Protein AF-A0A7S3AEP3-F1 (afdb_monomer_lite)

Secondary structure (DSSP, 8-state):
--HHHHHTTSPPPEEEEEEEEE---BPPGGGTTTSSS--GGG-B--GGGS-B-GGGGT--SSS-SEEEEEEE-HHHHHHH-SPPSSS----STT---TT-EEEEE-TTSTTTT-EEEEEEEEE--TTSGGG-TT--EEEEE-TT---TTT-SS--TT-TTSTT--S-HHHHTTTTTGGGT-SSHHHH--GGGS--SSHHHHHHHHHHHHHHHH--S-SS-EEEEEEEPPPHHHHHHHHTTEETTEE-HHHHH-TTSPPPPPPPPP-PPPPPPPPTT---PPPPPPPPPPPPPPP------------------------------------------------------------------------------------

pLDDT: mean 75.0, std 25.9, range [28.17, 98.81]

Organism: NCBI:txid156174

Sequence (378 aa):
PSELQRRALMPSWSSGLRASHFWDCNGAGCDATTLQPWDETRYSYAPLYAPQDPNQHGGSVYGESLWLTGATSETLTAAMGDDSPCCGRDNHDGGGGCGKCFLVRNPSALRSNLTAVVMKKSYCPPTNPLCGIGSMHVDLAVPGFDYAPESLAPICGSADRAETYLTTAQATACGDWWASASDTATGCDCSALPSDTPARAVLHAGCERFAAWGWTRGDPSLEYQ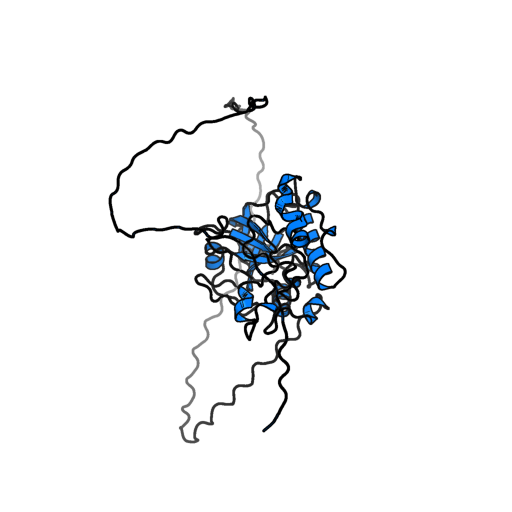MVPCPPAFEAYVAGSFGADGILAAAVLHPSSPPSSPPPPPSTPPPPALPEGVPRWPPSPSPPLPPAMPPNDTASASSSVSAAAIGGIVVGVAAAVSLALVARQYLRGGRVPSRALVPSSLEGKHTVTRVGRATEIALEPTLKGEDGEGERAGV

Foldseek 3Di:
DPPVVVVVPFDPWDWQAKEFAAQLQFAAQQCQVFAPPDDRQQGTHFLLQFWDAQVLQVHDPSQAGTEHEWAWALVQQVVLAAADPFQGWHPDDSTGQAQFWKKKAFCQFPQRVHIYIYGYRHHDYLVQVCRNPPRNYIHTYAAQQHQVVRDDRRCQPPPSHPPSQGHPCRRPQQNPLLVPDQWLLPSHDLVSQDCPFLSSVSNSVSNNSRSNSTDRDSIGIMIMGGDGDDVSSRQLSRQQAGNRHGRVVCSVCVSDRDDDDDPDPDDPDDPDDDPDDDDDDDDDDDDDDDDDDDDDDDDDDDDDDDDDDDDDDDDDDDDDDDDDDDDDDDDDDDDDDDDDDDDDDDDDDDDDDDDDDDDDDDDDDDDDDDDDDDDDDD

Radius of gyration: 31.77 Å; chains: 1; bounding box: 89×96×90 Å

InterPro domains:
  IPR036908 RlpA-like domain superfamily [G3DSA:2.40.40.10] (15-237)
  IPR036908 RlpA-like domain superfamily [SSF50685] (81-232)

Structure (mmCIF, N/CA/C/O backbone):
data_AF-A0A7S3AEP3-F1
#
_entry.id   AF-A0A7S3AEP3-F1
#
loop_
_atom_site.group_PDB
_atom_site.id
_atom_site.type_symbol
_atom_site.label_atom_id
_atom_site.label_alt_id
_atom_site.label_comp_id
_atom_site.label_asym_id
_atom_site.label_entity_id
_atom_site.label_seq_id
_atom_site.pdbx_PDB_ins_code
_atom_site.Cartn_x
_atom_site.Cartn_y
_atom_site.Cartn_z
_atom_site.occupancy
_atom_site.B_iso_or_equiv
_atom_site.auth_seq_id
_atom_site.auth_comp_id
_atom_site.auth_asym_id
_atom_site.auth_atom_id
_atom_site.pdbx_PDB_model_num
ATOM 1 N N . PRO A 1 1 ? -9.949 -26.977 16.469 1.00 52.31 1 PRO A N 1
ATOM 2 C CA . PRO A 1 1 ? -10.382 -26.078 17.567 1.00 52.31 1 PRO A CA 1
ATOM 3 C C . PRO A 1 1 ? -11.836 -25.620 17.393 1.00 52.31 1 PRO A C 1
ATOM 5 O O . PRO A 1 1 ? -12.218 -25.225 16.287 1.00 52.31 1 PRO A O 1
ATOM 8 N N . SER A 1 2 ? -12.627 -25.684 18.470 1.00 54.62 2 SER A N 1
ATOM 9 C CA . SER A 1 2 ? -13.978 -25.105 18.495 1.00 54.62 2 SER A CA 1
ATOM 10 C C . SER A 1 2 ? -13.914 -23.580 18.321 1.00 54.62 2 SER A C 1
ATOM 12 O O . SER A 1 2 ? -12.886 -22.958 18.591 1.00 54.62 2 SER A O 1
ATOM 14 N N . GLU A 1 3 ? -14.996 -22.959 17.856 1.00 53.44 3 GLU A N 1
ATOM 15 C CA . GLU A 1 3 ? -15.081 -21.504 17.632 1.00 53.44 3 GLU A CA 1
ATOM 16 C C . GLU A 1 3 ? -14.773 -20.692 18.909 1.00 53.44 3 GLU A C 1
ATOM 18 O O . GLU A 1 3 ? -14.087 -19.671 18.867 1.00 53.44 3 GLU A O 1
ATOM 23 N N . LEU A 1 4 ? -15.158 -21.228 20.073 1.00 50.91 4 LEU A N 1
ATOM 24 C CA . LEU A 1 4 ? -14.816 -20.704 21.400 1.00 50.91 4 LEU A CA 1
ATOM 25 C C . LEU A 1 4 ? -13.313 -20.783 21.716 1.00 50.91 4 LEU A C 1
ATOM 27 O O . LEU A 1 4 ? -12.757 -19.839 22.270 1.00 50.91 4 LEU A O 1
ATOM 31 N N . GLN A 1 5 ? -12.631 -21.862 21.321 1.00 49.78 5 GLN A N 1
ATOM 32 C CA . GLN A 1 5 ? -11.176 -21.980 21.483 1.00 49.78 5 GLN A CA 1
ATOM 33 C C . GLN A 1 5 ? -10.404 -21.080 20.510 1.00 49.78 5 GLN A C 1
ATOM 35 O O . GLN A 1 5 ? -9.332 -20.600 20.861 1.00 49.78 5 GLN A O 1
ATOM 40 N N . ARG A 1 6 ? -10.944 -20.805 19.313 1.00 55.41 6 ARG A N 1
ATOM 41 C CA . ARG A 1 6 ? -10.344 -19.832 18.380 1.00 55.41 6 ARG A CA 1
ATOM 42 C C . ARG A 1 6 ? -10.460 -18.400 18.906 1.00 55.41 6 ARG A C 1
ATOM 44 O O . ARG A 1 6 ? -9.501 -17.648 18.794 1.00 55.41 6 ARG A O 1
ATOM 51 N N . ARG A 1 7 ? -11.583 -18.045 19.543 1.00 53.56 7 ARG A N 1
ATOM 52 C CA . ARG A 1 7 ? -11.767 -16.740 20.205 1.00 53.56 7 ARG A CA 1
ATOM 53 C C . ARG A 1 7 ? -10.853 -16.526 21.415 1.00 53.56 7 ARG A C 1
ATOM 55 O O . ARG A 1 7 ? -10.418 -15.405 21.629 1.00 53.56 7 ARG A O 1
ATOM 62 N N . ALA A 1 8 ? -10.546 -17.574 22.179 1.00 51.62 8 ALA A N 1
ATOM 63 C CA . ALA A 1 8 ? -9.676 -17.481 23.357 1.00 51.62 8 ALA A CA 1
ATOM 64 C C . ALA A 1 8 ? -8.169 -17.377 23.029 1.00 51.62 8 ALA A C 1
ATOM 66 O O . ALA A 1 8 ? -7.377 -17.096 23.922 1.00 51.62 8 ALA A O 1
ATOM 67 N N . LEU A 1 9 ? -7.774 -17.607 21.770 1.00 55.53 9 LEU A N 1
ATOM 68 C CA . LEU A 1 9 ? -6.380 -17.553 21.303 1.00 55.53 9 LEU A CA 1
ATOM 69 C C . LEU A 1 9 ? -6.077 -16.328 20.427 1.00 55.53 9 LEU A C 1
ATOM 71 O O . LEU A 1 9 ? -4.939 -16.160 19.996 1.00 55.53 9 LEU A O 1
ATOM 75 N N . MET A 1 10 ? -7.074 -15.486 20.142 1.00 60.06 10 MET A N 1
ATOM 76 C CA . MET A 1 10 ? -6.856 -14.246 19.398 1.00 60.06 10 MET A CA 1
ATOM 77 C C . MET A 1 10 ? -6.366 -13.173 20.371 1.00 60.06 10 MET A C 1
ATOM 79 O O . MET A 1 10 ? -7.024 -12.964 21.397 1.00 60.06 10 MET A O 1
ATOM 83 N N . PRO A 1 11 ? -5.238 -12.499 20.087 1.00 70.12 11 PRO A N 1
ATOM 84 C CA . PRO A 1 11 ? -4.795 -11.362 20.880 1.00 70.12 11 PRO A CA 1
ATOM 85 C C . PRO A 1 11 ? -5.930 -10.345 21.037 1.00 70.12 11 PRO A C 1
ATOM 87 O O . PRO A 1 11 ? -6.760 -10.174 20.146 1.00 70.12 11 PRO A O 1
ATOM 90 N N . SER A 1 12 ? -5.994 -9.649 22.168 1.00 85.75 12 SER A N 1
ATOM 91 C CA . SER A 1 12 ? -6.878 -8.487 22.276 1.00 85.75 12 SER A CA 1
ATOM 92 C C . SER A 1 12 ? -6.468 -7.426 21.252 1.00 85.75 12 SER A C 1
ATOM 94 O O . SER A 1 12 ? -5.278 -7.241 21.004 1.00 85.75 12 SER A O 1
ATOM 96 N N . TRP A 1 13 ? -7.440 -6.705 20.692 1.00 94.62 13 TRP A N 1
ATOM 97 C CA . TRP A 1 13 ? -7.158 -5.545 19.846 1.00 94.62 13 TRP A CA 1
ATOM 98 C C . TRP A 1 13 ? -6.401 -4.476 20.636 1.00 94.62 13 TRP A C 1
ATOM 100 O O . TRP A 1 13 ? -6.869 -4.027 21.682 1.00 94.62 13 TRP A O 1
ATOM 110 N N . SER A 1 14 ? -5.256 -4.059 20.107 1.00 95.12 14 SER A N 1
ATOM 111 C CA . SER A 1 14 ? -4.502 -2.905 20.589 1.00 95.12 14 SER A CA 1
ATOM 112 C C . SER A 1 14 ? -4.898 -1.672 19.786 1.00 95.12 14 SER A C 1
ATOM 114 O O . SER A 1 14 ? -5.022 -1.741 18.567 1.00 95.12 14 SER A O 1
ATOM 116 N N . SER A 1 15 ? -5.085 -0.533 20.447 1.00 94.19 15 SER A N 1
ATOM 117 C CA . SER A 1 15 ? -5.396 0.746 19.796 1.00 94.19 15 SER A CA 1
ATOM 118 C C . SER A 1 15 ? -4.146 1.588 19.540 1.00 94.19 15 SER A C 1
ATOM 120 O O . SER A 1 15 ? -3.112 1.379 20.173 1.00 94.19 15 SER A O 1
ATOM 122 N N . GLY A 1 16 ? -4.277 2.611 18.694 1.00 90.69 16 GLY A N 1
ATOM 123 C CA . GLY A 1 16 ? -3.271 3.669 18.550 1.00 90.69 16 GLY A CA 1
ATOM 124 C C . GLY A 1 16 ? -2.245 3.423 17.448 1.00 90.69 16 GLY A C 1
ATOM 125 O O . GLY A 1 16 ? -1.222 4.099 17.424 1.00 90.69 16 GLY A O 1
ATOM 126 N N . LEU A 1 17 ? -2.517 2.487 16.533 1.00 96.50 17 LEU A N 1
ATOM 127 C CA . LEU A 1 17 ? -1.744 2.348 15.304 1.00 96.50 17 LEU A CA 1
ATOM 128 C C . LEU A 1 17 ? -2.167 3.459 14.341 1.00 96.50 17 LEU A C 1
ATOM 130 O O . LEU A 1 17 ? -3.258 3.410 13.782 1.00 96.50 17 LEU A O 1
ATOM 134 N N . ARG A 1 18 ? -1.331 4.478 14.160 1.00 96.50 18 ARG A N 1
ATOM 135 C CA . ARG A 1 18 ? -1.545 5.487 13.118 1.00 96.50 18 ARG A CA 1
ATOM 136 C C . ARG A 1 18 ? -1.354 4.837 11.754 1.00 96.50 18 ARG A C 1
ATOM 138 O O . ARG A 1 18 ? -0.525 3.938 11.615 1.00 96.50 18 ARG A O 1
ATOM 145 N N . ALA A 1 19 ? -2.117 5.278 10.767 1.00 96.38 19 ALA A N 1
ATOM 146 C CA . ALA A 1 19 ? -1.936 4.785 9.417 1.00 96.38 19 ALA A CA 1
ATOM 147 C C . ALA A 1 19 ? -2.018 5.883 8.369 1.00 96.38 19 ALA A C 1
ATOM 149 O O . ALA A 1 19 ? -2.709 6.879 8.574 1.00 96.38 19 ALA A O 1
ATOM 150 N N . SER A 1 20 ? -1.349 5.632 7.253 1.00 95.75 20 SER A N 1
ATOM 151 C CA . SER A 1 20 ? -1.449 6.356 5.990 1.00 95.75 20 SER A CA 1
ATOM 152 C C . SER A 1 20 ? -1.535 5.354 4.836 1.00 95.75 20 SER A C 1
ATOM 154 O O . SER A 1 20 ? -1.751 4.152 5.051 1.00 95.75 20 SER A O 1
ATOM 156 N N . HIS A 1 21 ? -1.399 5.846 3.611 1.00 96.38 21 HIS A N 1
ATOM 157 C CA . HIS A 1 21 ? -1.351 5.037 2.406 1.00 96.38 21 HIS A CA 1
ATOM 158 C C . HIS A 1 21 ? -0.327 5.598 1.410 1.00 96.38 21 HIS A C 1
ATOM 160 O O . HIS A 1 21 ? -0.139 6.813 1.320 1.00 96.38 21 HIS A O 1
ATOM 166 N N . PHE A 1 22 ? 0.270 4.715 0.613 1.00 96.12 22 PHE A N 1
ATOM 167 C CA . PHE A 1 22 ? 1.242 5.079 -0.412 1.00 96.12 22 PHE A CA 1
ATOM 168 C C . PHE A 1 22 ? 1.151 4.158 -1.626 1.00 96.12 22 PHE A C 1
ATOM 170 O O . PHE A 1 22 ? 0.675 3.021 -1.540 1.00 96.12 22 PHE A O 1
ATOM 177 N N . TRP A 1 23 ? 1.672 4.641 -2.749 1.00 97.31 23 TRP A N 1
ATOM 178 C CA . TRP A 1 23 ? 2.066 3.810 -3.883 1.00 97.31 23 TRP A CA 1
ATOM 179 C C . TRP A 1 23 ? 3.053 4.584 -4.756 1.00 97.31 23 TRP A C 1
ATOM 181 O O . TRP A 1 23 ? 2.702 5.122 -5.801 1.00 97.31 23 TRP A O 1
ATOM 191 N N . ASP A 1 24 ? 4.308 4.642 -4.331 1.00 94.44 24 ASP A N 1
ATOM 192 C CA . ASP A 1 24 ? 5.360 5.408 -5.011 1.00 94.44 24 ASP A CA 1
ATOM 193 C C . ASP A 1 24 ? 6.020 4.641 -6.182 1.00 94.44 24 ASP A C 1
ATOM 195 O O . ASP A 1 24 ? 6.871 5.175 -6.900 1.00 94.44 24 ASP A O 1
ATOM 199 N N . CYS A 1 25 ? 5.584 3.393 -6.402 1.00 96.69 25 CYS A N 1
ATOM 200 C CA . CYS A 1 25 ? 6.093 2.405 -7.357 1.00 96.69 25 CYS A CA 1
ATOM 201 C C . CYS A 1 25 ? 7.543 1.943 -7.121 1.00 96.69 25 CYS A C 1
ATOM 203 O O . CYS A 1 25 ? 8.005 1.043 -7.831 1.00 96.69 25 CYS A O 1
ATOM 205 N N . ASN A 1 26 ? 8.266 2.510 -6.155 1.00 95.06 26 ASN A N 1
ATOM 206 C CA . ASN A 1 26 ? 9.647 2.134 -5.871 1.00 95.06 26 ASN A CA 1
ATOM 207 C C . ASN A 1 26 ? 9.695 0.761 -5.191 1.00 95.06 26 ASN A C 1
ATOM 209 O O . ASN A 1 26 ? 8.729 0.341 -4.569 1.00 95.06 26 ASN A O 1
ATOM 213 N N . GLY A 1 27 ? 10.795 0.022 -5.322 1.00 93.81 27 GLY A N 1
ATOM 214 C CA . GLY A 1 27 ? 10.914 -1.307 -4.721 1.00 93.81 27 GLY A CA 1
ATOM 215 C C . GLY A 1 27 ? 10.757 -1.288 -3.195 1.00 93.81 27 GLY A C 1
ATOM 216 O O . GLY A 1 27 ? 11.162 -0.345 -2.510 1.00 93.81 27 GLY A O 1
ATOM 217 N N . ALA A 1 28 ? 10.166 -2.352 -2.653 1.00 94.19 28 ALA A N 1
ATOM 218 C CA . ALA A 1 28 ? 9.914 -2.476 -1.223 1.00 94.19 28 ALA A CA 1
ATOM 219 C C . ALA A 1 28 ? 11.215 -2.781 -0.466 1.00 94.19 28 ALA A C 1
ATOM 221 O O . ALA A 1 28 ? 11.958 -3.659 -0.890 1.00 94.19 28 ALA A O 1
ATOM 222 N N . GLY A 1 29 ? 11.477 -2.136 0.678 1.00 93.44 29 GLY A N 1
ATOM 223 C CA . GLY A 1 29 ? 12.744 -2.303 1.414 1.00 93.44 29 GLY A CA 1
ATOM 224 C C . GLY A 1 29 ? 13.149 -3.761 1.694 1.00 93.44 29 GLY A C 1
ATOM 225 O O . GLY A 1 29 ? 14.320 -4.112 1.570 1.00 93.44 29 GLY A O 1
ATOM 226 N N . CYS A 1 30 ? 12.183 -4.646 1.964 1.00 95.44 30 CYS A N 1
ATOM 227 C CA . CYS A 1 30 ? 12.437 -6.074 2.183 1.00 95.44 30 CYS A CA 1
ATOM 228 C C . CYS A 1 30 ? 12.929 -6.820 0.922 1.00 95.44 30 CYS A C 1
ATOM 230 O O . CYS A 1 30 ? 13.457 -7.925 1.027 1.00 95.44 30 CYS A O 1
ATOM 232 N N . ASP A 1 31 ? 12.765 -6.253 -0.273 1.00 95.00 31 ASP A N 1
ATOM 233 C CA . ASP A 1 31 ? 13.220 -6.836 -1.541 1.00 95.00 31 ASP A CA 1
ATOM 234 C C . ASP A 1 31 ? 14.661 -6.459 -1.897 1.00 95.00 31 ASP A C 1
ATOM 236 O O . ASP A 1 31 ? 15.271 -7.119 -2.740 1.00 95.00 31 ASP A O 1
ATOM 240 N N . ALA A 1 32 ? 15.245 -5.453 -1.234 1.00 92.44 32 ALA A N 1
ATOM 241 C CA . ALA A 1 32 ? 16.560 -4.918 -1.591 1.00 92.44 32 ALA A CA 1
ATOM 242 C C . ALA A 1 32 ? 17.675 -5.975 -1.538 1.00 92.44 32 ALA A C 1
ATOM 244 O O . ALA A 1 32 ? 18.569 -5.998 -2.381 1.00 92.44 32 ALA A O 1
ATOM 245 N N . THR A 1 33 ? 17.606 -6.884 -0.564 1.00 91.69 33 THR A N 1
ATOM 246 C CA . THR A 1 33 ? 18.562 -7.993 -0.421 1.00 91.69 33 THR A CA 1
ATOM 247 C C . THR A 1 33 ? 18.253 -9.175 -1.339 1.00 91.69 33 THR A C 1
ATOM 249 O O . THR A 1 33 ? 19.138 -9.986 -1.609 1.00 91.69 33 THR A O 1
ATOM 252 N N . THR A 1 34 ? 17.012 -9.266 -1.822 1.00 94.19 34 THR A N 1
ATOM 253 C CA . THR A 1 34 ? 16.557 -10.324 -2.728 1.00 94.19 34 THR A CA 1
ATOM 254 C C . THR A 1 34 ? 17.021 -10.043 -4.150 1.00 94.19 34 THR A C 1
ATOM 256 O O . THR A 1 34 ? 17.503 -10.959 -4.808 1.00 94.19 34 THR A O 1
ATOM 259 N N . LEU A 1 35 ? 16.931 -8.788 -4.604 1.00 95.25 35 LEU A N 1
ATOM 260 C CA . LEU A 1 35 ? 17.387 -8.361 -5.926 1.00 95.25 35 LEU A CA 1
ATOM 261 C C . LEU A 1 35 ? 18.905 -8.544 -6.066 1.00 95.25 35 LEU A C 1
ATOM 263 O O . LEU A 1 35 ? 19.678 -7.851 -5.403 1.00 95.25 35 LEU A O 1
ATOM 267 N N . GLN A 1 36 ? 19.340 -9.472 -6.920 1.00 94.81 36 GLN A N 1
ATOM 268 C CA . GLN A 1 36 ? 20.750 -9.831 -7.076 1.00 94.81 36 GLN A CA 1
ATOM 269 C C . GLN A 1 36 ? 21.076 -10.257 -8.523 1.00 94.81 36 GLN A C 1
ATOM 271 O O . GLN A 1 36 ? 20.461 -11.197 -9.025 1.00 94.81 36 GLN A O 1
ATOM 276 N N . PRO A 1 37 ? 22.087 -9.647 -9.179 1.00 95.31 37 PRO A N 1
ATOM 277 C CA . PRO A 1 37 ? 22.847 -8.482 -8.717 1.00 95.31 37 PRO A CA 1
ATOM 278 C C . PRO A 1 37 ? 21.950 -7.242 -8.596 1.00 95.31 37 PRO A C 1
ATOM 280 O O . PRO A 1 37 ? 20.893 -7.174 -9.228 1.00 95.31 37 PRO A O 1
ATOM 283 N N . TRP A 1 38 ? 22.379 -6.267 -7.788 1.00 95.44 38 TRP A N 1
ATOM 284 C CA . TRP A 1 38 ? 21.656 -5.002 -7.670 1.00 95.44 38 TRP A CA 1
ATOM 285 C C . TRP A 1 38 ? 21.543 -4.329 -9.038 1.00 95.44 38 TRP A C 1
ATOM 287 O O . TRP A 1 38 ? 22.549 -4.035 -9.686 1.00 95.44 38 TRP A O 1
ATOM 297 N N . ASP A 1 39 ? 20.307 -4.078 -9.444 1.00 95.62 39 ASP A N 1
ATOM 298 C CA . ASP A 1 39 ? 19.954 -3.360 -10.657 1.00 95.62 39 ASP A CA 1
ATOM 299 C C . ASP A 1 39 ? 18.720 -2.518 -10.357 1.00 95.62 39 ASP A C 1
ATOM 301 O O . ASP A 1 39 ? 17.587 -3.001 -10.357 1.00 95.62 39 ASP A O 1
ATOM 305 N N . GLU A 1 40 ? 18.957 -1.245 -10.072 1.00 95.38 40 GLU A N 1
ATOM 306 C CA . GLU A 1 40 ? 17.919 -0.305 -9.671 1.00 95.38 40 GLU A CA 1
ATOM 307 C C . GLU A 1 40 ? 16.773 -0.215 -10.696 1.00 95.38 40 GLU A C 1
ATOM 309 O O . GLU A 1 40 ? 15.618 -0.005 -10.315 1.00 95.38 40 GLU A O 1
ATOM 314 N N . THR A 1 41 ? 17.047 -0.470 -11.980 1.00 96.56 41 THR A N 1
ATOM 315 C CA . THR A 1 41 ? 16.023 -0.442 -13.033 1.00 96.56 41 THR A CA 1
ATOM 316 C C . THR A 1 41 ? 14.948 -1.513 -12.838 1.00 96.56 41 THR A C 1
ATOM 318 O O . THR A 1 41 ? 13.820 -1.322 -13.280 1.00 96.56 41 THR A O 1
ATOM 321 N N . ARG A 1 42 ? 15.253 -2.608 -12.129 1.00 95.81 42 ARG A N 1
ATOM 322 C CA . ARG A 1 42 ? 14.336 -3.727 -11.837 1.00 95.81 42 ARG A CA 1
ATOM 323 C C . ARG A 1 42 ? 13.735 -3.664 -10.429 1.00 95.81 42 ARG A C 1
ATOM 325 O O . ARG A 1 42 ? 12.985 -4.551 -10.024 1.00 95.81 42 ARG A O 1
ATOM 332 N N . TYR A 1 43 ? 14.073 -2.626 -9.666 1.00 95.75 43 TYR A N 1
ATOM 333 C CA . TYR A 1 43 ? 13.640 -2.445 -8.285 1.00 95.75 43 TYR A CA 1
ATOM 334 C C . TYR A 1 43 ? 12.342 -1.629 -8.205 1.00 95.75 43 TYR A C 1
ATOM 336 O O . TYR A 1 43 ? 12.348 -0.455 -7.830 1.00 95.75 43 TYR A O 1
ATOM 344 N N . SER A 1 44 ? 11.224 -2.255 -8.567 1.00 95.81 44 SER A N 1
ATOM 345 C CA . SER A 1 44 ? 9.884 -1.654 -8.520 1.00 95.81 44 SER A CA 1
ATOM 346 C C . SER A 1 44 ? 8.931 -2.454 -7.637 1.00 95.81 44 SER A C 1
ATOM 348 O O . SER A 1 44 ? 9.100 -3.660 -7.448 1.00 95.81 44 SER A O 1
ATOM 350 N N . TYR A 1 45 ? 7.938 -1.776 -7.058 1.00 95.94 45 TYR A N 1
ATOM 351 C CA . TYR A 1 45 ? 6.952 -2.405 -6.180 1.00 95.94 45 TYR A CA 1
ATOM 352 C C . TYR A 1 45 ? 6.107 -3.410 -6.973 1.00 95.94 45 TYR A C 1
ATOM 354 O O . TYR A 1 45 ? 5.511 -3.067 -7.996 1.00 95.94 45 TYR A O 1
ATOM 362 N N . ALA A 1 46 ? 6.042 -4.660 -6.513 1.00 96.75 46 ALA A N 1
ATOM 363 C CA . ALA A 1 46 ? 5.331 -5.705 -7.240 1.00 96.75 46 ALA A CA 1
ATOM 364 C C . ALA A 1 46 ? 3.806 -5.458 -7.228 1.00 96.75 46 ALA A C 1
ATOM 366 O O . ALA A 1 46 ? 3.244 -5.202 -6.163 1.00 96.75 46 ALA A O 1
ATOM 367 N N . PRO A 1 47 ? 3.085 -5.622 -8.357 1.00 96.19 47 PRO A N 1
ATOM 368 C CA . PRO A 1 47 ? 1.631 -5.448 -8.396 1.00 96.19 47 PRO A CA 1
ATOM 369 C C . PRO A 1 47 ? 0.860 -6.317 -7.404 1.00 96.19 47 PRO A C 1
ATOM 371 O O . PRO A 1 47 ? -0.155 -5.897 -6.858 1.00 96.19 47 PRO A O 1
ATOM 374 N N . LEU A 1 48 ? 1.372 -7.517 -7.132 1.00 94.44 48 LEU A N 1
ATOM 375 C CA . LEU A 1 48 ? 0.773 -8.470 -6.198 1.00 94.44 48 LEU A CA 1
ATOM 376 C C . LEU A 1 48 ? 0.873 -8.019 -4.728 1.00 94.44 48 LEU A C 1
ATOM 378 O O . LEU A 1 48 ? 0.258 -8.617 -3.855 1.00 94.44 48 LEU A O 1
ATOM 382 N N . TYR A 1 49 ? 1.610 -6.950 -4.431 1.00 97.62 49 TYR A N 1
ATOM 383 C CA . TYR A 1 49 ? 1.624 -6.338 -3.103 1.00 97.62 49 TYR A CA 1
ATOM 384 C C . TYR A 1 49 ? 0.405 -5.438 -2.834 1.00 97.62 49 TYR A C 1
ATOM 386 O O . TYR A 1 49 ? 0.116 -5.123 -1.678 1.00 97.62 49 TYR A O 1
ATOM 394 N N . ALA A 1 50 ? -0.333 -5.056 -3.883 1.00 97.88 50 ALA A N 1
ATOM 395 C CA . ALA A 1 50 ? -1.581 -4.307 -3.767 1.00 97.88 50 ALA A CA 1
ATOM 396 C C . ALA A 1 50 ? -2.649 -5.086 -2.973 1.00 97.88 50 ALA A C 1
ATOM 398 O O . ALA A 1 50 ? -2.526 -6.302 -2.812 1.00 97.88 50 ALA A O 1
ATOM 399 N N . PRO A 1 51 ? -3.739 -4.437 -2.523 1.00 98.56 51 PRO A N 1
ATOM 400 C CA . PRO A 1 51 ? -4.818 -5.122 -1.821 1.00 98.56 51 PRO A CA 1
ATOM 401 C C . PRO A 1 51 ? -5.430 -6.285 -2.620 1.00 98.56 51 PRO A C 1
ATOM 403 O O . PRO A 1 51 ? -5.904 -6.109 -3.737 1.00 98.56 51 PRO A O 1
ATOM 406 N N . GLN A 1 52 ? -5.470 -7.472 -2.020 1.00 97.56 52 GLN A N 1
ATOM 407 C CA . GLN A 1 52 ? -5.978 -8.714 -2.606 1.00 97.56 52 GLN A CA 1
ATOM 408 C C . GLN A 1 52 ? -7.245 -9.204 -1.912 1.00 97.56 52 GLN A C 1
ATOM 410 O O . GLN A 1 52 ? -7.500 -8.878 -0.751 1.00 97.56 52 GLN A O 1
ATOM 415 N N . ASP A 1 53 ? -8.018 -10.037 -2.611 1.00 97.12 53 ASP A N 1
ATOM 416 C CA . ASP A 1 53 ? -9.135 -10.780 -2.028 1.00 97.12 53 ASP A CA 1
ATOM 417 C C . ASP A 1 53 ? -8.660 -12.114 -1.440 1.00 97.12 53 ASP A C 1
ATOM 419 O O . ASP A 1 53 ? -8.306 -13.008 -2.210 1.00 97.12 53 ASP A O 1
ATOM 423 N N . PRO A 1 54 ? -8.742 -12.336 -0.119 1.00 97.19 54 PRO A N 1
ATOM 424 C CA . PRO A 1 54 ? -8.420 -13.633 0.469 1.00 97.19 54 PRO A CA 1
ATOM 425 C C . PRO A 1 54 ? -9.180 -14.794 -0.193 1.00 97.19 54 PRO A C 1
ATOM 427 O O . PRO A 1 54 ? -8.637 -15.887 -0.339 1.00 97.19 54 PRO A O 1
ATOM 430 N N . ASN A 1 55 ? -10.416 -14.577 -0.665 1.00 96.12 55 ASN A N 1
ATOM 431 C CA . ASN A 1 55 ? -11.227 -15.617 -1.311 1.00 96.12 55 ASN A CA 1
ATOM 432 C C . ASN A 1 55 ? -10.660 -16.091 -2.656 1.00 96.12 55 ASN A C 1
ATOM 434 O O . ASN A 1 55 ? -10.975 -17.199 -3.086 1.00 96.12 55 ASN A O 1
ATOM 438 N N . GLN A 1 56 ? -9.801 -15.299 -3.300 1.00 93.12 56 GLN A N 1
ATOM 439 C CA . GLN A 1 56 ? -9.085 -15.707 -4.513 1.00 93.12 56 GLN A CA 1
ATOM 440 C C . GLN A 1 56 ? -7.858 -16.582 -4.208 1.00 93.12 56 GLN A C 1
ATOM 442 O O . GLN A 1 56 ? -7.254 -17.137 -5.123 1.00 93.12 56 GLN A O 1
ATOM 447 N N . HIS A 1 57 ? -7.528 -16.759 -2.925 1.00 92.06 57 HIS A N 1
ATOM 448 C CA . HIS A 1 57 ? -6.334 -17.457 -2.453 1.00 92.06 57 HIS A CA 1
ATOM 449 C C . HIS A 1 57 ? -6.651 -18.503 -1.367 1.00 92.06 57 HIS A C 1
ATOM 451 O O . HIS A 1 57 ? -5.823 -18.803 -0.510 1.00 92.06 57 HIS A O 1
ATOM 457 N N . GLY A 1 58 ? -7.860 -19.071 -1.387 1.00 92.44 58 GLY A N 1
ATOM 458 C CA . GLY A 1 58 ? -8.280 -20.116 -0.443 1.00 92.44 58 GLY A CA 1
ATOM 459 C C . GLY A 1 58 ? -9.024 -19.616 0.801 1.00 92.44 58 GLY A C 1
ATOM 460 O O . GLY A 1 58 ? -9.430 -20.434 1.625 1.00 92.44 58 GLY A O 1
ATOM 461 N N . GLY A 1 59 ? -9.271 -18.310 0.906 1.00 95.75 59 GLY A N 1
ATOM 462 C CA . GLY A 1 59 ? -10.110 -17.694 1.931 1.00 95.75 59 GLY A CA 1
ATOM 463 C C . GLY A 1 59 ? -9.336 -17.048 3.079 1.00 95.75 59 GLY A C 1
ATOM 464 O O . GLY A 1 59 ? -8.127 -17.209 3.236 1.00 95.75 59 GLY A O 1
ATOM 465 N N . SER A 1 60 ? -10.071 -16.299 3.898 1.00 97.25 60 SER A N 1
ATOM 466 C CA . SER A 1 60 ? -9.546 -15.610 5.079 1.00 97.25 60 SER A CA 1
ATOM 467 C C . SER A 1 60 ? -9.158 -16.581 6.198 1.00 97.25 60 SER A C 1
ATOM 469 O O . SER A 1 60 ? -9.899 -17.533 6.466 1.00 97.25 60 SER A O 1
ATOM 471 N N . VAL A 1 61 ? -8.081 -16.292 6.931 1.00 97.75 61 VAL A N 1
ATOM 472 C CA . VAL A 1 61 ? -7.674 -17.080 8.116 1.00 97.75 61 VAL A CA 1
ATOM 473 C C . VAL A 1 61 ? -8.286 -16.525 9.406 1.00 97.75 61 VAL A C 1
ATOM 475 O O . VAL A 1 61 ? -8.668 -17.290 10.296 1.00 97.75 61 VAL A O 1
ATOM 478 N N . TYR A 1 62 ? -8.415 -15.204 9.494 1.00 96.62 62 TYR A N 1
ATOM 479 C CA . TYR A 1 62 ? -8.884 -14.442 10.654 1.00 96.62 62 TYR A CA 1
ATOM 480 C C . TYR A 1 62 ? -10.251 -13.773 10.424 1.00 96.62 62 TYR A C 1
ATOM 482 O O . TYR A 1 62 ? -10.738 -13.055 11.297 1.00 96.62 62 TYR A O 1
ATOM 490 N N . GLY A 1 63 ? -10.887 -14.019 9.274 1.00 96.62 63 GLY A N 1
ATOM 491 C CA . GLY A 1 63 ? -12.121 -13.345 8.851 1.00 96.62 63 GLY A CA 1
ATOM 492 C C . GLY A 1 63 ? -11.883 -12.001 8.151 1.00 96.62 63 GLY A C 1
ATOM 493 O O . GLY A 1 63 ? -12.824 -11.237 7.947 1.00 96.62 63 GLY A O 1
ATOM 494 N N . GLU A 1 64 ? -10.632 -11.704 7.801 1.00 97.94 64 GLU A N 1
ATOM 495 C CA . GLU A 1 64 ? -10.228 -10.534 7.032 1.00 97.94 64 GLU A CA 1
ATOM 496 C C . GLU A 1 64 ? -10.816 -10.506 5.626 1.00 97.94 64 GLU A C 1
ATOM 498 O O . GLU A 1 64 ? -11.074 -11.530 4.999 1.00 97.94 64 GLU A O 1
ATOM 503 N N . SER A 1 65 ? -11.028 -9.295 5.126 1.00 97.56 65 SER A N 1
ATOM 504 C CA . SER A 1 65 ? -11.630 -9.040 3.813 1.00 97.56 65 SER A CA 1
ATOM 505 C C . SER A 1 65 ? -10.611 -8.600 2.762 1.00 97.56 65 SER A C 1
ATOM 507 O O . SER A 1 65 ? -10.942 -8.501 1.578 1.00 97.56 65 SER A O 1
ATOM 509 N N . LEU A 1 66 ? -9.381 -8.314 3.191 1.00 97.44 66 LEU A N 1
ATOM 510 C CA . LEU A 1 66 ? -8.283 -7.940 2.317 1.00 97.44 66 LEU A CA 1
ATOM 511 C C . LEU A 1 66 ? -6.928 -8.372 2.890 1.00 97.44 66 LEU A C 1
ATOM 513 O O . LEU A 1 66 ? -6.720 -8.367 4.107 1.00 97.44 66 LEU A O 1
ATOM 517 N N . TRP A 1 67 ? -6.010 -8.712 1.991 1.00 98.56 67 TRP A N 1
ATOM 518 C CA . TRP A 1 67 ? -4.580 -8.839 2.275 1.00 98.56 67 TRP A CA 1
ATOM 519 C C . TRP A 1 67 ? -3.830 -7.748 1.536 1.00 98.56 67 TRP A C 1
ATOM 521 O O . TRP A 1 67 ? -4.166 -7.464 0.396 1.00 98.56 67 TRP A O 1
ATOM 531 N N . LEU A 1 68 ? -2.838 -7.131 2.159 1.00 98.50 68 LEU A N 1
ATOM 532 C CA . LEU A 1 68 ? -2.004 -6.119 1.514 1.00 98.50 68 LEU A CA 1
ATOM 533 C C . LEU A 1 68 ? -0.655 -6.015 2.210 1.00 98.50 68 LEU A C 1
ATOM 535 O O . LEU A 1 68 ? -0.456 -6.558 3.298 1.00 98.50 68 LEU A O 1
ATOM 539 N N . THR A 1 69 ? 0.277 -5.309 1.593 1.00 98.69 69 THR A N 1
ATOM 540 C CA . THR A 1 69 ? 1.568 -5.014 2.207 1.00 98.69 69 THR A CA 1
ATOM 541 C C . THR A 1 69 ? 1.605 -3.588 2.758 1.00 98.69 69 THR A C 1
ATOM 543 O O . THR A 1 69 ? 0.704 -2.778 2.527 1.00 98.69 69 THR A O 1
ATOM 546 N N . GLY A 1 70 ? 2.651 -3.266 3.514 1.00 97.38 70 GLY A N 1
ATOM 547 C CA . GLY A 1 70 ? 2.873 -1.905 3.988 1.00 97.38 70 GLY A CA 1
ATOM 548 C C . GLY A 1 70 ? 4.312 -1.616 4.393 1.00 97.38 70 GLY A C 1
ATOM 549 O O . GLY A 1 70 ? 5.153 -2.524 4.489 1.00 97.38 70 GLY A O 1
ATOM 550 N N . ALA A 1 71 ? 4.572 -0.334 4.634 1.00 95.19 71 ALA A N 1
ATOM 551 C CA . ALA A 1 71 ? 5.777 0.161 5.276 1.00 95.19 71 ALA A CA 1
ATOM 552 C C . ALA A 1 71 ? 5.511 0.399 6.765 1.00 95.19 71 ALA A C 1
ATOM 554 O O . ALA A 1 71 ? 4.500 0.992 7.131 1.00 95.19 71 ALA A O 1
ATOM 555 N N . THR A 1 72 ? 6.395 -0.056 7.646 1.00 94.88 72 THR A N 1
ATOM 556 C CA . THR A 1 72 ? 6.194 0.078 9.098 1.00 94.88 72 THR A CA 1
ATOM 557 C C . THR A 1 72 ? 7.229 1.006 9.710 1.00 94.88 72 THR A C 1
ATOM 559 O O . THR A 1 72 ? 8.388 0.997 9.297 1.00 94.88 72 THR A O 1
ATOM 562 N N . SER A 1 73 ? 6.826 1.799 10.706 1.00 93.50 73 SER A N 1
ATOM 563 C CA . SER A 1 73 ? 7.762 2.609 11.492 1.00 93.50 73 SER A CA 1
ATOM 564 C C . SER A 1 73 ? 8.732 1.743 12.297 1.00 93.50 73 SER A C 1
ATOM 566 O O . SER A 1 73 ? 8.524 0.539 12.469 1.00 93.50 73 SER A O 1
ATOM 568 N N . GLU A 1 74 ? 9.773 2.358 12.857 1.00 89.94 74 GLU A N 1
ATOM 569 C CA . GLU A 1 74 ? 10.734 1.690 13.745 1.00 89.94 74 GLU A CA 1
ATOM 570 C C . GLU A 1 74 ? 10.041 1.006 14.937 1.00 89.94 74 GLU A C 1
ATOM 572 O O . GLU A 1 74 ? 10.281 -0.167 15.214 1.00 89.94 74 GLU A O 1
ATOM 577 N N . THR A 1 75 ? 9.112 1.698 15.608 1.00 91.56 75 THR A N 1
ATOM 578 C CA . THR A 1 75 ? 8.398 1.151 16.774 1.00 91.56 75 THR A CA 1
ATOM 579 C C . THR A 1 75 ? 7.520 -0.047 16.410 1.00 91.56 75 THR A C 1
ATOM 581 O O . THR A 1 75 ? 7.498 -1.033 17.148 1.00 91.56 75 THR A O 1
ATOM 584 N N . LEU A 1 76 ? 6.829 0.002 15.265 1.00 94.19 76 LEU A N 1
ATOM 585 C CA . LEU A 1 76 ? 6.037 -1.132 14.789 1.00 94.19 76 LEU A CA 1
ATOM 586 C C . LEU A 1 76 ? 6.942 -2.298 14.368 1.00 94.19 76 LEU A C 1
ATOM 588 O O . LEU A 1 76 ? 6.666 -3.439 14.725 1.00 94.19 76 LEU A O 1
ATOM 592 N N . THR A 1 77 ? 8.056 -2.013 13.693 1.00 92.81 77 THR A N 1
ATOM 593 C CA . THR A 1 77 ? 9.051 -3.016 13.284 1.00 92.81 77 THR A CA 1
ATOM 594 C C . THR A 1 77 ? 9.643 -3.743 14.493 1.00 92.81 77 THR A C 1
ATOM 596 O O . THR A 1 77 ? 9.640 -4.972 14.531 1.00 92.81 77 THR A O 1
ATOM 599 N N . ALA A 1 78 ? 10.039 -3.010 15.537 1.00 91.38 78 ALA A N 1
ATOM 600 C CA . ALA A 1 78 ? 10.535 -3.593 16.782 1.00 91.38 78 ALA A CA 1
ATOM 601 C C . ALA A 1 78 ? 9.496 -4.507 17.459 1.00 91.38 78 ALA A C 1
ATOM 603 O O . ALA A 1 78 ? 9.848 -5.554 18.001 1.00 91.38 78 ALA A O 1
ATOM 604 N N . ALA A 1 79 ? 8.207 -4.151 17.394 1.00 92.50 79 ALA A N 1
ATOM 605 C CA . ALA A 1 79 ? 7.124 -4.989 17.908 1.00 92.50 79 ALA A CA 1
ATOM 606 C C . ALA A 1 79 ? 6.880 -6.260 17.065 1.00 92.50 79 ALA A C 1
ATOM 608 O O . ALA A 1 79 ? 6.345 -7.238 17.588 1.00 92.50 79 ALA A O 1
ATOM 609 N N . MET A 1 80 ? 7.259 -6.259 15.782 1.00 93.56 80 MET A N 1
ATOM 610 C CA . MET A 1 80 ? 7.169 -7.422 14.885 1.00 93.56 80 MET A CA 1
ATOM 611 C C . MET A 1 80 ? 8.338 -8.404 15.069 1.00 93.56 80 MET A C 1
ATOM 613 O O . MET A 1 80 ? 8.184 -9.591 14.766 1.00 93.56 80 MET A O 1
ATOM 617 N N . GLY A 1 81 ? 9.468 -7.936 15.609 1.00 93.06 81 GLY A N 1
ATOM 618 C CA . GLY A 1 81 ? 10.656 -8.743 15.889 1.00 93.06 81 GLY A CA 1
ATOM 619 C C . GLY A 1 81 ? 11.469 -9.065 14.635 1.00 93.06 81 GLY A C 1
ATOM 620 O O . GLY A 1 81 ? 11.478 -8.298 13.678 1.00 93.06 81 GLY A O 1
ATOM 621 N N . ASP A 1 82 ? 12.161 -10.203 14.642 1.00 93.31 82 ASP A N 1
ATOM 622 C CA . ASP A 1 82 ? 13.033 -10.615 13.536 1.00 93.31 82 ASP A CA 1
ATOM 623 C C . ASP A 1 82 ? 12.263 -10.847 12.227 1.00 93.31 82 ASP A C 1
ATOM 625 O O . ASP A 1 82 ? 11.065 -11.153 12.225 1.00 93.31 82 ASP A O 1
ATOM 629 N N . ASP A 1 83 ? 12.972 -10.761 11.101 1.00 94.44 83 ASP A N 1
ATOM 630 C CA . ASP A 1 83 ? 12.436 -11.124 9.789 1.00 94.44 83 ASP A CA 1
ATOM 631 C C . ASP A 1 83 ? 11.879 -12.558 9.779 1.00 94.44 83 ASP A C 1
ATOM 633 O O . ASP A 1 83 ? 12.373 -13.483 10.434 1.00 94.44 83 ASP A O 1
ATOM 637 N N . SER A 1 84 ? 10.818 -12.760 9.004 1.00 93.25 84 SER A N 1
ATOM 638 C CA . SER A 1 84 ? 10.364 -14.095 8.638 1.00 93.25 84 SER A CA 1
ATOM 639 C C . SER A 1 84 ? 11.389 -14.757 7.703 1.00 93.25 84 SER A C 1
ATOM 641 O O . SER A 1 84 ? 12.055 -14.075 6.926 1.00 93.25 84 SER A O 1
ATOM 643 N N . PRO A 1 85 ? 11.511 -16.099 7.695 1.00 90.56 85 PRO A N 1
ATOM 644 C CA . PRO A 1 85 ? 12.256 -16.797 6.646 1.00 90.56 85 PRO A CA 1
ATOM 645 C C . PRO A 1 85 ? 11.704 -16.549 5.232 1.00 90.56 85 PRO A C 1
ATOM 647 O O . PRO A 1 85 ? 12.409 -16.793 4.255 1.00 90.56 85 PRO A O 1
ATOM 650 N N . CYS A 1 86 ? 10.447 -16.107 5.124 1.00 90.75 86 CYS A N 1
ATOM 651 C CA . CYS A 1 86 ? 9.801 -15.737 3.871 1.00 90.75 86 CYS A CA 1
ATOM 652 C C . CYS A 1 86 ? 9.999 -14.261 3.520 1.00 90.75 86 CYS A C 1
ATOM 654 O O . CYS A 1 86 ? 10.100 -13.412 4.400 1.00 90.75 86 CYS A O 1
ATOM 656 N N . CYS A 1 87 ? 9.847 -13.964 2.225 1.00 93.12 87 CYS A N 1
ATOM 657 C CA . CYS A 1 87 ? 9.306 -12.684 1.775 1.00 93.12 87 CYS A CA 1
ATOM 658 C C . CYS A 1 87 ? 10.271 -11.494 1.950 1.00 93.12 87 CYS A C 1
ATOM 660 O O . CYS A 1 87 ? 9.838 -10.340 2.027 1.00 93.12 87 CYS A O 1
ATOM 662 N N . GLY A 1 88 ? 11.576 -11.775 1.935 1.00 91.88 88 GLY A N 1
ATOM 663 C CA . GLY A 1 88 ? 12.640 -10.776 1.902 1.00 91.88 88 GLY A CA 1
ATOM 664 C C . GLY A 1 88 ? 13.226 -10.429 3.271 1.00 91.88 88 GLY A C 1
ATOM 665 O O . GLY A 1 88 ? 12.793 -10.942 4.299 1.00 91.88 88 GLY A O 1
ATOM 666 N N . ARG A 1 89 ? 14.247 -9.571 3.265 1.00 91.44 89 ARG A N 1
ATOM 667 C CA . ARG A 1 89 ? 14.955 -9.078 4.455 1.00 91.44 89 ARG A CA 1
ATOM 668 C C . ARG A 1 89 ? 15.346 -7.629 4.267 1.00 91.44 89 ARG A C 1
ATOM 670 O O . ARG A 1 89 ? 15.685 -7.225 3.152 1.00 91.44 89 ARG A O 1
ATOM 677 N N . ASP A 1 90 ? 15.370 -6.899 5.369 1.00 79.75 90 ASP A N 1
ATOM 678 C CA . ASP A 1 90 ? 15.806 -5.511 5.413 1.00 79.75 90 ASP A CA 1
ATOM 679 C C . ASP A 1 90 ? 17.085 -5.407 6.250 1.00 79.75 90 ASP A C 1
ATOM 681 O O . ASP A 1 90 ? 17.091 -5.717 7.440 1.00 79.75 90 ASP A O 1
ATOM 685 N N . ASN A 1 91 ? 18.178 -4.996 5.605 1.00 71.75 91 ASN A N 1
ATOM 686 C CA . ASN A 1 91 ? 19.485 -4.834 6.245 1.00 71.75 91 ASN A CA 1
ATOM 687 C C . ASN A 1 91 ? 19.715 -3.397 6.757 1.00 71.75 91 ASN A C 1
ATOM 689 O O . ASN A 1 91 ? 20.854 -3.048 7.070 1.00 71.75 91 ASN A O 1
ATOM 693 N N . HIS A 1 92 ? 18.689 -2.541 6.783 1.00 66.56 92 HIS A N 1
ATOM 694 C CA . HIS A 1 92 ? 18.802 -1.187 7.320 1.00 66.56 92 HIS A CA 1
ATOM 695 C C . HIS A 1 92 ? 18.911 -1.173 8.857 1.00 66.56 92 HIS A C 1
ATOM 697 O O . HIS A 1 92 ? 18.515 -2.122 9.539 1.00 66.56 92 HIS A O 1
ATOM 703 N N . ASP A 1 93 ? 19.431 -0.077 9.417 1.00 51.44 93 ASP A N 1
ATOM 704 C CA . ASP A 1 93 ? 19.445 0.144 10.865 1.00 51.44 93 ASP A CA 1
ATOM 705 C C . ASP A 1 93 ? 17.997 0.216 11.387 1.00 51.44 93 ASP A C 1
ATOM 707 O O . ASP A 1 93 ? 17.192 1.012 10.903 1.00 51.44 93 ASP A O 1
ATOM 711 N N . GLY A 1 94 ? 17.649 -0.645 12.350 1.00 56.41 94 GLY A N 1
ATOM 712 C CA . GLY A 1 94 ? 16.256 -0.845 12.785 1.00 56.41 94 GLY A CA 1
ATOM 713 C C . GLY A 1 94 ? 15.471 -1.886 11.969 1.00 56.41 94 GLY A C 1
ATOM 714 O O . GLY A 1 94 ? 14.246 -1.942 12.080 1.00 56.41 94 GLY A O 1
ATOM 715 N N . GLY A 1 95 ? 16.165 -2.699 11.160 1.00 73.12 95 GLY A N 1
ATOM 716 C CA . GLY A 1 95 ? 15.607 -3.816 10.391 1.00 73.12 95 GLY A CA 1
ATOM 717 C C . GLY A 1 95 ? 14.906 -4.891 11.238 1.00 73.12 95 GLY A C 1
ATOM 718 O O . GLY A 1 95 ? 14.921 -4.865 12.468 1.00 73.12 95 GLY A O 1
ATOM 719 N N . GLY A 1 96 ? 14.263 -5.846 10.563 1.00 88.88 96 GLY A N 1
ATOM 720 C CA . GLY A 1 96 ? 13.386 -6.848 11.177 1.00 88.88 96 GLY A CA 1
ATOM 721 C C . GLY A 1 96 ? 11.960 -6.797 10.625 1.00 88.88 96 GLY A C 1
ATOM 722 O O . GLY A 1 96 ? 11.584 -5.893 9.880 1.00 88.88 96 GLY A O 1
ATOM 723 N N . GLY A 1 97 ? 11.134 -7.774 10.981 1.00 94.88 97 GLY A N 1
ATOM 724 C CA . GLY A 1 97 ? 9.716 -7.815 10.648 1.00 94.88 97 GLY A CA 1
ATOM 725 C C . GLY A 1 97 ? 9.369 -8.074 9.178 1.00 94.88 97 GLY A C 1
ATOM 726 O O . GLY A 1 97 ? 8.181 -8.201 8.886 1.00 94.88 97 GLY A O 1
ATOM 727 N N . CYS A 1 98 ? 10.322 -8.161 8.242 1.00 96.31 98 CYS A N 1
ATOM 728 C CA . CYS A 1 98 ? 10.011 -8.480 6.846 1.00 96.31 98 CYS A CA 1
ATOM 729 C C . CYS A 1 98 ? 9.264 -9.810 6.763 1.00 96.31 98 CYS A C 1
ATOM 731 O O . CYS A 1 98 ? 9.625 -10.788 7.417 1.00 96.31 98 CYS A O 1
ATOM 733 N N . GLY A 1 99 ? 8.161 -9.830 6.015 1.00 96.88 99 GLY A N 1
ATOM 734 C CA . GLY A 1 99 ? 7.320 -11.020 5.921 1.00 96.88 99 GLY A CA 1
ATOM 735 C C . GLY A 1 99 ? 6.550 -11.368 7.201 1.00 96.88 99 GLY A C 1
ATOM 736 O O . GLY A 1 99 ? 5.974 -12.450 7.268 1.00 96.88 99 GLY A O 1
ATOM 737 N N . LYS A 1 100 ? 6.533 -10.508 8.231 1.00 98.00 100 LYS A N 1
ATOM 738 C CA . LYS A 1 100 ? 5.629 -10.639 9.385 1.00 98.00 100 LYS A CA 1
ATOM 739 C C . LYS A 1 100 ? 4.320 -9.909 9.113 1.00 98.00 100 LYS A C 1
ATOM 741 O O . LYS A 1 100 ? 4.289 -8.929 8.364 1.00 98.00 100 LYS A O 1
ATOM 746 N N . CYS A 1 101 ? 3.254 -10.370 9.765 1.00 98.44 101 CYS A N 1
ATOM 747 C CA . CYS A 1 101 ? 1.913 -9.846 9.567 1.00 98.44 101 CYS A CA 1
ATOM 748 C C . CYS A 1 101 ? 1.269 -9.327 10.847 1.00 98.44 101 CYS A C 1
ATOM 750 O O . CYS A 1 101 ? 1.574 -9.740 11.967 1.00 98.44 101 CYS A O 1
ATOM 752 N N . PHE A 1 102 ? 0.309 -8.438 10.651 1.00 98.25 102 PHE A N 1
ATOM 753 C CA . PHE A 1 102 ? -0.619 -8.006 11.677 1.00 98.25 102 PHE A CA 1
ATOM 754 C C . PHE A 1 102 ? -2.001 -7.812 11.060 1.00 98.25 102 PHE A C 1
ATOM 756 O O . PHE A 1 102 ? -2.147 -7.445 9.896 1.00 98.25 102 PHE A O 1
ATOM 763 N N . LEU A 1 103 ? -3.026 -8.108 11.845 1.00 98.50 103 LEU A N 1
ATOM 764 C CA . LEU A 1 103 ? -4.413 -7.870 11.495 1.00 98.50 103 LEU A CA 1
ATOM 765 C C . LEU A 1 103 ? -4.777 -6.460 11.948 1.00 98.50 103 LEU A C 1
ATOM 767 O O . LEU A 1 103 ? -4.492 -6.102 13.088 1.00 98.50 103 LEU A O 1
ATOM 771 N N . VAL A 1 104 ? -5.435 -5.680 11.099 1.00 98.62 104 VAL A N 1
ATOM 772 C CA . VAL A 1 104 ? -5.916 -4.336 11.431 1.00 98.62 104 VAL A CA 1
ATOM 773 C C . VAL A 1 104 ? -7.413 -4.198 11.216 1.00 98.62 104 VAL A C 1
ATOM 775 O O . VAL A 1 104 ? -8.008 -4.880 10.379 1.00 98.62 104 VAL A O 1
ATOM 778 N N . ARG A 1 105 ? -8.017 -3.259 11.940 1.00 97.88 105 ARG A N 1
ATOM 779 C CA . ARG A 1 105 ? -9.352 -2.730 11.655 1.00 97.88 105 ARG A CA 1
ATOM 780 C C . ARG A 1 105 ? -9.363 -1.217 11.802 1.00 97.88 105 ARG A C 1
ATOM 782 O O . ARG A 1 105 ? -8.586 -0.664 12.578 1.00 97.88 105 ARG A O 1
ATOM 789 N N . ASN A 1 106 ? -10.261 -0.562 11.071 1.00 98.12 106 ASN A N 1
ATOM 790 C CA . ASN A 1 106 ? -10.452 0.884 11.126 1.00 98.12 106 ASN A CA 1
ATOM 791 C C . ASN A 1 106 ? -11.819 1.198 11.763 1.00 98.12 106 ASN A C 1
ATOM 793 O O . ASN A 1 106 ? -12.831 1.166 11.057 1.00 98.12 106 ASN A O 1
ATOM 797 N N . PRO A 1 107 ? -11.882 1.500 13.075 1.00 97.69 107 PRO A N 1
ATOM 798 C CA . PRO A 1 107 ? -13.147 1.772 13.757 1.00 97.69 107 PRO A CA 1
ATOM 799 C C . PRO A 1 107 ? -13.922 2.968 13.188 1.00 97.69 107 PRO A C 1
ATOM 801 O O . PRO A 1 107 ? -15.137 3.028 13.360 1.00 97.69 107 PRO A O 1
ATOM 804 N N . SER A 1 108 ? -13.247 3.907 12.513 1.00 97.25 108 SER A N 1
ATOM 805 C CA . SER A 1 108 ? -13.875 5.094 11.922 1.00 97.25 108 SER A CA 1
ATOM 806 C C . SER A 1 108 ? -14.213 4.955 10.435 1.00 97.25 108 SER A C 1
ATOM 808 O O . SER A 1 108 ? -14.735 5.906 9.856 1.00 97.25 108 SER A O 1
ATOM 810 N N . ALA A 1 109 ? -13.911 3.822 9.792 1.00 98.12 109 ALA A N 1
ATOM 811 C CA . ALA A 1 109 ? -14.281 3.594 8.395 1.00 98.12 109 ALA A CA 1
ATOM 812 C C . ALA A 1 109 ? -15.795 3.382 8.232 1.00 98.12 109 ALA A C 1
ATOM 814 O O . ALA A 1 109 ? -16.464 2.873 9.134 1.00 98.12 109 ALA A O 1
ATOM 815 N N . LEU A 1 110 ? -16.318 3.692 7.042 1.00 98.12 110 LEU A N 1
ATOM 816 C CA . LEU A 1 110 ? -17.698 3.411 6.637 1.00 98.12 110 LEU A CA 1
ATOM 817 C C . LEU A 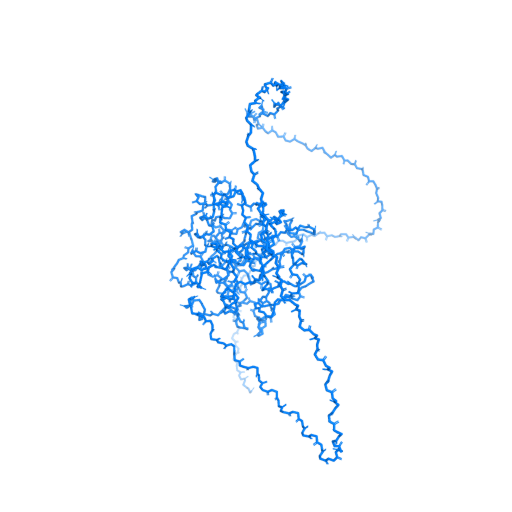1 110 ? -18.053 1.935 6.855 1.00 98.12 110 LEU A C 1
ATOM 819 O O . LEU A 1 110 ? -19.135 1.618 7.346 1.00 98.12 110 LEU A O 1
ATOM 823 N N . ARG A 1 111 ? -17.125 1.026 6.527 1.00 98.06 111 ARG A N 1
ATOM 824 C CA . ARG A 1 111 ? -17.244 -0.413 6.794 1.00 98.06 111 ARG A CA 1
ATOM 825 C C . ARG A 1 111 ? -16.265 -0.834 7.890 1.00 98.06 111 ARG A C 1
ATOM 827 O O . ARG A 1 111 ? -15.304 -1.565 7.654 1.00 98.06 111 ARG A O 1
ATOM 834 N N . SER A 1 112 ? -16.516 -0.351 9.106 1.00 97.38 112 SER A N 1
ATOM 835 C CA . SER A 1 112 ? -15.677 -0.575 10.296 1.00 97.38 112 SER A CA 1
ATOM 836 C C . SER A 1 112 ? -15.602 -2.032 10.770 1.00 97.38 112 SER A C 1
ATOM 838 O O . SER A 1 112 ? -14.733 -2.385 11.566 1.00 97.38 112 SER A O 1
ATOM 840 N N . ASN A 1 113 ? -16.489 -2.898 10.275 1.00 95.88 113 ASN A N 1
ATOM 841 C CA . ASN A 1 113 ? -16.455 -4.336 10.529 1.00 95.88 113 ASN A CA 1
ATOM 842 C C . ASN A 1 113 ? -15.409 -5.079 9.683 1.00 95.88 113 ASN A C 1
ATOM 844 O O . ASN A 1 113 ? -15.102 -6.227 10.001 1.00 95.88 113 ASN A O 1
ATOM 848 N N . LEU A 1 114 ? -14.896 -4.470 8.608 1.00 97.62 114 LEU A N 1
ATOM 849 C CA . LEU A 1 114 ? -13.875 -5.095 7.773 1.00 97.62 114 LEU A CA 1
ATOM 850 C C . LEU A 1 114 ? -12.513 -5.034 8.459 1.00 97.62 114 LEU A C 1
ATOM 852 O O . LEU A 1 114 ? -12.139 -4.026 9.066 1.00 97.62 114 LEU A O 1
ATOM 856 N N . THR A 1 115 ? -11.761 -6.117 8.307 1.00 98.38 115 THR A N 1
ATOM 857 C CA . THR A 1 115 ? -10.383 -6.229 8.776 1.00 98.38 115 THR A CA 1
ATOM 858 C C . THR A 1 115 ? -9.456 -6.579 7.618 1.00 98.38 115 THR A C 1
ATOM 860 O O . THR A 1 115 ? -9.895 -7.116 6.595 1.00 98.38 115 THR A O 1
ATOM 863 N N . ALA A 1 116 ? -8.176 -6.259 7.781 1.00 98.75 116 ALA A N 1
ATOM 864 C CA . ALA A 1 116 ? -7.135 -6.497 6.792 1.00 98.75 116 ALA A CA 1
ATOM 865 C C . ALA A 1 116 ? -5.939 -7.190 7.437 1.00 98.75 116 ALA A C 1
ATOM 867 O O . ALA A 1 116 ? -5.540 -6.797 8.532 1.00 98.75 116 ALA A O 1
ATOM 868 N N . VAL A 1 117 ? -5.337 -8.169 6.764 1.00 98.81 117 VAL A N 1
ATOM 869 C CA . VAL A 1 117 ? -3.992 -8.629 7.135 1.00 98.81 117 VAL A CA 1
ATOM 870 C C . VAL A 1 117 ? -2.977 -7.819 6.348 1.00 98.81 117 VAL A C 1
ATOM 872 O O . VAL A 1 117 ? -3.005 -7.820 5.119 1.00 98.81 117 VAL A O 1
ATOM 875 N N . VAL A 1 118 ? -2.075 -7.156 7.065 1.00 98.81 118 VAL A N 1
ATOM 876 C CA . VAL A 1 118 ? -0.984 -6.368 6.498 1.00 98.81 118 VAL A CA 1
ATOM 877 C C . VAL A 1 118 ? 0.325 -7.112 6.709 1.00 98.81 118 VAL A C 1
ATOM 879 O O . VAL A 1 118 ? 0.639 -7.477 7.841 1.00 98.81 118 VAL A O 1
ATOM 882 N N . MET A 1 119 ? 1.097 -7.319 5.643 1.00 98.62 119 MET A N 1
ATOM 883 C CA . MET A 1 119 ? 2.467 -7.830 5.721 1.00 98.62 119 MET A CA 1
ATOM 884 C C . MET A 1 119 ? 3.478 -6.688 5.589 1.00 98.62 119 MET A C 1
ATOM 886 O O . MET A 1 119 ? 3.394 -5.887 4.656 1.00 98.62 119 MET A O 1
ATOM 890 N N . LYS A 1 120 ? 4.480 -6.622 6.473 1.00 97.62 120 LYS A N 1
ATOM 891 C CA . LYS A 1 120 ? 5.582 -5.666 6.289 1.00 97.62 120 LYS A CA 1
ATOM 892 C C . LYS A 1 120 ? 6.408 -6.067 5.066 1.00 97.62 120 LYS A C 1
ATOM 894 O O . LYS A 1 120 ? 6.982 -7.159 5.023 1.00 97.62 120 LYS A O 1
ATOM 899 N N . LYS A 1 121 ? 6.509 -5.143 4.108 1.00 96.50 121 LYS A N 1
ATOM 900 C CA . LYS A 1 121 ? 7.410 -5.232 2.947 1.00 96.50 121 LYS A CA 1
ATOM 901 C C . LYS A 1 121 ? 8.365 -4.055 2.820 1.00 96.50 121 LYS A C 1
ATOM 903 O O . LYS A 1 121 ? 9.324 -4.151 2.062 1.00 96.50 121 LYS A O 1
ATOM 908 N N . SER A 1 122 ? 8.138 -2.970 3.549 1.00 93.88 122 SER A N 1
ATOM 909 C CA . SER A 1 122 ? 9.030 -1.816 3.532 1.00 93.88 122 SER A CA 1
ATOM 910 C C . SER A 1 122 ? 9.198 -1.218 4.926 1.00 93.88 122 SER A C 1
ATOM 912 O O . SER A 1 122 ? 8.493 -1.579 5.872 1.00 93.88 122 SER A O 1
ATOM 914 N N . TYR A 1 123 ? 10.147 -0.303 5.044 1.00 90.81 123 TYR A N 1
ATOM 915 C CA . TYR A 1 123 ? 10.402 0.476 6.244 1.00 90.81 123 TYR A CA 1
ATOM 916 C C . TYR A 1 123 ? 9.950 1.916 6.014 1.00 90.81 123 TYR A C 1
ATOM 918 O O . TYR A 1 123 ? 10.249 2.497 4.972 1.00 90.81 123 TYR A O 1
ATOM 926 N N . CYS A 1 124 ? 9.220 2.481 6.975 1.00 88.62 124 CYS A N 1
ATOM 927 C CA . CYS A 1 124 ? 8.876 3.895 6.966 1.00 88.62 124 CYS A CA 1
ATOM 928 C C . CYS A 1 124 ? 9.849 4.654 7.882 1.00 88.62 124 CYS A C 1
ATOM 930 O O . CYS A 1 124 ? 9.755 4.514 9.107 1.00 88.62 124 CYS A O 1
ATOM 932 N N . PRO A 1 125 ? 10.797 5.429 7.325 1.00 81.94 125 PRO A N 1
ATOM 933 C CA . PRO A 1 125 ? 11.861 6.040 8.108 1.00 81.94 125 PRO A CA 1
ATOM 934 C C . PRO A 1 125 ? 11.353 7.212 8.961 1.00 81.94 125 PRO A C 1
ATOM 936 O O . PRO A 1 125 ? 10.397 7.888 8.579 1.00 81.94 125 PRO A O 1
ATOM 939 N N . PRO A 1 126 ? 12.039 7.543 10.071 1.00 81.12 126 PRO A N 1
ATOM 940 C CA . PRO A 1 126 ? 11.649 8.634 10.966 1.00 81.12 126 PRO A CA 1
ATOM 941 C C . PRO A 1 126 ? 11.777 10.028 10.339 1.00 81.12 126 PRO A C 1
ATOM 943 O O . PRO A 1 126 ? 11.304 11.004 10.916 1.00 81.12 126 PRO A O 1
ATOM 946 N N . THR A 1 127 ? 12.415 10.144 9.169 1.00 77.69 127 THR A N 1
ATOM 947 C CA . THR A 1 127 ? 12.394 11.367 8.355 1.00 77.69 127 THR A CA 1
ATOM 948 C C . THR A 1 127 ? 11.000 11.671 7.810 1.00 77.69 127 THR A C 1
ATOM 950 O O . THR A 1 127 ? 10.717 12.834 7.530 1.00 77.69 127 THR A O 1
ATOM 953 N N . ASN A 1 128 ? 10.120 10.667 7.704 1.00 77.25 128 ASN A N 1
ATOM 954 C CA . ASN A 1 128 ? 8.693 10.885 7.516 1.00 77.25 128 ASN A CA 1
ATOM 955 C C . ASN A 1 128 ? 8.075 11.332 8.857 1.00 77.25 128 ASN A C 1
ATOM 957 O O . ASN A 1 128 ? 8.130 10.570 9.829 1.00 77.25 128 ASN A O 1
ATOM 961 N N . PRO A 1 129 ? 7.446 12.521 8.933 1.00 76.88 129 PRO A N 1
ATOM 962 C CA . PRO A 1 129 ? 6.822 13.012 10.162 1.00 76.88 129 PRO A CA 1
ATOM 963 C C . PRO A 1 129 ? 5.793 12.052 10.781 1.00 76.88 129 PRO A C 1
ATOM 965 O O . PRO A 1 129 ? 5.639 12.037 12.002 1.00 76.88 129 PRO A O 1
ATOM 968 N N . LEU A 1 130 ? 5.112 11.232 9.971 1.00 78.62 130 LEU A N 1
ATOM 969 C CA . LEU A 1 130 ? 4.132 10.242 10.437 1.00 78.62 130 LEU A CA 1
ATOM 970 C C . LEU A 1 130 ? 4.791 9.007 11.077 1.00 78.62 130 LEU A C 1
ATOM 972 O O . LEU A 1 130 ? 4.206 8.367 11.957 1.00 78.62 130 LEU A O 1
ATOM 976 N N . CYS A 1 131 ? 6.034 8.711 10.693 1.00 81.31 131 CYS A N 1
ATOM 977 C CA . CYS A 1 131 ? 6.806 7.542 11.122 1.00 81.31 131 CYS A CA 1
ATOM 978 C C . CYS A 1 131 ? 7.940 7.880 12.093 1.00 81.31 131 CYS A C 1
ATOM 980 O O . CYS A 1 131 ? 8.803 7.038 12.344 1.00 81.31 131 CYS A O 1
ATOM 982 N N . GLY A 1 132 ? 7.941 9.099 12.642 1.00 72.50 132 GLY A N 1
ATOM 983 C CA . GLY A 1 132 ? 8.932 9.556 13.612 1.00 72.50 132 GLY A CA 1
ATOM 984 C C . GLY A 1 132 ? 9.111 8.600 14.799 1.00 72.50 132 GLY A C 1
ATOM 985 O O . GLY A 1 132 ? 8.234 7.797 15.124 1.00 72.50 132 GLY A O 1
ATOM 986 N N . ILE A 1 133 ? 10.260 8.702 15.468 1.00 66.31 133 ILE A N 1
ATOM 987 C CA . ILE A 1 133 ? 10.633 7.842 16.603 1.00 66.31 133 ILE A CA 1
ATOM 988 C C . ILE A 1 133 ? 9.510 7.803 17.653 1.00 66.31 133 ILE A C 1
ATOM 990 O O . ILE A 1 133 ? 9.016 8.840 18.094 1.00 66.31 133 ILE A O 1
ATOM 994 N N . GLY A 1 134 ? 9.123 6.593 18.067 1.00 71.06 134 GLY A N 1
ATOM 995 C CA . GLY A 1 134 ? 8.043 6.358 19.032 1.00 71.06 134 GLY A CA 1
ATOM 996 C C . GLY A 1 134 ? 6.637 6.340 18.423 1.00 71.06 134 GLY A C 1
ATOM 997 O O . GLY A 1 134 ? 5.677 6.039 19.134 1.00 71.06 134 GLY A O 1
ATOM 998 N N . SER A 1 135 ? 6.494 6.632 17.126 1.00 84.06 135 SER A N 1
ATOM 999 C CA . SER A 1 135 ? 5.228 6.505 16.406 1.00 84.06 135 SER A CA 1
ATOM 1000 C C . SER A 1 135 ? 4.956 5.040 16.076 1.00 84.06 135 SER A C 1
ATOM 1002 O O . SER A 1 135 ? 5.741 4.390 15.386 1.00 84.06 135 SER A O 1
ATOM 1004 N N . MET A 1 136 ? 3.823 4.513 16.536 1.00 92.62 136 MET A N 1
ATOM 1005 C CA . MET A 1 136 ? 3.284 3.236 16.070 1.00 92.62 136 MET A CA 1
ATOM 1006 C C . MET A 1 136 ? 2.532 3.499 14.762 1.00 92.62 136 MET A C 1
ATOM 1008 O O . MET A 1 136 ? 1.375 3.920 14.807 1.00 92.62 136 MET A O 1
ATOM 1012 N N . HIS A 1 137 ? 3.193 3.315 13.614 1.00 96.12 137 HIS A N 1
ATOM 1013 C CA . HIS A 1 137 ? 2.667 3.726 12.310 1.00 96.12 137 HIS A CA 1
ATOM 1014 C C . HIS A 1 137 ? 2.826 2.654 11.228 1.00 96.12 137 HIS A C 1
ATOM 1016 O O . HIS A 1 137 ? 3.864 1.991 11.145 1.00 96.12 137 HIS A O 1
ATOM 1022 N N . VAL A 1 138 ? 1.814 2.542 10.366 1.00 96.94 138 VAL A N 1
ATOM 1023 C CA . VAL A 1 138 ? 1.859 1.778 9.115 1.00 96.94 138 VAL A CA 1
ATOM 1024 C C . VAL A 1 138 ? 1.450 2.646 7.926 1.00 96.94 138 VAL A C 1
ATOM 1026 O O . VAL A 1 138 ? 0.414 3.295 7.949 1.00 96.94 138 VAL A O 1
ATOM 1029 N N . ASP A 1 139 ? 2.228 2.597 6.857 1.00 96.06 139 ASP A N 1
ATOM 1030 C CA . ASP A 1 139 ? 1.863 3.149 5.559 1.00 96.06 139 ASP A CA 1
ATOM 1031 C C . ASP A 1 139 ? 1.380 2.011 4.649 1.00 96.06 139 ASP A C 1
ATOM 1033 O O . ASP A 1 139 ? 2.147 1.096 4.335 1.00 96.06 139 ASP A O 1
ATOM 1037 N N . LEU A 1 140 ? 0.092 1.981 4.305 1.00 98.12 140 LEU A N 1
ATOM 1038 C CA . LEU A 1 140 ? -0.501 0.873 3.550 1.00 98.12 140 LEU A CA 1
ATOM 1039 C C . LEU A 1 140 ? -0.225 1.017 2.052 1.00 98.12 140 LEU A C 1
ATOM 1041 O O . LEU A 1 140 ? -0.511 2.058 1.469 1.00 98.12 140 LEU A O 1
ATOM 1045 N N . ALA A 1 141 ? 0.266 -0.044 1.411 1.00 98.12 141 ALA A N 1
ATOM 1046 C CA . ALA A 1 141 ? 0.521 -0.027 -0.024 1.00 98.12 141 ALA A CA 1
ATOM 1047 C C . ALA A 1 141 ? -0.800 -0.143 -0.796 1.00 98.12 141 ALA A C 1
ATOM 1049 O O . ALA A 1 141 ? -1.382 -1.228 -0.898 1.00 98.12 141 ALA A O 1
ATOM 1050 N N . VAL A 1 142 ? -1.292 0.977 -1.328 1.00 98.50 142 VAL A N 1
ATOM 1051 C CA . VAL A 1 142 ? -2.578 1.053 -2.024 1.00 98.50 142 VAL A CA 1
ATOM 1052 C C . VAL A 1 142 ? -2.432 1.825 -3.342 1.00 98.50 142 VAL A C 1
ATOM 1054 O O . VAL A 1 142 ? -2.292 3.049 -3.328 1.00 98.50 142 VAL A O 1
ATOM 1057 N N . PRO A 1 143 ? -2.525 1.143 -4.499 1.00 98.31 143 PRO A N 1
ATOM 1058 C CA . PRO A 1 143 ? -2.448 1.790 -5.804 1.00 98.31 143 PRO A CA 1
ATOM 1059 C C . PRO A 1 143 ? -3.498 2.887 -5.950 1.00 98.31 143 PRO A C 1
ATOM 1061 O O . PRO A 1 143 ? -4.665 2.677 -5.621 1.00 98.31 143 PRO A O 1
ATOM 1064 N N . GLY A 1 144 ? -3.090 4.043 -6.467 1.00 98.06 144 GLY A N 1
ATOM 1065 C CA . GLY A 1 144 ? -3.977 5.192 -6.650 1.00 98.06 144 GLY A CA 1
ATOM 1066 C C . GLY A 1 144 ? -4.078 6.112 -5.440 1.00 98.06 144 GLY A C 1
ATOM 1067 O O . GLY A 1 144 ? -4.555 7.228 -5.587 1.00 98.06 144 GLY A O 1
ATOM 1068 N N . PHE A 1 145 ? -3.601 5.700 -4.268 1.00 97.69 145 PHE A N 1
ATOM 1069 C CA . PHE A 1 145 ? -3.708 6.491 -3.046 1.00 97.69 145 PHE A CA 1
ATOM 1070 C C . PHE A 1 145 ? -2.401 7.192 -2.662 1.00 97.69 145 PHE A C 1
ATOM 1072 O O . PHE A 1 145 ? -2.307 7.732 -1.573 1.00 97.69 145 PHE A O 1
ATOM 1079 N N . ASP A 1 146 ? -1.382 7.249 -3.515 1.00 96.12 146 ASP A N 1
ATOM 1080 C CA . ASP A 1 146 ? -0.160 7.970 -3.154 1.00 96.12 146 ASP A CA 1
ATOM 1081 C C . ASP A 1 146 ? -0.439 9.465 -2.920 1.00 96.12 146 ASP A C 1
ATOM 1083 O O . ASP A 1 146 ? -0.977 10.154 -3.793 1.00 96.12 146 ASP A O 1
ATOM 1087 N N . TYR A 1 147 ? -0.085 9.987 -1.743 1.00 92.75 147 TYR A N 1
ATOM 1088 C CA . TYR A 1 147 ? -0.229 11.411 -1.450 1.00 92.75 147 TYR A CA 1
ATOM 1089 C C . TYR A 1 147 ? 1.040 12.149 -1.879 1.00 92.75 147 TYR A C 1
ATOM 1091 O O . TYR A 1 147 ? 2.013 12.256 -1.131 1.00 92.75 147 TYR A O 1
ATOM 1099 N N . ALA A 1 148 ? 1.020 12.671 -3.109 1.00 87.25 148 ALA A N 1
ATOM 1100 C CA . ALA A 1 148 ? 2.188 13.253 -3.776 1.00 87.25 148 ALA A CA 1
ATOM 1101 C C . ALA A 1 148 ? 3.042 14.220 -2.921 1.00 87.25 148 ALA A C 1
ATOM 1103 O O . ALA A 1 148 ? 4.266 14.151 -3.030 1.00 87.25 148 ALA A O 1
ATOM 1104 N N . PRO A 1 149 ? 2.475 15.106 -2.070 1.00 86.38 149 PRO A N 1
ATOM 1105 C CA . PRO A 1 149 ? 3.272 16.023 -1.250 1.00 86.38 149 PRO A CA 1
ATOM 1106 C C . PRO A 1 149 ? 4.152 15.356 -0.182 1.00 86.38 149 PRO A C 1
ATOM 1108 O O . PRO A 1 149 ? 5.097 15.989 0.284 1.00 86.38 149 PRO A O 1
ATOM 1111 N N . GLU A 1 150 ? 3.844 14.121 0.220 1.00 83.06 150 GLU A N 1
ATOM 1112 C CA . GLU A 1 150 ? 4.550 13.388 1.286 1.00 83.06 150 GLU A CA 1
ATOM 1113 C C . GLU A 1 150 ? 5.225 12.098 0.781 1.00 83.06 150 GLU A C 1
ATOM 1115 O O . GLU A 1 150 ? 5.886 11.401 1.551 1.00 83.06 150 GLU A O 1
ATOM 1120 N N . SER A 1 151 ? 5.111 11.808 -0.519 1.00 83.06 151 SER A N 1
ATOM 1121 C CA . SER A 1 151 ? 5.756 10.667 -1.172 1.00 83.06 151 SER A CA 1
ATOM 1122 C C . SER A 1 151 ? 7.280 10.832 -1.178 1.00 83.06 151 SER A C 1
ATOM 1124 O O . SER A 1 151 ? 7.814 11.828 -1.671 1.00 83.06 151 SER A O 1
ATOM 1126 N N . LEU A 1 152 ? 8.002 9.864 -0.606 1.00 79.31 152 LEU A N 1
ATOM 1127 C CA . LEU A 1 152 ? 9.451 9.971 -0.388 1.00 79.31 152 LEU A CA 1
ATOM 1128 C C . LEU A 1 152 ? 10.289 9.559 -1.603 1.00 79.31 152 LEU A C 1
ATOM 1130 O O . LEU A 1 152 ? 11.394 10.073 -1.780 1.00 79.31 152 LEU A O 1
ATOM 1134 N N . ALA A 1 153 ? 9.794 8.625 -2.416 1.00 83.44 153 ALA A N 1
ATOM 1135 C CA . ALA A 1 153 ? 10.511 8.103 -3.576 1.00 83.44 153 ALA A CA 1
ATOM 1136 C C . ALA A 1 153 ? 9.587 7.836 -4.786 1.00 83.44 153 ALA A C 1
ATOM 1138 O O . ALA A 1 153 ? 9.596 6.727 -5.322 1.00 83.44 153 ALA A O 1
ATOM 1139 N N . PRO A 1 154 ? 8.800 8.828 -5.251 1.00 89.81 154 PRO A N 1
ATOM 1140 C CA . PRO A 1 154 ? 7.868 8.637 -6.358 1.00 89.81 154 PRO A CA 1
ATOM 1141 C C . PRO A 1 154 ? 8.614 8.389 -7.674 1.00 89.81 154 PRO A C 1
ATOM 1143 O O . PRO A 1 154 ? 9.193 9.306 -8.258 1.00 89.81 154 PRO A O 1
ATOM 1146 N N . ILE A 1 155 ? 8.570 7.148 -8.165 1.00 96.00 155 ILE A N 1
ATOM 1147 C CA . ILE A 1 155 ? 9.178 6.742 -9.445 1.00 96.00 155 ILE A CA 1
ATOM 1148 C C . ILE A 1 155 ? 8.152 6.245 -10.470 1.00 96.00 155 ILE A C 1
ATOM 1150 O O . ILE A 1 155 ? 8.528 5.849 -11.574 1.00 96.00 155 ILE A O 1
ATOM 1154 N N . CYS A 1 156 ? 6.856 6.267 -10.142 1.00 96.94 156 CYS A N 1
ATOM 1155 C CA . CYS A 1 156 ? 5.782 5.860 -11.051 1.00 96.94 156 CYS A CA 1
ATOM 1156 C C . CYS A 1 156 ? 5.871 6.581 -12.407 1.00 96.94 156 CYS A C 1
ATOM 1158 O O . CYS A 1 156 ? 5.834 7.810 -12.473 1.00 96.94 156 CYS A O 1
ATOM 1160 N N . GLY A 1 157 ? 5.951 5.818 -13.499 1.00 95.19 157 GLY A N 1
ATOM 1161 C CA . GLY A 1 157 ? 6.067 6.339 -14.862 1.00 95.19 157 GLY A CA 1
ATOM 1162 C C . GLY A 1 157 ? 7.473 6.797 -15.260 1.00 95.19 157 GLY A C 1
ATOM 1163 O O . GLY A 1 157 ? 7.633 7.316 -16.364 1.00 95.19 157 GLY A O 1
ATOM 1164 N N . SER A 1 158 ? 8.480 6.608 -14.401 1.00 95.19 158 SER A N 1
ATOM 1165 C CA . SER A 1 158 ? 9.878 6.868 -14.749 1.00 95.19 158 SER A CA 1
ATOM 1166 C C . SER A 1 158 ? 10.336 5.971 -15.900 1.00 95.19 158 SER A C 1
ATOM 1168 O O . SER A 1 158 ? 10.043 4.777 -15.919 1.00 95.19 158 SER A O 1
ATOM 1170 N N . ALA A 1 159 ? 11.090 6.545 -16.841 1.00 93.81 159 ALA A N 1
ATOM 1171 C CA . ALA A 1 159 ? 11.721 5.804 -17.933 1.00 93.81 159 ALA A CA 1
ATOM 1172 C C . ALA A 1 159 ? 12.951 4.998 -17.473 1.00 93.81 159 ALA A C 1
ATOM 1174 O O . ALA A 1 159 ? 13.357 4.065 -18.161 1.00 93.81 159 ALA A O 1
ATOM 1175 N N . ASP A 1 160 ? 13.513 5.334 -16.307 1.00 94.00 160 ASP A N 1
ATOM 1176 C CA . ASP A 1 160 ? 14.702 4.681 -15.744 1.00 94.00 160 ASP A CA 1
ATOM 1177 C C . ASP A 1 160 ? 14.355 3.414 -14.946 1.00 94.00 160 ASP A C 1
ATOM 1179 O O . ASP A 1 160 ? 15.240 2.708 -14.464 1.00 94.00 160 ASP A O 1
ATOM 1183 N N . ARG A 1 161 ? 13.059 3.129 -14.776 1.00 93.56 161 ARG A N 1
ATOM 1184 C CA . ARG A 1 161 ? 12.545 1.980 -14.029 1.00 93.56 161 ARG A CA 1
ATOM 1185 C C . ARG A 1 161 ? 11.667 1.131 -14.938 1.00 93.56 161 ARG A C 1
ATOM 1187 O O . ARG A 1 161 ? 10.711 1.616 -15.542 1.00 93.56 161 ARG A O 1
ATOM 1194 N N . ALA A 1 162 ? 11.983 -0.152 -15.025 1.00 90.81 162 ALA A N 1
ATOM 1195 C CA . ALA A 1 162 ? 11.111 -1.129 -15.645 1.00 90.81 162 ALA A CA 1
ATOM 1196 C C . ALA A 1 162 ? 9.879 -1.345 -14.758 1.00 90.81 162 ALA A C 1
ATOM 1198 O O . ALA A 1 162 ? 9.962 -1.270 -13.538 1.00 90.81 162 ALA A O 1
ATOM 1199 N N . GLU A 1 163 ? 8.739 -1.652 -15.378 1.00 91.31 163 GLU A N 1
ATOM 1200 C CA . GLU A 1 163 ? 7.609 -2.252 -14.658 1.00 91.31 163 GLU A CA 1
ATOM 1201 C C . GLU A 1 163 ? 7.073 -1.426 -13.470 1.00 91.31 163 GLU A C 1
ATOM 1203 O O . GLU A 1 163 ? 6.655 -1.957 -12.447 1.00 91.31 163 GLU A O 1
ATOM 1208 N N . THR A 1 164 ? 7.011 -0.101 -13.619 1.00 94.56 164 THR A N 1
ATOM 1209 C CA . THR A 1 164 ? 6.329 0.767 -12.638 1.00 94.56 164 THR A CA 1
ATOM 1210 C C . THR A 1 164 ? 4.802 0.664 -12.719 1.00 94.56 164 THR A C 1
ATOM 1212 O O . THR A 1 164 ? 4.105 0.993 -11.763 1.00 94.56 164 THR A O 1
ATOM 1215 N N . TYR A 1 165 ? 4.285 0.174 -13.855 1.00 96.06 165 TYR A N 1
ATOM 1216 C CA . TYR A 1 165 ? 2.880 -0.093 -14.211 1.00 96.06 165 TYR A CA 1
ATOM 1217 C C . TYR A 1 165 ? 1.911 1.096 -14.190 1.00 96.06 165 TYR A C 1
ATOM 1219 O O . TYR A 1 165 ? 0.980 1.101 -15.001 1.00 96.06 165 TYR A O 1
ATOM 1227 N N . LEU A 1 166 ? 2.138 2.099 -13.347 1.00 97.56 166 LEU A N 1
ATOM 1228 C CA . LEU A 1 166 ? 1.349 3.318 -13.218 1.00 97.56 166 LEU A CA 1
ATOM 1229 C C . LEU A 1 166 ? 2.204 4.543 -13.534 1.00 97.56 166 LEU A C 1
ATOM 1231 O O . LEU A 1 166 ? 3.406 4.559 -13.282 1.00 97.56 166 LEU A O 1
ATOM 1235 N N . THR A 1 167 ? 1.573 5.594 -14.047 1.00 97.19 167 THR A N 1
ATOM 1236 C CA . THR A 1 167 ? 2.150 6.945 -14.044 1.00 97.19 167 THR A CA 1
ATOM 1237 C C . THR A 1 167 ? 1.970 7.598 -12.675 1.00 97.19 167 THR A C 1
ATOM 1239 O O . THR A 1 167 ? 1.139 7.156 -11.883 1.00 97.19 167 THR A O 1
ATOM 1242 N N . THR A 1 168 ? 2.680 8.697 -12.405 1.00 96.25 168 THR A N 1
ATOM 1243 C CA . THR A 1 168 ? 2.453 9.503 -11.192 1.00 96.25 168 THR A CA 1
ATOM 1244 C C . THR A 1 168 ? 0.984 9.896 -11.035 1.00 96.25 168 THR A C 1
ATOM 1246 O O . THR A 1 168 ? 0.406 9.674 -9.982 1.00 96.25 168 THR A O 1
ATOM 1249 N N . ALA A 1 169 ? 0.344 10.391 -12.101 1.00 96.69 169 ALA A N 1
ATOM 1250 C CA . ALA A 1 169 ? -1.060 10.808 -12.051 1.00 96.69 169 ALA A CA 1
ATOM 1251 C C . ALA A 1 169 ? -2.017 9.657 -11.697 1.00 96.69 169 ALA A C 1
ATOM 1253 O O . ALA A 1 169 ? -3.026 9.875 -11.037 1.00 96.69 169 ALA A O 1
ATOM 1254 N N . GLN A 1 170 ? -1.702 8.433 -12.130 1.00 98.00 170 GLN A N 1
ATOM 1255 C CA . GLN A 1 170 ? -2.489 7.245 -11.800 1.00 98.00 170 GLN A CA 1
ATOM 1256 C C . GLN A 1 170 ? -2.243 6.793 -10.364 1.00 98.00 170 GLN A C 1
ATOM 1258 O O . GLN A 1 170 ? -3.186 6.422 -9.679 1.00 98.00 170 GLN A O 1
ATOM 1263 N N . ALA A 1 171 ? -0.994 6.845 -9.901 1.00 97.56 171 ALA A N 1
ATOM 1264 C CA . ALA A 1 171 ? -0.626 6.475 -8.541 1.00 97.56 171 ALA A CA 1
ATOM 1265 C C . ALA A 1 171 ? -1.208 7.420 -7.479 1.00 97.56 171 ALA A C 1
ATOM 1267 O O . ALA A 1 171 ? -1.456 6.972 -6.366 1.00 97.56 171 ALA A O 1
ATOM 1268 N N . THR A 1 172 ? -1.478 8.681 -7.833 1.00 96.94 172 THR A N 1
ATOM 1269 C CA . THR A 1 172 ? -1.985 9.716 -6.918 1.00 96.94 172 THR A CA 1
ATOM 1270 C C . THR A 1 172 ? -3.468 10.045 -7.119 1.00 96.94 172 THR A C 1
ATOM 1272 O O . THR A 1 172 ? -3.955 11.015 -6.542 1.00 96.94 172 THR A O 1
ATOM 1275 N N . ALA A 1 173 ? -4.191 9.302 -7.965 1.00 97.12 173 ALA A N 1
ATOM 1276 C CA . ALA A 1 173 ? -5.548 9.644 -8.414 1.00 97.12 173 ALA A CA 1
ATOM 1277 C C . ALA A 1 173 ? -6.568 9.858 -7.273 1.00 97.12 173 ALA A C 1
ATOM 1279 O O . ALA A 1 173 ? -7.511 10.629 -7.419 1.00 97.12 173 ALA A O 1
ATOM 1280 N N . CYS A 1 174 ? -6.361 9.186 -6.145 1.00 97.56 174 CYS A N 1
ATOM 1281 C CA . CYS A 1 174 ? -7.186 9.206 -4.941 1.00 97.56 174 CYS A CA 1
ATOM 1282 C C . CYS A 1 174 ? -6.401 9.644 -3.694 1.00 97.56 174 CYS A C 1
ATOM 1284 O O . CYS A 1 174 ? -6.898 9.508 -2.575 1.00 97.56 174 CYS A O 1
ATOM 1286 N N . GLY A 1 175 ? -5.170 10.137 -3.863 1.00 95.12 175 GLY A N 1
ATOM 1287 C CA . GLY A 1 175 ? -4.223 10.367 -2.773 1.00 95.12 175 GLY A CA 1
ATOM 1288 C C . GLY A 1 175 ? -4.630 11.443 -1.772 1.00 95.12 175 GLY A C 1
ATOM 1289 O O . GLY A 1 175 ? -4.119 11.440 -0.662 1.00 95.12 175 GLY A O 1
ATOM 1290 N N . ASP A 1 176 ? -5.552 12.338 -2.129 1.00 95.00 176 ASP A N 1
ATOM 1291 C CA . ASP A 1 176 ? -6.055 13.429 -1.288 1.00 95.00 176 ASP A CA 1
ATOM 1292 C C . ASP A 1 176 ? -7.590 13.453 -1.214 1.00 95.00 176 ASP A C 1
ATOM 1294 O O . ASP A 1 176 ? -8.198 14.497 -0.973 1.00 95.00 176 ASP A O 1
ATOM 1298 N N . TRP A 1 177 ? -8.232 12.294 -1.398 1.00 96.50 177 TRP A N 1
ATOM 1299 C CA . TRP A 1 177 ? -9.690 12.150 -1.500 1.00 96.50 177 TRP A CA 1
ATOM 1300 C C . TRP A 1 177 ? -10.463 12.891 -0.382 1.00 96.50 177 TRP A C 1
ATOM 1302 O O . TRP A 1 177 ? -11.546 13.435 -0.618 1.00 96.50 177 TRP A O 1
ATOM 1312 N N . TRP A 1 178 ? -9.893 12.984 0.829 1.00 94.69 178 TRP A N 1
ATOM 1313 C CA . TRP A 1 178 ? -10.486 13.668 1.989 1.00 94.69 178 TRP A CA 1
ATOM 1314 C C . TRP A 1 178 ? -10.671 15.178 1.789 1.00 94.69 178 TRP A C 1
ATOM 1316 O O . TRP A 1 178 ? -11.405 15.816 2.543 1.00 94.69 178 TRP A O 1
ATOM 1326 N N . ALA A 1 179 ? -10.007 15.776 0.799 1.00 94.38 179 ALA A N 1
ATOM 1327 C CA . ALA A 1 179 ? -10.180 17.177 0.443 1.00 94.38 179 ALA A CA 1
ATOM 1328 C C . ALA A 1 179 ? -11.533 17.446 -0.240 1.00 94.38 179 ALA A C 1
ATOM 1330 O O . ALA A 1 179 ? -12.004 18.586 -0.233 1.00 94.38 179 ALA A O 1
ATOM 1331 N N . SER A 1 180 ? -12.160 16.420 -0.828 1.00 93.25 180 SER A N 1
ATOM 1332 C CA . SER A 1 180 ? -13.366 16.573 -1.652 1.00 93.25 180 SER A CA 1
ATOM 1333 C C . SER A 1 180 ? -14.504 15.596 -1.335 1.00 93.25 180 SER A C 1
ATOM 1335 O O . SER A 1 180 ? -15.626 15.822 -1.791 1.00 93.25 180 SER A O 1
ATOM 1337 N N . ALA A 1 181 ? -14.271 14.569 -0.513 1.00 97.06 181 ALA A N 1
ATOM 1338 C CA . ALA A 1 181 ? -15.269 13.563 -0.156 1.00 97.06 181 ALA A CA 1
ATOM 1339 C C . ALA A 1 181 ? -15.222 13.164 1.329 1.00 97.06 181 ALA A C 1
ATOM 1341 O O . ALA A 1 181 ? -14.283 13.487 2.054 1.00 97.06 181 ALA A O 1
ATOM 1342 N N . SER A 1 182 ? -16.266 12.467 1.790 1.00 97.25 182 SER A N 1
ATOM 1343 C CA . SER A 1 182 ? -16.406 11.991 3.176 1.00 97.25 182 SER A CA 1
ATOM 1344 C C . SER A 1 182 ? -15.703 10.669 3.455 1.00 97.25 182 SER A C 1
ATOM 1346 O O . SER A 1 182 ? -15.351 10.389 4.601 1.00 97.25 182 SER A O 1
ATOM 1348 N N . ASP A 1 183 ? -15.522 9.853 2.421 1.00 98.25 183 ASP A N 1
ATOM 1349 C CA . ASP A 1 183 ? -14.895 8.544 2.509 1.00 98.25 183 ASP A CA 1
ATOM 1350 C C . ASP A 1 183 ? -14.296 8.112 1.165 1.00 98.25 183 ASP A C 1
ATOM 1352 O O . ASP A 1 183 ? -14.665 8.616 0.104 1.00 98.25 183 ASP A O 1
ATOM 1356 N N . THR A 1 184 ? -13.407 7.123 1.200 1.00 98.31 184 THR A N 1
ATOM 1357 C CA . THR A 1 184 ? -12.776 6.570 -0.006 1.00 98.31 184 THR A CA 1
ATOM 1358 C C . THR A 1 184 ? -13.747 5.874 -0.958 1.00 98.31 184 THR A C 1
ATOM 1360 O O . THR A 1 184 ? -13.422 5.732 -2.131 1.00 98.31 184 THR A O 1
ATOM 1363 N N . ALA A 1 185 ? -14.922 5.429 -0.496 1.00 97.56 185 ALA A N 1
ATOM 1364 C CA . ALA A 1 185 ? -15.870 4.703 -1.346 1.00 97.56 185 ALA A CA 1
ATOM 1365 C C . ALA A 1 185 ? -16.612 5.641 -2.308 1.00 97.56 185 ALA A C 1
ATOM 1367 O O . ALA A 1 185 ? -17.108 5.200 -3.342 1.00 97.56 185 ALA A O 1
ATOM 1368 N N . THR A 1 186 ? -16.680 6.927 -1.967 1.00 95.75 186 THR A N 1
ATOM 1369 C CA . THR A 1 186 ? -17.271 7.986 -2.796 1.00 95.75 186 THR A CA 1
ATOM 1370 C C . THR A 1 186 ? -16.241 8.981 -3.325 1.00 95.75 186 THR A C 1
ATOM 1372 O O . THR A 1 186 ? -16.505 9.655 -4.317 1.00 95.75 186 THR A O 1
ATOM 1375 N N . GLY A 1 187 ? -15.078 9.078 -2.676 1.00 94.62 187 GLY A N 1
ATOM 1376 C CA . GLY A 1 187 ? -14.020 10.034 -2.999 1.00 94.62 187 GLY A CA 1
ATOM 1377 C C . GLY A 1 187 ? -12.930 9.541 -3.937 1.00 94.62 187 GLY A C 1
ATOM 1378 O O . GLY A 1 187 ? -12.102 10.346 -4.347 1.00 94.62 187 GLY A O 1
ATOM 1379 N N . CYS A 1 188 ? -12.898 8.247 -4.253 1.00 96.38 188 CYS A N 1
ATOM 1380 C CA . CYS A 1 188 ? -11.899 7.672 -5.144 1.00 96.38 188 CYS A CA 1
ATOM 1381 C C . CYS A 1 188 ? -12.540 7.146 -6.428 1.00 96.38 188 CYS A C 1
ATOM 1383 O O . CYS A 1 188 ? -13.493 6.368 -6.377 1.00 96.38 188 CYS A O 1
ATOM 1385 N N . ASP A 1 189 ? -11.977 7.536 -7.571 1.00 94.56 189 ASP A N 1
ATOM 1386 C CA . ASP A 1 189 ? -12.298 6.968 -8.878 1.00 94.56 189 ASP A CA 1
ATOM 1387 C C . ASP A 1 189 ? -11.135 6.094 -9.361 1.00 94.56 189 ASP A C 1
ATOM 1389 O O . ASP A 1 189 ? -10.177 6.563 -9.981 1.00 94.56 189 ASP A O 1
ATOM 1393 N N . CYS A 1 190 ? -11.226 4.794 -9.077 1.00 97.81 190 CYS A N 1
ATOM 1394 C CA . CYS A 1 190 ? -10.205 3.835 -9.488 1.00 97.81 190 CYS A CA 1
ATOM 1395 C C . CYS A 1 190 ? -10.134 3.634 -11.006 1.00 97.81 190 CYS A C 1
ATOM 1397 O O . CYS A 1 190 ? -9.132 3.097 -11.467 1.00 97.81 190 CYS A O 1
ATOM 1399 N N . SER A 1 191 ? -11.107 4.111 -11.799 1.00 97.12 191 SER A N 1
ATOM 1400 C CA . SER A 1 191 ? -11.070 3.976 -13.264 1.00 97.12 191 SER A CA 1
ATOM 1401 C C . SER A 1 191 ? -9.922 4.755 -13.919 1.00 97.12 191 SER A C 1
ATOM 1403 O O . SER A 1 191 ? -9.559 4.488 -15.066 1.00 97.12 191 SER A O 1
ATOM 1405 N N . ALA A 1 192 ? -9.301 5.683 -13.179 1.00 95.06 192 ALA A N 1
ATOM 1406 C CA . ALA A 1 192 ? -8.057 6.330 -13.576 1.00 95.06 192 ALA A CA 1
ATOM 1407 C C . ALA A 1 192 ? -6.889 5.334 -13.698 1.00 95.06 192 ALA A C 1
ATOM 1409 O O . ALA A 1 192 ? -5.961 5.566 -14.481 1.00 95.06 192 ALA A O 1
ATOM 1410 N N . LEU A 1 193 ? -6.921 4.225 -12.949 1.00 98.00 193 LEU A N 1
ATOM 1411 C CA . LEU A 1 193 ? -5.926 3.167 -13.047 1.00 98.00 193 LEU A CA 1
ATOM 1412 C C . LEU A 1 193 ? -6.276 2.249 -14.228 1.00 98.00 193 LEU A C 1
ATOM 1414 O O . LEU A 1 193 ? -7.400 1.763 -14.338 1.00 98.00 193 LEU A O 1
ATOM 1418 N N . PRO A 1 194 ? -5.316 1.975 -15.121 1.00 96.44 194 PRO A N 1
ATOM 1419 C CA . PRO A 1 194 ? -5.555 1.121 -16.269 1.00 96.44 194 PRO A CA 1
ATOM 1420 C C . PRO A 1 194 ? -5.766 -0.334 -15.831 1.00 96.44 194 PRO A C 1
ATOM 1422 O O . PRO A 1 194 ? -5.335 -0.750 -14.760 1.00 96.44 194 PRO A O 1
ATOM 1425 N N . SER A 1 195 ? -6.386 -1.129 -16.699 1.00 97.06 195 SER A N 1
ATOM 1426 C CA . SER A 1 195 ? -6.591 -2.576 -16.516 1.00 97.06 195 SER A CA 1
ATOM 1427 C C . SER A 1 195 ? -6.288 -3.375 -17.792 1.00 97.06 195 SER A C 1
ATOM 1429 O O . SER A 1 195 ? -6.724 -4.511 -17.958 1.00 97.06 195 SER A O 1
ATOM 1431 N N . ASP A 1 196 ? -5.513 -2.783 -18.706 1.00 95.56 196 ASP A N 1
ATOM 1432 C CA . ASP A 1 196 ? -5.175 -3.321 -20.029 1.00 95.56 196 ASP A CA 1
ATOM 1433 C C . ASP A 1 196 ? -4.118 -4.439 -20.004 1.00 95.56 196 ASP A C 1
ATOM 1435 O O . ASP A 1 196 ? -3.935 -5.144 -20.996 1.00 95.56 196 ASP A O 1
ATOM 1439 N N . THR A 1 197 ? -3.442 -4.636 -18.870 1.00 94.81 197 THR A N 1
ATOM 1440 C CA . THR A 1 197 ? -2.517 -5.753 -18.634 1.00 94.81 197 THR A CA 1
ATOM 1441 C C . THR A 1 197 ? -2.861 -6.475 -17.329 1.00 94.81 197 THR A C 1
ATOM 1443 O O . THR A 1 197 ? -3.459 -5.863 -16.442 1.00 94.81 197 THR A O 1
ATOM 1446 N N . PRO A 1 198 ? -2.454 -7.748 -17.146 1.00 95.00 198 PRO A N 1
ATOM 1447 C CA . PRO A 1 198 ? -2.711 -8.479 -15.902 1.00 95.00 198 PRO A CA 1
ATOM 1448 C C . PRO A 1 198 ? -2.200 -7.760 -14.646 1.00 95.00 198 PRO A C 1
ATOM 1450 O O . PRO A 1 198 ? -2.940 -7.635 -13.675 1.00 95.00 198 PRO A O 1
ATOM 1453 N N . ALA A 1 199 ? -0.988 -7.192 -14.687 1.00 95.00 199 ALA A N 1
ATOM 1454 C CA . ALA A 1 199 ? -0.449 -6.378 -13.593 1.00 95.00 199 ALA A CA 1
ATOM 1455 C C . ALA A 1 199 ? -1.360 -5.201 -13.249 1.00 95.00 199 ALA A C 1
ATOM 1457 O O . ALA A 1 199 ? -1.732 -5.002 -12.097 1.00 95.00 199 ALA A O 1
ATOM 1458 N N . ARG A 1 200 ? -1.734 -4.423 -14.264 1.00 96.75 200 ARG A N 1
ATOM 1459 C CA . ARG A 1 200 ? -2.555 -3.226 -14.097 1.00 96.75 200 ARG A CA 1
ATOM 1460 C C . ARG A 1 200 ? -3.965 -3.565 -13.618 1.00 96.75 200 ARG A C 1
ATOM 1462 O O . ARG A 1 200 ? -4.485 -2.879 -12.749 1.00 96.75 200 ARG A O 1
ATOM 1469 N N . ALA A 1 201 ? -4.532 -4.679 -14.077 1.00 97.06 201 ALA A N 1
ATOM 1470 C CA . ALA A 1 201 ? -5.801 -5.191 -13.572 1.00 97.06 201 ALA A CA 1
ATOM 1471 C C . ALA A 1 201 ? -5.740 -5.543 -12.072 1.00 97.06 201 ALA A C 1
ATOM 1473 O O . ALA A 1 201 ? -6.684 -5.235 -11.347 1.00 97.06 201 ALA A O 1
ATOM 1474 N N . VAL A 1 202 ? -4.629 -6.118 -11.585 1.00 96.44 202 VAL A N 1
ATOM 1475 C CA . VAL A 1 202 ? -4.423 -6.348 -10.141 1.00 96.44 202 VAL A CA 1
ATOM 1476 C C . VAL A 1 202 ? -4.364 -5.024 -9.376 1.00 96.44 202 VAL A C 1
ATOM 1478 O O . VAL A 1 202 ? -5.008 -4.894 -8.338 1.00 96.44 202 VAL A O 1
ATOM 1481 N N . LEU A 1 203 ? -3.647 -4.023 -9.895 1.00 98.19 203 LEU A N 1
ATOM 1482 C CA . LEU A 1 203 ? -3.559 -2.700 -9.262 1.00 98.19 203 LEU A CA 1
ATOM 1483 C C . LEU A 1 203 ? -4.921 -1.999 -9.201 1.00 98.19 203 LEU A C 1
ATOM 1485 O O . LEU A 1 203 ? -5.296 -1.476 -8.153 1.00 98.19 203 LEU A O 1
ATOM 1489 N N . HIS A 1 204 ? -5.675 -2.036 -10.301 1.00 98.44 204 HIS A N 1
ATOM 1490 C CA . HIS A 1 204 ? -7.033 -1.508 -10.384 1.00 98.44 204 HIS A CA 1
ATOM 1491 C C . HIS A 1 204 ? -7.957 -2.181 -9.358 1.00 98.44 204 HIS A C 1
ATOM 1493 O O . HIS A 1 204 ? -8.591 -1.500 -8.555 1.00 98.44 204 HIS A O 1
ATOM 1499 N N . ALA A 1 205 ? -7.965 -3.518 -9.306 1.00 98.19 205 ALA A N 1
ATOM 1500 C CA . ALA A 1 205 ? -8.758 -4.266 -8.330 1.00 98.19 205 ALA A CA 1
ATOM 1501 C C . ALA A 1 205 ? -8.340 -3.968 -6.876 1.00 98.19 205 ALA A C 1
ATOM 1503 O O . ALA A 1 205 ? -9.186 -3.910 -5.978 1.00 98.19 205 ALA A O 1
ATOM 1504 N N . GLY A 1 206 ? -7.043 -3.752 -6.637 1.00 98.44 206 GLY A N 1
ATOM 1505 C CA . GLY A 1 206 ? -6.515 -3.353 -5.335 1.00 98.44 206 GLY A CA 1
ATOM 1506 C C . GLY A 1 206 ? -6.987 -1.966 -4.900 1.00 98.44 206 GLY A C 1
ATOM 1507 O O . GLY A 1 206 ? -7.415 -1.803 -3.754 1.00 98.44 206 GLY A O 1
ATOM 1508 N N . CYS A 1 207 ? -6.991 -0.999 -5.822 1.00 98.81 207 CYS A N 1
ATOM 1509 C CA . CYS A 1 207 ? -7.579 0.323 -5.603 1.00 98.81 207 CYS A CA 1
ATOM 1510 C C . CYS A 1 207 ? -9.054 0.202 -5.205 1.00 98.81 207 CYS A C 1
ATOM 1512 O O . CYS A 1 207 ? -9.443 0.689 -4.143 1.00 98.81 207 CYS A O 1
ATOM 1514 N N . GLU A 1 208 ? -9.866 -0.513 -5.993 1.00 98.62 208 GLU A N 1
ATOM 1515 C CA . GLU A 1 208 ? -11.307 -0.655 -5.739 1.00 98.62 208 GLU A CA 1
ATOM 1516 C C . GLU A 1 208 ? -11.586 -1.311 -4.381 1.00 98.62 208 GLU A C 1
ATOM 1518 O O . GLU A 1 208 ? -12.489 -0.902 -3.644 1.00 98.62 208 GLU A O 1
ATOM 1523 N N . ARG A 1 209 ? -10.788 -2.318 -4.011 1.00 98.38 209 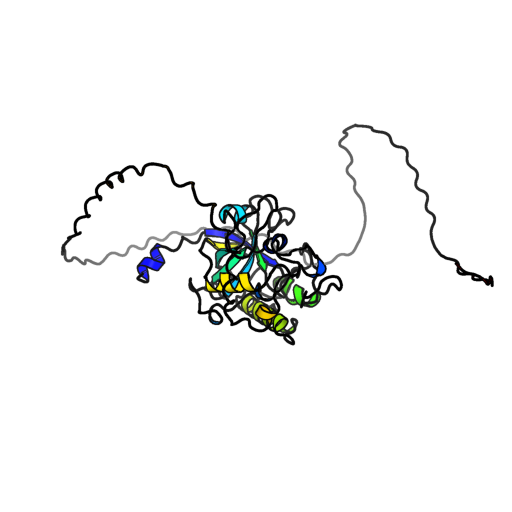ARG A N 1
ATOM 1524 C CA . ARG A 1 209 ? -10.937 -3.032 -2.739 1.00 98.38 209 ARG A CA 1
ATOM 1525 C C . ARG A 1 209 ? -10.684 -2.129 -1.540 1.00 98.38 209 ARG A C 1
ATOM 1527 O O . ARG A 1 209 ? -11.477 -2.152 -0.593 1.00 98.38 209 ARG A O 1
ATOM 1534 N N . PHE A 1 210 ? -9.606 -1.350 -1.574 1.00 98.62 210 PHE A N 1
ATOM 1535 C CA . PHE A 1 210 ? -9.319 -0.396 -0.508 1.00 98.62 210 PHE A CA 1
ATOM 1536 C C . PHE A 1 210 ? -10.335 0.744 -0.494 1.00 98.62 210 PHE A C 1
ATOM 1538 O O . PHE A 1 210 ? -10.896 1.034 0.563 1.00 98.62 210 PHE A O 1
ATOM 1545 N N . ALA A 1 211 ? -10.649 1.319 -1.659 1.00 98.50 211 ALA A N 1
ATOM 1546 C CA . ALA A 1 211 ? -11.634 2.385 -1.796 1.00 98.50 211 ALA A CA 1
ATOM 1547 C C . ALA A 1 211 ? -12.963 1.986 -1.154 1.00 98.50 211 ALA A C 1
ATOM 1549 O O . ALA A 1 211 ? -13.505 2.711 -0.318 1.00 98.50 211 ALA A O 1
ATOM 1550 N N . ALA A 1 212 ? -13.430 0.771 -1.432 1.00 98.38 212 ALA A N 1
ATOM 1551 C CA . ALA A 1 212 ? -14.665 0.276 -0.869 1.00 98.38 212 ALA A CA 1
ATOM 1552 C C . ALA A 1 212 ? -14.614 0.188 0.672 1.00 98.38 212 ALA A C 1
ATOM 1554 O O . ALA A 1 212 ? -15.658 0.327 1.304 1.00 98.38 212 ALA A O 1
ATOM 1555 N N . TRP A 1 213 ? -13.461 -0.060 1.322 1.00 98.44 213 TRP A N 1
ATOM 1556 C CA . TRP A 1 213 ? -13.356 -0.090 2.800 1.00 98.44 213 TRP A CA 1
ATOM 1557 C C . TRP A 1 213 ? -13.930 1.188 3.433 1.00 98.44 213 TRP A C 1
ATOM 1559 O O . TRP A 1 213 ? -14.569 1.126 4.488 1.00 98.44 213 TRP A O 1
ATOM 1569 N N . GLY A 1 214 ? -13.811 2.311 2.722 1.00 98.25 214 GLY A N 1
ATOM 1570 C CA . GLY A 1 214 ? -14.478 3.561 3.056 1.00 98.25 214 GLY A CA 1
ATOM 1571 C C . GLY A 1 214 ? -13.788 4.255 4.216 1.00 98.25 214 GLY A C 1
ATOM 1572 O O . GLY A 1 214 ? -14.428 4.605 5.206 1.00 98.25 214 GLY A O 1
ATOM 1573 N N . TRP A 1 215 ? -12.466 4.396 4.141 1.00 98.25 215 TRP A N 1
ATOM 1574 C CA . TRP A 1 215 ? -11.736 5.206 5.109 1.00 98.25 215 TRP A CA 1
ATOM 1575 C C . TRP A 1 215 ? -12.274 6.632 5.081 1.00 98.25 215 TRP A C 1
ATOM 1577 O O . TRP A 1 215 ? -12.521 7.160 4.009 1.00 98.25 215 TRP A O 1
ATOM 1587 N N . THR A 1 216 ? -12.467 7.231 6.255 1.00 97.69 216 THR A N 1
ATOM 1588 C CA . THR A 1 216 ? -13.048 8.578 6.426 1.00 97.69 216 THR A CA 1
ATOM 1589 C C . THR A 1 216 ? -12.000 9.653 6.722 1.00 97.69 216 THR A C 1
ATOM 1591 O O . THR A 1 216 ? -12.325 10.832 6.847 1.00 97.69 216 THR A O 1
ATOM 1594 N N . ARG A 1 217 ? -10.724 9.262 6.805 1.00 95.00 217 ARG A N 1
ATOM 1595 C CA . ARG A 1 217 ? -9.561 10.142 6.950 1.00 95.00 217 ARG A CA 1
ATOM 1596 C C . ARG A 1 217 ? -8.361 9.524 6.235 1.00 95.00 217 ARG A C 1
ATOM 1598 O O . ARG A 1 217 ? -8.296 8.299 6.154 1.00 95.00 217 ARG A O 1
ATOM 1605 N N . GLY A 1 218 ? -7.424 10.356 5.780 1.00 93.50 218 GLY A N 1
ATOM 1606 C CA . GLY A 1 218 ? -6.119 9.899 5.280 1.00 93.50 218 GLY A CA 1
ATOM 1607 C C . GLY A 1 218 ? -5.176 9.416 6.390 1.00 93.50 218 GLY A C 1
ATOM 1608 O O . GLY A 1 218 ? -4.301 8.604 6.131 1.00 93.50 218 GLY A O 1
ATOM 1609 N N . ASP A 1 219 ? -5.397 9.861 7.635 1.00 93.75 219 ASP A N 1
ATOM 1610 C CA . ASP A 1 219 ? -4.522 9.610 8.789 1.00 93.75 219 ASP A CA 1
ATOM 1611 C C . ASP A 1 219 ? -5.201 8.869 9.973 1.00 93.75 219 ASP A C 1
ATOM 1613 O O . ASP A 1 219 ? -5.076 9.308 11.129 1.00 93.75 219 ASP A O 1
ATOM 1617 N N . PRO A 1 220 ? -5.989 7.794 9.759 1.00 96.00 220 PRO A N 1
ATOM 1618 C CA . PRO A 1 220 ? -6.800 7.212 10.822 1.00 96.00 220 PRO A CA 1
ATOM 1619 C C . PRO A 1 220 ? -5.957 6.592 11.946 1.00 96.00 220 PRO A C 1
ATOM 1621 O O . PRO A 1 220 ? -4.779 6.263 11.805 1.00 96.00 220 PRO A O 1
ATOM 1624 N N . SER A 1 221 ? -6.614 6.389 13.089 1.00 96.19 221 SER A N 1
ATOM 1625 C CA . SER A 1 221 ? -6.097 5.570 14.183 1.00 96.19 221 SER A CA 1
ATOM 1626 C C . SER A 1 221 ? -6.739 4.189 14.095 1.00 96.19 221 SER A C 1
ATOM 1628 O O . SER A 1 221 ? -7.915 4.023 14.420 1.00 96.19 221 SER A O 1
ATOM 1630 N N . LEU A 1 222 ? -5.966 3.207 13.650 1.00 97.88 222 LEU A N 1
ATOM 1631 C CA . LEU A 1 222 ? -6.355 1.811 13.548 1.00 97.88 222 LEU A CA 1
ATOM 1632 C C . LEU A 1 222 ? -6.237 1.095 14.897 1.00 97.88 222 LEU A C 1
ATOM 1634 O O . LEU A 1 222 ? -5.541 1.522 15.829 1.00 97.88 222 LEU A O 1
ATOM 1638 N N . GLU A 1 223 ? -6.900 -0.051 14.958 1.00 97.88 223 GLU A N 1
ATOM 1639 C CA . GLU A 1 223 ? -6.629 -1.081 15.951 1.00 97.88 223 GLU A CA 1
ATOM 1640 C C . GLU A 1 223 ? -5.941 -2.267 15.281 1.00 97.88 223 GLU A C 1
ATOM 1642 O O . GLU A 1 223 ? -6.212 -2.554 14.113 1.00 97.88 223 GLU A O 1
ATOM 1647 N N . TYR A 1 224 ? -5.070 -2.964 16.010 1.00 97.81 224 TYR A N 1
ATOM 1648 C CA . TYR A 1 224 ? -4.248 -4.032 15.454 1.00 97.81 224 TYR A CA 1
ATOM 1649 C C . TYR A 1 224 ? -4.049 -5.224 16.393 1.00 97.81 224 TYR A C 1
ATOM 1651 O O . TYR A 1 224 ? -4.220 -5.127 17.611 1.00 97.81 224 TYR A O 1
ATOM 1659 N N . GLN A 1 225 ? -3.658 -6.351 15.801 1.00 96.69 225 GLN A N 1
ATOM 1660 C CA . GLN A 1 225 ? -3.184 -7.557 16.473 1.00 96.69 225 GLN A CA 1
ATOM 1661 C C . GLN A 1 225 ? -2.004 -8.128 15.690 1.00 96.69 225 GLN A C 1
ATOM 1663 O O . GLN A 1 225 ? -2.109 -8.319 14.480 1.00 96.69 225 GLN A O 1
ATOM 1668 N N . MET A 1 226 ? -0.902 -8.454 16.363 1.00 95.38 226 MET A N 1
ATOM 1669 C CA . MET A 1 226 ? 0.165 -9.233 15.731 1.00 95.38 226 MET A CA 1
ATOM 1670 C C . MET A 1 226 ? -0.327 -10.662 15.507 1.00 95.38 226 MET A C 1
ATOM 1672 O O . MET A 1 226 ? -0.808 -11.302 16.444 1.00 95.38 226 MET A O 1
ATOM 1676 N N . VAL A 1 227 ? -0.224 -11.157 14.274 1.00 96.25 227 VAL A N 1
ATOM 1677 C CA . VAL A 1 227 ? -0.724 -12.484 13.895 1.00 96.25 227 VAL A CA 1
ATOM 1678 C C . VAL A 1 227 ? 0.283 -13.200 12.996 1.00 96.25 227 VAL A C 1
ATOM 1680 O O . VAL A 1 227 ? 1.053 -12.548 12.290 1.00 96.25 227 VAL A O 1
ATOM 1683 N N . PRO A 1 228 ? 0.294 -14.542 12.971 1.00 96.56 228 PRO A N 1
ATOM 1684 C CA . PRO A 1 228 ? 0.951 -15.265 11.890 1.00 96.56 228 PRO A CA 1
ATOM 1685 C C . PRO A 1 228 ? 0.438 -14.788 10.524 1.00 96.56 228 PRO A C 1
ATOM 1687 O O . PRO A 1 228 ? -0.723 -14.407 10.382 1.00 96.56 228 PRO A O 1
ATOM 1690 N N . CYS A 1 229 ? 1.282 -14.811 9.499 1.00 97.69 229 CYS A N 1
ATOM 1691 C CA . CYS A 1 229 ? 0.782 -14.556 8.157 1.00 97.69 229 CYS A CA 1
ATOM 1692 C C . CYS A 1 229 ? -0.076 -15.744 7.684 1.00 97.69 229 CYS A C 1
ATOM 1694 O O . CYS A 1 229 ? 0.278 -16.901 7.937 1.00 97.69 229 CYS A O 1
ATOM 1696 N N . PRO A 1 230 ? -1.200 -15.501 6.985 1.00 97.56 230 PRO A N 1
ATOM 1697 C CA . PRO A 1 230 ? -1.900 -16.546 6.254 1.00 97.56 230 PRO A CA 1
ATOM 1698 C C . PRO A 1 230 ? -0.928 -17.260 5.298 1.00 97.56 230 PRO A C 1
ATOM 1700 O O . PRO A 1 230 ? -0.296 -16.582 4.488 1.00 97.56 230 PRO A O 1
ATOM 1703 N N . PRO A 1 231 ? -0.813 -18.602 5.319 1.00 96.25 231 PRO A N 1
ATOM 1704 C CA . PRO A 1 231 ? 0.168 -19.307 4.485 1.00 96.25 231 PRO A CA 1
ATOM 1705 C C . PRO A 1 231 ? 0.007 -19.051 2.980 1.00 96.25 231 PRO A C 1
ATOM 1707 O O . PRO A 1 231 ? 0.988 -18.971 2.247 1.00 96.25 231 PRO A O 1
ATOM 1710 N N . ALA A 1 232 ? -1.233 -18.886 2.510 1.00 95.56 232 ALA A N 1
ATOM 1711 C CA . ALA A 1 232 ? -1.496 -18.528 1.120 1.00 95.56 232 ALA A CA 1
ATOM 1712 C C . ALA A 1 232 ? -1.037 -17.099 0.791 1.00 95.56 232 ALA A C 1
ATOM 1714 O O . ALA A 1 232 ? -0.569 -16.860 -0.319 1.00 95.56 232 ALA A O 1
ATOM 1715 N N . PHE A 1 233 ? -1.103 -16.174 1.755 1.00 96.88 233 PHE A N 1
ATOM 1716 C CA . PHE A 1 233 ? -0.579 -14.823 1.582 1.00 96.88 233 PHE A CA 1
ATOM 1717 C C . PHE A 1 233 ? 0.955 -14.818 1.554 1.00 96.88 233 PHE A C 1
ATOM 1719 O O . PHE A 1 233 ? 1.540 -14.180 0.685 1.00 96.88 233 PHE A O 1
ATOM 1726 N N . GLU A 1 234 ? 1.611 -15.589 2.430 1.00 96.12 234 GLU A N 1
ATOM 1727 C CA . GLU A 1 234 ? 3.070 -15.785 2.380 1.00 96.12 234 GLU A CA 1
ATOM 1728 C C . GLU A 1 234 ? 3.514 -16.341 1.029 1.00 96.12 234 GLU A C 1
ATOM 1730 O O . GLU A 1 234 ? 4.409 -15.784 0.403 1.00 96.12 234 GLU A O 1
ATOM 1735 N N . ALA A 1 235 ? 2.868 -17.406 0.547 1.00 93.50 235 ALA A N 1
ATOM 1736 C CA . ALA A 1 235 ? 3.193 -18.000 -0.745 1.00 93.50 235 ALA A CA 1
ATOM 1737 C C . ALA A 1 235 ? 2.988 -17.006 -1.900 1.00 93.50 235 ALA A C 1
ATOM 1739 O O . ALA A 1 235 ? 3.820 -16.922 -2.802 1.00 93.50 235 ALA A O 1
ATOM 1740 N N . TYR A 1 236 ? 1.907 -16.226 -1.852 1.00 91.62 236 TYR A N 1
ATOM 1741 C CA . TYR A 1 236 ? 1.604 -15.217 -2.860 1.00 91.62 236 TYR A CA 1
ATOM 1742 C C . TYR A 1 236 ? 2.670 -14.113 -2.920 1.00 91.62 236 TYR A C 1
ATOM 1744 O O . TYR A 1 236 ? 3.189 -13.817 -3.994 1.00 91.62 236 TYR A O 1
ATOM 1752 N N . VAL A 1 237 ? 3.063 -13.564 -1.766 1.00 95.38 237 VAL A N 1
ATOM 1753 C CA . VAL A 1 237 ? 4.098 -12.521 -1.666 1.00 95.38 237 VAL A CA 1
ATOM 1754 C C . VAL A 1 237 ? 5.495 -13.076 -1.962 1.00 95.38 237 VAL A C 1
ATOM 1756 O O . VAL A 1 237 ? 6.294 -12.420 -2.622 1.00 95.38 237 VAL A O 1
ATOM 1759 N N . ALA A 1 238 ? 5.818 -14.293 -1.519 1.00 93.75 238 ALA A N 1
ATOM 1760 C CA . ALA A 1 238 ? 7.096 -14.936 -1.835 1.00 93.75 238 ALA A CA 1
ATOM 1761 C C . ALA A 1 238 ? 7.288 -15.128 -3.343 1.00 93.75 238 ALA A C 1
ATOM 1763 O O . ALA A 1 238 ? 8.407 -15.067 -3.844 1.00 93.75 238 ALA A O 1
ATOM 1764 N N . GLY A 1 239 ? 6.191 -15.393 -4.055 1.00 91.94 239 GLY A N 1
ATOM 1765 C CA . GLY A 1 239 ? 6.191 -15.634 -5.488 1.00 91.94 239 GLY A CA 1
ATOM 1766 C C . GLY A 1 239 ? 6.201 -14.374 -6.348 1.00 91.94 239 GLY A C 1
ATOM 1767 O O . GLY A 1 239 ? 6.280 -14.516 -7.562 1.00 91.94 239 GLY A O 1
ATOM 1768 N N . SER A 1 240 ? 6.111 -13.164 -5.787 1.00 93.75 240 SER A N 1
ATOM 1769 C CA . SER A 1 240 ? 5.918 -11.943 -6.585 1.00 93.75 240 SER A CA 1
ATOM 1770 C C . SER A 1 240 ? 7.199 -11.190 -6.938 1.00 93.75 240 SER A C 1
ATOM 1772 O O . SER A 1 240 ? 7.195 -10.415 -7.894 1.00 93.75 240 SER A O 1
ATOM 1774 N N . PHE A 1 241 ? 8.281 -11.394 -6.186 1.00 95.50 241 PHE A N 1
ATOM 1775 C CA . PHE A 1 241 ? 9.558 -10.709 -6.387 1.00 95.50 241 PHE A CA 1
ATOM 1776 C C . PHE A 1 241 ? 10.721 -11.677 -6.147 1.00 95.50 241 PHE A C 1
ATOM 1778 O O . PHE A 1 241 ? 10.691 -12.475 -5.212 1.00 95.50 241 PHE A O 1
ATOM 1785 N N . GLY A 1 242 ? 11.745 -11.622 -6.995 1.00 94.81 242 GLY A N 1
ATOM 1786 C CA . GLY A 1 242 ? 12.903 -12.507 -6.938 1.00 94.81 242 GLY A CA 1
ATOM 1787 C C . GLY A 1 242 ? 14.212 -11.797 -7.267 1.00 94.81 242 GLY A C 1
ATOM 1788 O O . GLY A 1 242 ? 14.280 -10.572 -7.339 1.00 94.81 242 GLY A O 1
ATOM 1789 N N . ALA A 1 243 ? 15.264 -12.589 -7.486 1.00 95.19 243 ALA A N 1
ATOM 1790 C CA . ALA A 1 243 ? 16.604 -12.076 -7.782 1.00 95.19 243 ALA A CA 1
ATOM 1791 C C . ALA A 1 243 ? 16.655 -11.172 -9.019 1.00 95.19 243 ALA A C 1
ATOM 1793 O O . ALA A 1 243 ? 17.516 -10.299 -9.103 1.00 95.19 243 ALA A O 1
ATOM 1794 N N . ASP A 1 244 ? 15.695 -11.343 -9.928 1.00 94.56 244 ASP A N 1
ATOM 1795 C CA . ASP A 1 244 ? 15.599 -10.588 -11.168 1.00 94.56 244 ASP A CA 1
ATOM 1796 C C . ASP A 1 244 ? 14.559 -9.457 -11.164 1.00 94.56 244 ASP A C 1
ATOM 1798 O O . ASP A 1 244 ? 14.281 -8.889 -12.218 1.00 94.56 244 ASP A O 1
ATOM 1802 N N . GLY A 1 245 ? 14.003 -9.110 -10.001 1.00 94.88 245 GLY A N 1
ATOM 1803 C CA . GLY A 1 245 ? 12.925 -8.131 -9.880 1.00 94.88 245 GLY A CA 1
ATOM 1804 C C . GLY A 1 245 ? 11.550 -8.790 -9.779 1.00 94.88 245 GLY A C 1
ATOM 1805 O O . GLY A 1 245 ? 11.398 -9.869 -9.198 1.00 94.88 245 GLY A O 1
ATOM 1806 N N . ILE A 1 246 ? 10.534 -8.138 -10.338 1.00 94.88 246 ILE A N 1
ATOM 1807 C CA . ILE A 1 246 ? 9.148 -8.620 -10.319 1.00 94.88 246 ILE A CA 1
ATOM 1808 C C . ILE A 1 246 ? 9.033 -9.916 -11.137 1.00 94.88 246 ILE A C 1
ATOM 1810 O O . ILE A 1 246 ? 9.510 -10.026 -12.265 1.00 94.88 246 ILE A O 1
ATOM 1814 N N . LEU A 1 247 ? 8.379 -10.929 -10.568 1.00 89.50 247 LEU A N 1
ATOM 1815 C CA . LEU A 1 247 ? 8.240 -12.234 -11.210 1.00 89.50 247 LEU A CA 1
ATOM 1816 C C . LEU A 1 247 ? 7.027 -12.248 -12.152 1.00 89.50 247 LEU A C 1
ATOM 1818 O O . LEU A 1 247 ? 5.882 -12.403 -11.724 1.00 89.50 247 LEU A O 1
ATOM 1822 N N . ALA A 1 248 ? 7.284 -12.149 -13.460 1.00 74.06 248 ALA A N 1
ATOM 1823 C CA . ALA A 1 248 ? 6.249 -12.083 -14.500 1.00 74.06 248 ALA A CA 1
ATOM 1824 C C . ALA A 1 248 ? 5.224 -13.234 -14.442 1.00 74.06 248 ALA A C 1
ATOM 1826 O O . ALA A 1 248 ? 4.032 -13.018 -14.649 1.00 74.06 248 ALA A O 1
ATOM 1827 N N . ALA A 1 249 ? 5.652 -14.460 -14.118 1.00 66.81 249 ALA A N 1
ATOM 1828 C CA . ALA A 1 249 ? 4.744 -15.606 -14.002 1.00 66.81 249 ALA A CA 1
ATOM 1829 C C . ALA A 1 249 ? 3.681 -15.412 -12.907 1.00 66.81 249 ALA A C 1
ATOM 1831 O O . ALA A 1 249 ? 2.534 -15.824 -13.082 1.00 66.81 249 ALA A O 1
ATOM 1832 N N . ALA A 1 250 ? 4.040 -14.745 -11.811 1.00 69.75 250 ALA A N 1
ATOM 1833 C CA . ALA A 1 250 ? 3.115 -14.452 -10.727 1.00 69.75 250 ALA A CA 1
ATOM 1834 C C . ALA A 1 250 ? 2.080 -13.399 -11.149 1.00 69.75 250 ALA A C 1
ATOM 1836 O O . ALA A 1 250 ? 0.905 -13.503 -10.808 1.00 69.75 250 ALA A O 1
ATOM 1837 N N . VAL A 1 251 ? 2.497 -12.429 -11.965 1.00 70.75 251 VAL A N 1
ATOM 1838 C CA . VAL A 1 251 ? 1.621 -11.400 -12.537 1.00 70.75 251 VAL A CA 1
ATOM 1839 C C . VAL A 1 251 ? 0.632 -11.985 -13.556 1.00 70.75 251 VAL A C 1
ATOM 1841 O O . VAL A 1 251 ? -0.520 -11.561 -13.612 1.00 70.75 251 VAL A O 1
ATOM 1844 N N . LEU A 1 252 ? 1.061 -12.958 -14.365 1.00 67.00 252 LEU A N 1
ATOM 1845 C CA . LEU A 1 252 ? 0.218 -13.590 -15.390 1.00 67.00 252 LEU A CA 1
ATOM 1846 C C . LEU A 1 252 ? -0.760 -14.627 -14.815 1.00 67.00 252 LEU A C 1
ATOM 1848 O O . LEU A 1 252 ? -1.831 -14.839 -15.385 1.00 67.00 252 LEU A O 1
ATOM 1852 N N . HIS A 1 253 ? -0.411 -15.264 -13.695 1.00 61.97 253 HIS A N 1
ATOM 1853 C CA . HIS A 1 253 ? -1.224 -16.295 -13.048 1.00 61.97 253 HIS A CA 1
ATOM 1854 C C . HIS A 1 253 ? -1.369 -16.054 -11.535 1.00 61.97 253 HIS A C 1
ATOM 1856 O O . HIS A 1 253 ? -0.919 -16.883 -10.740 1.00 61.97 253 HIS A O 1
ATOM 1862 N N . PRO A 1 254 ? -2.060 -14.977 -11.115 1.00 58.22 254 PRO A N 1
ATOM 1863 C CA . PRO A 1 254 ? -2.167 -14.594 -9.703 1.00 58.22 254 PRO A CA 1
ATOM 1864 C C . PRO A 1 254 ? -2.863 -15.647 -8.817 1.00 58.22 254 PRO A C 1
ATOM 1866 O O . PRO A 1 254 ? -2.723 -15.634 -7.598 1.00 58.22 254 PRO A O 1
ATOM 1869 N N . SER A 1 255 ? -3.599 -16.596 -9.403 1.00 56.16 255 SER A N 1
ATOM 1870 C CA . SER A 1 255 ? -4.308 -17.656 -8.666 1.00 56.16 255 SER A CA 1
ATOM 1871 C C . SER A 1 255 ? -3.521 -18.965 -8.516 1.00 56.16 255 SER A C 1
ATOM 1873 O O . SER A 1 255 ? -4.023 -19.901 -7.895 1.00 56.16 255 SER A O 1
ATOM 1875 N N . SER A 1 256 ? -2.327 -19.082 -9.107 1.00 49.72 256 SER A N 1
ATOM 1876 C CA . SER A 1 256 ? -1.549 -20.325 -9.032 1.00 49.72 256 SER A CA 1
ATOM 1877 C C . SER A 1 256 ? -0.638 -20.301 -7.802 1.00 49.72 256 SER A C 1
ATOM 1879 O O . SER A 1 256 ? 0.152 -19.367 -7.672 1.00 49.72 256 SER A O 1
ATOM 1881 N N . PRO A 1 257 ? -0.699 -21.298 -6.897 1.00 48.59 257 PRO A N 1
ATOM 1882 C CA . PRO A 1 257 ? 0.293 -21.401 -5.835 1.00 48.59 257 PRO A CA 1
ATOM 1883 C C . PRO A 1 257 ? 1.688 -21.536 -6.466 1.00 48.59 257 PRO A C 1
ATOM 1885 O O . PRO A 1 257 ? 1.826 -22.250 -7.466 1.00 48.59 257 PRO A O 1
ATOM 1888 N N . PRO A 1 258 ? 2.724 -20.874 -5.920 1.00 46.62 258 PRO A N 1
ATOM 1889 C CA . PRO A 1 258 ? 4.072 -21.033 -6.435 1.00 46.62 258 PRO A CA 1
ATOM 1890 C C . PRO A 1 258 ? 4.481 -22.504 -6.347 1.00 46.62 258 PRO A C 1
ATOM 1892 O O . PRO A 1 258 ? 4.287 -23.172 -5.326 1.00 46.62 258 PRO A O 1
ATOM 1895 N N . SER A 1 259 ? 5.063 -23.008 -7.432 1.00 42.41 259 SER A N 1
ATOM 1896 C CA . SER A 1 259 ? 5.809 -24.264 -7.425 1.00 42.41 259 SER A CA 1
ATOM 1897 C C . SER A 1 259 ? 6.828 -24.207 -6.285 1.00 42.41 259 SER A C 1
ATOM 1899 O O . SER A 1 259 ? 7.494 -23.185 -6.117 1.00 42.41 259 SER A O 1
ATOM 1901 N N . SER A 1 260 ? 6.937 -25.272 -5.489 1.00 37.41 260 SER A N 1
ATOM 1902 C CA . SER A 1 260 ? 7.867 -25.334 -4.356 1.00 37.41 260 SER A CA 1
ATOM 1903 C C . SER A 1 260 ? 9.276 -24.867 -4.756 1.00 37.41 260 SER A C 1
ATOM 1905 O O . SER A 1 260 ? 9.712 -25.181 -5.868 1.00 37.41 260 SER A O 1
ATOM 1907 N N . PRO A 1 261 ? 10.001 -24.143 -3.880 1.00 45.47 261 PRO A N 1
ATOM 1908 C CA . PRO A 1 261 ? 11.354 -23.705 -4.190 1.00 45.47 261 PRO A CA 1
ATOM 1909 C C . PRO A 1 261 ? 12.235 -24.915 -4.538 1.00 45.47 261 PRO A C 1
ATOM 1911 O O . PRO A 1 261 ? 12.052 -25.990 -3.951 1.00 45.47 261 PRO A O 1
ATOM 1914 N N . PRO A 1 262 ? 13.181 -24.772 -5.485 1.00 41.41 262 PRO A N 1
ATOM 1915 C CA . PRO A 1 262 ? 14.126 -25.836 -5.785 1.00 41.41 262 PRO A CA 1
ATOM 1916 C C . PRO A 1 262 ? 14.857 -26.237 -4.494 1.00 41.41 262 PRO A C 1
ATOM 1918 O O . PRO A 1 262 ? 15.190 -25.362 -3.685 1.00 41.41 262 PRO A O 1
ATOM 1921 N N . PRO A 1 263 ? 15.084 -27.543 -4.260 1.00 41.22 263 PRO A N 1
ATOM 1922 C CA . PRO A 1 263 ? 15.787 -27.991 -3.068 1.00 41.22 263 PRO A CA 1
ATOM 1923 C C . PRO A 1 263 ? 17.161 -27.309 -2.999 1.00 41.22 263 PRO A C 1
ATOM 1925 O O . PRO A 1 263 ? 17.793 -27.114 -4.045 1.00 41.22 263 PRO A O 1
ATOM 1928 N N . PRO A 1 264 ? 17.639 -26.942 -1.795 1.00 50.31 264 PRO A N 1
ATOM 1929 C CA . PRO A 1 264 ? 18.979 -26.395 -1.646 1.00 50.31 264 PRO A CA 1
ATOM 1930 C C . PRO A 1 264 ? 19.996 -27.367 -2.264 1.00 50.31 264 PRO A C 1
ATOM 1932 O O . PRO A 1 264 ? 19.787 -28.583 -2.186 1.00 50.31 264 PRO A O 1
ATOM 1935 N N . PRO A 1 265 ? 21.083 -26.867 -2.884 1.00 55.75 265 PRO A N 1
ATOM 1936 C CA . PRO A 1 265 ? 22.116 -27.728 -3.440 1.00 55.75 265 PRO A CA 1
ATOM 1937 C C . PRO A 1 265 ? 22.590 -28.694 -2.356 1.00 55.75 265 PRO A C 1
ATOM 1939 O O . PRO A 1 265 ? 23.013 -28.273 -1.279 1.00 55.75 265 PRO A O 1
ATOM 1942 N N . SER A 1 266 ? 22.458 -29.990 -2.638 1.00 52.12 266 SER A N 1
ATOM 1943 C CA . SER A 1 266 ? 22.818 -31.079 -1.739 1.00 52.12 266 SER A CA 1
ATOM 1944 C C . SER A 1 266 ? 24.233 -30.856 -1.215 1.00 52.12 266 SER A C 1
ATOM 1946 O O . SER A 1 266 ? 25.199 -30.918 -1.978 1.00 52.12 266 SER A O 1
ATOM 1948 N N . THR A 1 267 ? 24.363 -30.585 0.082 1.00 51.53 267 THR A N 1
ATOM 1949 C CA . THR A 1 267 ? 25.661 -30.515 0.747 1.00 51.53 267 THR A CA 1
ATOM 1950 C C . THR A 1 267 ? 26.384 -31.842 0.495 1.00 51.53 267 THR A C 1
ATOM 1952 O O . THR A 1 267 ? 25.781 -32.897 0.726 1.00 51.53 267 THR A O 1
ATOM 1955 N N . PRO A 1 268 ? 27.634 -31.842 -0.004 1.00 57.78 268 PRO A N 1
ATOM 1956 C CA . PRO A 1 268 ? 28.371 -33.082 -0.189 1.00 57.78 268 PRO A CA 1
ATOM 1957 C C . PRO A 1 268 ? 28.460 -33.823 1.153 1.00 57.78 268 PRO A C 1
ATOM 1959 O O . PRO A 1 268 ? 28.611 -33.180 2.198 1.00 57.78 268 PRO A O 1
ATOM 1962 N N . PRO A 1 269 ? 28.329 -35.161 1.147 1.00 54.41 269 PRO A N 1
ATOM 1963 C CA . PRO A 1 269 ? 28.369 -35.946 2.369 1.00 54.41 269 PRO A CA 1
ATOM 1964 C C . PRO A 1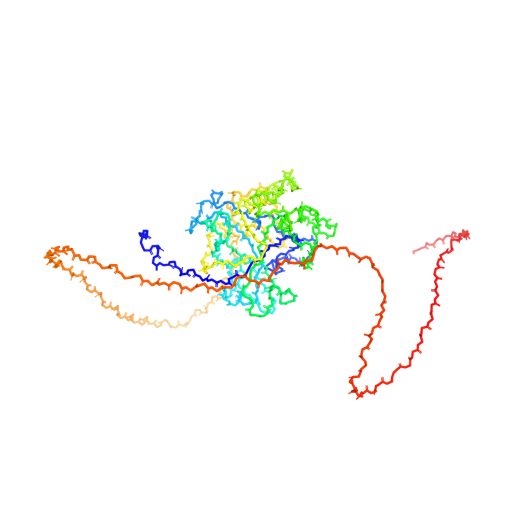 269 ? 29.681 -35.679 3.120 1.00 54.41 269 PRO A C 1
ATOM 1966 O O . PRO A 1 269 ? 30.728 -35.519 2.482 1.00 54.41 269 PRO A O 1
ATOM 1969 N N . PRO A 1 270 ? 29.647 -35.625 4.464 1.00 62.03 270 PRO A N 1
ATOM 1970 C CA . PRO A 1 270 ? 30.857 -35.448 5.247 1.00 62.03 270 PRO A CA 1
ATOM 1971 C C . PRO A 1 270 ? 31.849 -36.576 4.920 1.00 62.03 270 PRO A C 1
ATOM 1973 O O . PRO A 1 270 ? 31.425 -37.719 4.712 1.00 62.03 270 PRO A O 1
ATOM 1976 N N . PRO A 1 271 ? 33.159 -36.277 4.862 1.00 65.44 271 PRO A N 1
ATOM 1977 C CA . PRO A 1 271 ? 34.174 -37.287 4.603 1.00 65.44 271 PRO A CA 1
ATOM 1978 C C . PRO A 1 271 ? 34.041 -38.426 5.617 1.00 65.44 271 PRO A C 1
ATOM 1980 O O . PRO A 1 271 ? 33.895 -38.190 6.818 1.00 65.44 271 PRO A O 1
ATOM 1983 N N . ALA A 1 272 ? 34.049 -39.662 5.111 1.00 57.75 272 ALA A N 1
ATOM 1984 C CA . ALA A 1 272 ? 33.927 -40.864 5.922 1.00 57.75 272 ALA A CA 1
ATOM 1985 C C . ALA A 1 272 ? 34.964 -40.847 7.058 1.00 57.75 272 ALA A C 1
ATOM 1987 O O . ALA A 1 272 ? 36.156 -40.643 6.816 1.00 57.75 272 ALA A O 1
ATOM 1988 N N . LEU A 1 273 ? 34.503 -41.051 8.297 1.00 58.94 273 LEU A N 1
ATOM 1989 C CA . LEU A 1 273 ? 35.406 -41.243 9.428 1.00 58.94 273 LEU A CA 1
ATOM 1990 C C . LEU A 1 273 ? 36.267 -42.498 9.194 1.00 58.94 273 LEU A C 1
ATOM 1992 O O . LEU A 1 273 ? 35.736 -43.511 8.733 1.00 58.94 273 LEU A O 1
ATOM 1996 N N . PRO A 1 274 ? 37.563 -42.466 9.548 1.00 57.66 274 PRO A N 1
ATOM 1997 C CA . PRO A 1 274 ? 38.435 -43.628 9.435 1.00 57.66 274 PRO A CA 1
ATOM 1998 C C . PRO A 1 274 ? 37.929 -44.784 10.311 1.00 57.66 274 PRO A C 1
ATOM 2000 O O . PRO A 1 274 ? 37.631 -44.609 11.497 1.00 57.66 274 PRO A O 1
ATOM 2003 N N . GLU A 1 275 ? 37.835 -45.974 9.714 1.00 52.78 275 GLU A N 1
ATOM 2004 C CA . GLU A 1 275 ? 37.549 -47.228 10.411 1.00 52.78 275 GLU A CA 1
ATOM 2005 C C . GLU A 1 275 ? 38.616 -47.472 11.487 1.00 52.78 275 GLU A C 1
ATOM 2007 O O . GLU A 1 275 ? 39.797 -47.627 11.181 1.00 52.78 275 GLU A O 1
ATOM 2012 N N . GLY A 1 276 ? 38.215 -47.490 12.762 1.00 59.81 276 GLY A N 1
ATOM 2013 C CA . GLY A 1 276 ? 39.143 -47.823 13.847 1.00 59.81 276 GLY A CA 1
ATOM 2014 C C . GLY A 1 276 ? 38.744 -47.425 15.266 1.00 59.81 276 GLY A C 1
ATOM 2015 O O . GLY A 1 276 ? 39.420 -47.842 16.203 1.00 59.81 276 GLY A O 1
ATOM 2016 N N . VAL A 1 277 ? 37.668 -46.659 15.483 1.00 52.78 277 VAL A N 1
ATOM 2017 C CA . VAL A 1 277 ? 37.260 -46.289 16.852 1.00 52.78 277 VAL A CA 1
ATOM 2018 C C . VAL A 1 277 ? 36.341 -47.368 17.457 1.00 52.78 277 VAL A C 1
ATOM 2020 O O . VAL A 1 277 ? 35.294 -47.661 16.871 1.00 52.78 277 VAL A O 1
ATOM 2023 N N . PRO A 1 278 ? 36.673 -47.959 18.623 1.00 58.34 278 PRO A N 1
ATOM 2024 C CA . PRO A 1 278 ? 35.804 -48.911 19.314 1.00 58.34 278 PRO A CA 1
ATOM 2025 C C . PRO A 1 278 ? 34.450 -48.278 19.669 1.00 58.34 278 PRO A C 1
ATOM 2027 O O . PRO A 1 278 ? 34.394 -47.237 20.327 1.00 58.34 278 PRO A O 1
ATOM 2030 N N . ARG A 1 279 ? 33.347 -48.912 19.249 1.00 58.44 279 ARG A N 1
ATOM 2031 C CA . ARG A 1 279 ? 31.987 -48.508 19.640 1.00 58.44 279 ARG A CA 1
ATOM 2032 C C . ARG A 1 279 ? 31.750 -48.863 21.108 1.00 58.44 279 ARG A C 1
ATOM 2034 O O . ARG A 1 279 ? 31.711 -50.040 21.458 1.00 58.44 279 ARG A O 1
ATOM 2041 N N . TRP A 1 280 ? 31.547 -47.852 21.947 1.00 56.62 280 TRP A N 1
ATOM 2042 C CA . TRP A 1 280 ? 30.970 -48.032 23.280 1.00 56.62 280 TRP A CA 1
ATOM 2043 C C . TRP A 1 280 ? 29.481 -48.402 23.164 1.00 56.62 280 TRP A C 1
ATOM 2045 O O . TRP A 1 280 ? 28.809 -47.909 22.252 1.00 56.62 280 TRP A O 1
ATOM 2055 N N . PRO A 1 281 ? 28.946 -49.261 24.053 1.00 67.56 281 PRO A N 1
ATOM 2056 C CA . PRO A 1 281 ? 27.520 -49.556 24.077 1.00 67.56 281 PRO A CA 1
ATOM 2057 C C . PRO A 1 281 ? 26.711 -48.289 24.410 1.00 67.56 281 PRO A C 1
ATOM 2059 O O . PRO A 1 281 ? 27.178 -47.447 25.182 1.00 67.56 281 PRO A O 1
ATOM 2062 N N . PRO A 1 282 ? 25.504 -48.134 23.838 1.00 58.19 282 PRO A N 1
ATOM 2063 C CA . PRO A 1 282 ? 24.667 -46.972 24.091 1.00 58.19 282 PRO A CA 1
ATOM 2064 C C . PRO A 1 282 ? 24.236 -46.911 25.561 1.00 58.19 282 PRO A C 1
ATOM 2066 O O . PRO A 1 282 ? 23.852 -47.915 26.161 1.00 58.19 282 PRO A O 1
ATOM 2069 N N . SER A 1 283 ? 24.295 -45.702 26.119 1.00 66.94 283 SER A N 1
ATOM 2070 C CA . SER A 1 283 ? 23.810 -45.380 27.462 1.00 66.94 283 SER A CA 1
ATOM 2071 C C . SER A 1 283 ? 22.283 -45.571 27.542 1.00 66.94 283 SER A C 1
ATOM 2073 O O . SER A 1 283 ? 21.592 -45.213 26.582 1.00 66.94 283 SER A O 1
ATOM 2075 N N . PRO A 1 284 ? 21.727 -46.120 28.640 1.00 60.88 284 PRO A N 1
ATOM 2076 C CA . PRO A 1 284 ? 20.287 -46.317 28.774 1.00 60.88 284 PRO A CA 1
ATOM 2077 C C . PRO A 1 284 ? 19.535 -44.980 28.802 1.00 60.88 284 PRO A C 1
ATOM 2079 O O . PRO A 1 284 ? 19.952 -44.019 29.450 1.00 60.88 284 PRO A O 1
ATOM 2082 N N . SER A 1 285 ? 18.409 -44.931 28.089 1.00 65.19 285 SER A N 1
ATOM 2083 C CA . SER A 1 285 ? 17.519 -43.771 28.043 1.00 65.19 285 SER A CA 1
ATOM 2084 C C . SER A 1 285 ? 16.902 -43.474 29.419 1.00 65.19 285 SER A C 1
ATOM 2086 O O . SER A 1 285 ? 16.577 -44.412 30.154 1.00 65.19 285 SER A O 1
ATOM 2088 N N . PRO A 1 286 ? 16.696 -42.192 29.775 1.00 61.28 286 PRO A N 1
ATOM 2089 C CA . PRO A 1 286 ? 16.006 -41.830 31.007 1.00 61.28 286 PRO A CA 1
ATOM 2090 C C . PRO A 1 286 ? 14.528 -42.272 30.969 1.00 61.28 286 PRO A C 1
ATOM 2092 O O . PRO A 1 286 ? 13.922 -42.296 29.894 1.00 61.28 286 PRO A O 1
ATOM 2095 N N . PRO A 1 287 ? 13.933 -42.622 32.125 1.00 61.34 287 PRO A N 1
ATOM 2096 C CA . PRO A 1 287 ? 12.545 -43.063 32.198 1.00 61.34 287 PRO A CA 1
ATOM 2097 C C . PRO A 1 287 ? 11.565 -41.927 31.872 1.00 61.34 287 PRO A C 1
ATOM 2099 O O . PRO A 1 287 ? 11.774 -40.774 32.253 1.00 61.34 287 PRO A O 1
ATOM 2102 N N . LEU A 1 288 ? 10.479 -42.281 31.176 1.00 55.59 288 LEU A N 1
ATOM 2103 C CA . LEU A 1 288 ? 9.373 -41.378 30.855 1.00 55.59 288 LEU A CA 1
ATOM 2104 C C . LEU A 1 288 ? 8.695 -40.828 32.126 1.00 55.59 288 LEU A C 1
ATOM 2106 O O . LEU A 1 288 ? 8.538 -41.569 33.101 1.00 55.59 288 LEU A O 1
ATOM 2110 N N . PRO A 1 289 ? 8.227 -39.566 32.108 1.00 58.44 289 PRO A N 1
ATOM 2111 C CA . PRO A 1 289 ? 7.413 -39.021 33.187 1.00 58.44 289 PRO A CA 1
ATOM 2112 C C . PRO A 1 289 ? 6.033 -39.709 33.256 1.00 58.44 289 PRO A C 1
ATOM 2114 O O . PRO A 1 289 ? 5.509 -40.151 32.228 1.00 58.44 289 PRO A O 1
ATOM 2117 N N . PRO A 1 290 ? 5.425 -39.804 34.455 1.00 55.72 290 PRO A N 1
ATOM 2118 C CA . PRO A 1 290 ? 4.138 -40.463 34.645 1.00 55.72 290 PRO A CA 1
ATOM 2119 C C . PRO A 1 290 ? 2.983 -39.692 33.988 1.00 55.72 290 PRO A C 1
ATOM 2121 O O . PRO A 1 290 ? 2.955 -38.461 33.967 1.00 55.72 290 PRO A O 1
ATOM 2124 N N . ALA A 1 291 ? 2.015 -40.451 33.472 1.00 50.44 291 ALA A N 1
ATOM 2125 C CA . ALA A 1 291 ? 0.793 -39.947 32.857 1.00 50.44 291 ALA A CA 1
ATOM 2126 C C . ALA A 1 291 ? -0.081 -39.178 33.865 1.00 50.44 291 ALA A C 1
ATOM 2128 O O . ALA A 1 291 ? -0.263 -39.612 35.004 1.00 50.44 291 ALA A O 1
ATOM 2129 N N . MET A 1 292 ? -0.641 -38.046 33.428 1.00 48.84 292 MET A N 1
ATOM 2130 C CA . MET A 1 292 ? -1.603 -37.270 34.215 1.00 48.84 292 MET A CA 1
ATOM 2131 C C . MET A 1 292 ? -2.932 -38.031 34.397 1.00 48.84 292 MET A C 1
ATOM 2133 O O . MET A 1 292 ? -3.360 -38.725 33.470 1.00 48.84 292 MET A O 1
ATOM 2137 N N . PRO A 1 293 ? -3.600 -37.894 35.558 1.00 57.09 293 PRO A N 1
ATOM 2138 C CA . PRO A 1 293 ? -4.870 -38.561 35.834 1.00 57.09 293 PRO A CA 1
ATOM 2139 C C . PRO A 1 293 ? -6.064 -37.908 35.106 1.00 57.09 293 PRO A C 1
ATOM 2141 O O . PRO A 1 293 ? -5.999 -36.730 34.741 1.00 57.09 293 PRO A O 1
ATOM 2144 N N . PRO A 1 294 ? -7.167 -38.657 34.908 1.00 48.84 294 PRO A N 1
ATOM 2145 C CA . PRO A 1 294 ? -8.393 -38.151 34.300 1.00 48.84 294 PRO A CA 1
ATOM 2146 C C . PRO A 1 294 ? -9.108 -37.163 35.228 1.00 48.84 294 PRO A C 1
ATOM 2148 O O . PRO A 1 294 ? -9.174 -37.352 36.442 1.00 48.84 294 PRO A O 1
ATOM 2151 N N . ASN A 1 295 ? -9.640 -36.097 34.635 1.00 43.62 295 ASN A N 1
ATOM 2152 C CA . ASN A 1 295 ? -10.352 -35.043 35.341 1.00 43.62 295 ASN A CA 1
ATOM 2153 C C . ASN A 1 295 ? -11.844 -35.403 35.413 1.00 43.62 295 ASN A C 1
ATOM 2155 O O . ASN A 1 295 ? -12.603 -35.096 34.495 1.00 43.62 295 ASN A O 1
ATOM 2159 N N . ASP A 1 296 ? -12.249 -36.066 36.495 1.00 44.31 296 ASP A N 1
ATOM 2160 C CA . ASP A 1 296 ? -13.654 -36.240 36.856 1.00 44.31 296 ASP A CA 1
ATOM 2161 C C . ASP A 1 296 ? -14.084 -35.075 37.751 1.00 44.31 296 ASP A C 1
ATOM 2163 O O . ASP A 1 296 ? -13.623 -34.937 38.883 1.00 44.31 296 ASP A O 1
ATOM 2167 N N . THR A 1 297 ? -15.009 -34.238 37.282 1.00 40.94 297 THR A N 1
ATOM 2168 C CA . THR A 1 297 ? -15.850 -33.445 38.188 1.00 40.94 297 THR A CA 1
ATOM 2169 C C . THR A 1 297 ? -17.287 -33.445 37.701 1.00 40.94 297 THR A C 1
ATOM 2171 O O . THR A 1 297 ? -17.635 -32.935 36.638 1.00 40.94 297 THR A O 1
ATOM 2174 N N . ALA A 1 298 ? -18.102 -34.095 38.522 1.00 36.28 298 ALA A N 1
ATOM 2175 C CA . ALA A 1 298 ? -19.530 -34.252 38.401 1.00 36.28 298 ALA A CA 1
ATOM 2176 C C . ALA A 1 298 ? -20.298 -32.993 38.831 1.00 36.28 298 ALA A C 1
ATOM 2178 O O . ALA A 1 298 ? -19.829 -32.175 39.620 1.00 36.28 298 ALA A O 1
ATOM 2179 N N . SER A 1 299 ? -21.524 -32.928 38.312 1.00 39.38 299 SER A N 1
ATOM 2180 C CA . SER A 1 299 ? -22.703 -32.187 38.756 1.00 39.38 299 SER A CA 1
ATOM 2181 C C . SER A 1 299 ? -22.693 -31.624 40.181 1.00 39.38 299 SER A C 1
ATOM 2183 O O . SER A 1 299 ? -22.607 -32.366 41.157 1.00 39.38 299 SER A O 1
ATOM 2185 N N . ALA A 1 300 ? -23.027 -30.338 40.292 1.00 37.34 300 ALA A N 1
ATOM 2186 C CA . ALA A 1 300 ? -23.760 -29.804 41.433 1.00 37.34 300 ALA A CA 1
ATOM 2187 C C . ALA A 1 300 ? -24.947 -28.976 40.920 1.00 37.34 300 ALA A C 1
ATOM 2189 O O . ALA A 1 300 ? -24.789 -27.905 40.336 1.00 37.34 300 ALA A O 1
ATOM 2190 N N . SER A 1 301 ? -26.143 -29.520 41.127 1.00 40.56 301 SER A N 1
ATOM 2191 C CA . SER A 1 301 ? -27.427 -28.842 40.981 1.00 40.56 301 SER A CA 1
ATOM 2192 C C . SER A 1 301 ? -27.632 -27.894 42.161 1.00 40.56 301 SER A C 1
ATOM 2194 O O . SER A 1 301 ? -27.414 -28.289 43.304 1.00 40.56 301 SER A O 1
ATOM 2196 N N . SER A 1 302 ? -28.130 -26.682 41.924 1.00 40.12 302 SER A N 1
ATOM 2197 C CA . SER A 1 302 ? -28.860 -25.909 42.935 1.00 40.12 302 SER A CA 1
ATOM 2198 C C . SER A 1 302 ? -29.816 -24.941 42.254 1.00 40.12 302 SER A C 1
ATOM 2200 O O . SER A 1 302 ? -29.489 -24.275 41.275 1.00 40.12 302 SER A O 1
ATOM 2202 N N . SER A 1 303 ? -31.039 -24.950 42.759 1.00 38.56 303 SER A N 1
ATOM 2203 C CA . SER A 1 303 ? -32.250 -24.449 42.137 1.00 38.56 303 SER A CA 1
ATOM 2204 C C . SER A 1 303 ? -32.829 -23.259 42.911 1.00 38.56 303 SE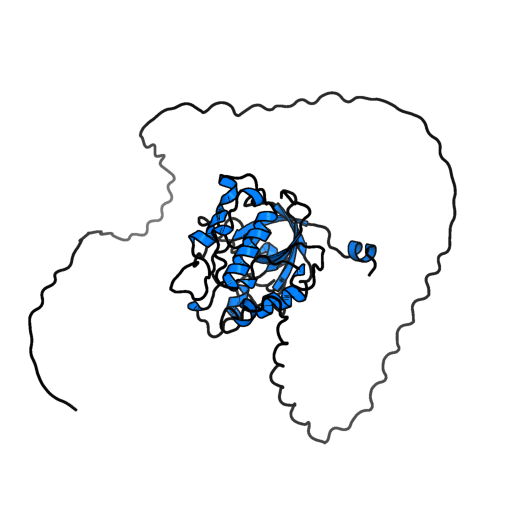R A C 1
ATOM 2206 O O . SER A 1 303 ? -32.879 -23.301 44.134 1.00 38.56 303 SER A O 1
ATOM 2208 N N . VAL A 1 304 ? -33.352 -22.295 42.144 1.00 38.00 304 VAL A N 1
ATOM 2209 C CA . VAL A 1 304 ? -34.426 -21.305 42.402 1.00 38.00 304 VAL A CA 1
ATOM 2210 C C . VAL A 1 304 ? -34.304 -20.315 43.574 1.00 38.00 304 VAL A C 1
ATOM 2212 O O . VAL A 1 304 ? -34.348 -20.690 44.740 1.00 38.00 304 VAL A O 1
ATOM 2215 N N . SER A 1 305 ? -34.408 -19.018 43.254 1.00 32.47 305 SER A N 1
ATOM 2216 C CA . SER A 1 305 ? -35.568 -18.193 43.652 1.00 32.47 305 SER A CA 1
ATOM 2217 C C . SER A 1 305 ? -35.614 -16.871 42.885 1.00 32.47 305 SER A C 1
ATOM 2219 O O . SER A 1 305 ? -34.655 -16.105 42.866 1.00 32.47 305 SER A O 1
ATOM 2221 N N . ALA A 1 306 ? -36.761 -16.624 42.255 1.00 38.38 306 ALA A N 1
ATOM 2222 C CA . ALA A 1 306 ? -37.171 -15.335 41.725 1.00 38.38 306 ALA A CA 1
ATOM 2223 C C . ALA A 1 306 ? -37.899 -14.546 42.822 1.00 38.38 306 ALA A C 1
ATOM 2225 O O . ALA A 1 306 ? -38.761 -15.099 43.502 1.00 38.38 306 ALA A O 1
ATOM 2226 N N . ALA A 1 307 ? -37.613 -13.251 42.941 1.00 33.72 307 ALA A N 1
ATOM 2227 C CA . ALA A 1 307 ? -38.521 -12.278 43.535 1.00 33.72 307 ALA A CA 1
ATOM 2228 C C . ALA A 1 307 ? -38.277 -10.911 42.886 1.00 33.72 307 ALA A C 1
ATOM 2230 O O . ALA A 1 307 ? -37.147 -10.441 42.780 1.00 33.72 307 ALA A O 1
ATOM 2231 N N . ALA A 1 308 ? -39.366 -10.327 42.401 1.00 36.47 308 ALA A N 1
ATOM 2232 C CA . ALA A 1 308 ? -39.439 -9.033 41.748 1.00 36.47 308 ALA A CA 1
ATOM 2233 C C . ALA A 1 308 ? -39.714 -7.897 42.754 1.00 36.47 308 ALA A C 1
ATOM 2235 O O . ALA A 1 308 ? -40.042 -8.146 43.912 1.00 36.47 308 ALA A O 1
ATOM 2236 N N . ILE A 1 309 ? -39.757 -6.681 42.193 1.00 36.66 309 ILE A N 1
ATOM 2237 C CA . ILE A 1 309 ? -40.370 -5.429 42.677 1.00 36.66 309 ILE A CA 1
ATOM 2238 C C . ILE A 1 309 ? -39.402 -4.452 43.357 1.00 36.66 309 ILE A C 1
ATOM 2240 O O . ILE A 1 309 ? -38.817 -4.738 44.394 1.00 36.66 309 ILE A O 1
ATOM 2244 N N . GLY A 1 310 ? -39.351 -3.232 42.809 1.00 29.02 310 GLY A N 1
ATOM 2245 C CA . GLY A 1 310 ? -38.951 -2.042 43.559 1.00 29.02 310 GLY A CA 1
ATOM 2246 C C . GLY A 1 310 ? -38.249 -0.989 42.716 1.00 29.02 310 GLY A C 1
ATOM 2247 O O . GLY A 1 310 ? -37.034 -0.855 42.789 1.00 29.02 310 GLY A O 1
ATOM 2248 N N . GLY A 1 311 ? -39.008 -0.236 41.918 1.00 33.53 311 GLY A N 1
ATOM 2249 C CA . GLY A 1 311 ? -38.495 0.972 41.280 1.00 33.53 311 GLY A CA 1
ATOM 2250 C C . GLY A 1 311 ? -38.174 2.053 42.309 1.00 33.53 311 GLY A C 1
ATOM 2251 O O . GLY A 1 311 ? -38.932 2.234 43.256 1.00 33.53 311 GLY A O 1
ATOM 2252 N N . ILE A 1 312 ? -37.099 2.806 42.079 1.00 36.66 312 ILE A N 1
ATOM 2253 C CA . ILE A 1 312 ? -36.917 4.150 42.626 1.00 36.66 312 ILE A CA 1
ATOM 2254 C C . ILE A 1 312 ? -36.297 5.025 41.535 1.00 36.66 312 ILE A C 1
ATOM 2256 O O . ILE A 1 312 ? -35.194 4.788 41.049 1.00 36.66 312 ILE A O 1
ATOM 2260 N N . VAL A 1 313 ? -37.066 6.046 41.172 1.00 36.22 313 VAL A N 1
ATOM 2261 C CA . VAL A 1 313 ? -36.660 7.242 40.443 1.00 36.22 313 VAL A CA 1
ATOM 2262 C C . VAL A 1 313 ? -35.869 8.123 41.408 1.00 36.22 313 VAL A C 1
ATOM 2264 O O . VAL A 1 313 ? -36.419 8.539 42.424 1.00 36.22 313 VAL A O 1
ATOM 2267 N N . VAL A 1 314 ? -34.622 8.462 41.081 1.00 37.59 314 VAL A N 1
ATOM 2268 C CA . VAL A 1 314 ? -33.970 9.680 41.588 1.00 37.59 314 VAL A CA 1
ATOM 2269 C C . VAL A 1 314 ? -33.209 10.304 40.430 1.00 37.59 314 VAL A C 1
ATOM 2271 O O . VAL A 1 314 ? -32.302 9.703 39.859 1.00 37.59 314 VAL A O 1
ATOM 2274 N N . GLY A 1 315 ? -33.648 11.502 40.055 1.00 31.62 315 GLY A N 1
ATOM 2275 C CA . GLY A 1 315 ? -33.013 12.318 39.039 1.00 31.62 315 GLY A CA 1
ATOM 2276 C C . GLY A 1 315 ? -31.670 12.865 39.500 1.00 31.62 315 GLY A C 1
ATOM 2277 O O . GLY A 1 315 ? -31.453 13.131 40.681 1.00 31.62 315 GLY A O 1
ATOM 2278 N N . VAL A 1 316 ? -30.798 13.106 38.528 1.00 36.00 316 VAL A N 1
ATOM 2279 C CA . VAL A 1 316 ? -29.696 14.048 38.678 1.00 36.00 316 VAL A CA 1
ATOM 2280 C C . VAL A 1 316 ? -29.829 15.069 37.562 1.00 36.00 316 VAL A C 1
ATOM 2282 O O . VAL A 1 316 ? -29.849 14.745 36.375 1.00 36.00 316 VAL A O 1
ATOM 2285 N N . ALA A 1 317 ? -30.012 16.309 37.994 1.00 35.41 317 ALA A N 1
ATOM 2286 C CA . ALA A 1 317 ? -30.084 17.488 37.168 1.00 35.41 317 ALA A CA 1
ATOM 2287 C C . ALA A 1 317 ? -28.698 17.886 36.639 1.00 35.41 317 ALA A C 1
ATOM 2289 O O . ALA A 1 317 ? -27.694 17.746 37.329 1.00 35.41 317 ALA A O 1
ATOM 2290 N N . ALA A 1 318 ? -28.727 18.452 35.433 1.00 32.62 318 ALA A N 1
ATOM 2291 C CA . ALA A 1 318 ? -27.918 19.563 34.938 1.00 32.62 318 ALA A CA 1
ATOM 2292 C C . ALA A 1 318 ? -26.394 19.557 35.178 1.00 32.62 318 ALA A C 1
ATOM 2294 O O . ALA A 1 318 ? -25.904 19.902 36.248 1.00 32.62 318 ALA A O 1
ATOM 2295 N N . ALA A 1 319 ? -25.655 19.428 34.075 1.00 34.69 319 ALA A N 1
ATOM 2296 C CA . ALA A 1 319 ? -24.464 20.239 33.846 1.00 34.69 319 ALA A CA 1
ATOM 2297 C C . ALA A 1 319 ? -24.418 20.659 32.370 1.00 34.69 319 ALA A C 1
ATOM 2299 O O . ALA A 1 319 ? -24.003 19.916 31.486 1.00 34.69 319 ALA A O 1
ATOM 2300 N N . VAL A 1 320 ? -24.908 21.872 32.123 1.00 33.22 320 VAL A N 1
ATOM 2301 C CA . VAL A 1 320 ? -24.636 22.665 30.924 1.00 33.22 320 VAL A CA 1
ATOM 2302 C C . VAL A 1 320 ? -23.220 23.216 31.071 1.00 33.22 320 VAL A C 1
ATOM 2304 O O . VAL A 1 320 ? -22.911 23.832 32.089 1.00 33.22 320 VAL A O 1
ATOM 2307 N N . SER A 1 321 ? -22.359 23.041 30.069 1.00 35.66 321 SER A N 1
ATOM 2308 C CA . SER A 1 321 ? -21.146 23.853 29.927 1.00 35.66 321 SER A CA 1
ATOM 2309 C C . SER A 1 321 ? -20.746 24.021 28.462 1.00 35.66 321 SER A C 1
ATOM 2311 O O . SER A 1 321 ? -20.317 23.088 27.797 1.00 35.66 321 SER A O 1
ATOM 2313 N N . LEU A 1 322 ? -20.935 25.268 28.020 1.00 32.69 322 LEU A N 1
ATOM 2314 C CA . LEU A 1 322 ? -20.116 26.057 27.099 1.00 32.69 322 LEU A CA 1
ATOM 2315 C C . LEU A 1 322 ? -19.710 25.435 25.749 1.00 32.69 322 LEU A C 1
ATOM 2317 O O . LEU A 1 322 ? -18.614 24.915 25.576 1.00 32.69 322 LEU A O 1
ATOM 2321 N N . ALA A 1 323 ? -20.543 25.689 24.737 1.00 32.03 323 ALA A N 1
ATOM 2322 C CA . ALA A 1 323 ? -20.083 25.904 23.370 1.00 32.03 323 ALA A CA 1
ATOM 2323 C C . ALA A 1 323 ? -20.102 27.415 23.088 1.00 32.03 323 ALA A C 1
ATOM 2325 O O . ALA A 1 323 ? -21.157 28.009 22.872 1.00 32.03 323 ALA A O 1
ATOM 2326 N N . LEU A 1 324 ? -18.931 28.048 23.125 1.00 30.95 324 LEU A N 1
ATOM 2327 C CA . LEU A 1 324 ? -18.713 29.407 22.638 1.00 30.95 324 LEU A CA 1
ATOM 2328 C C . LEU A 1 324 ? -17.279 29.484 22.122 1.00 30.95 324 LEU A C 1
ATOM 2330 O O . LEU A 1 324 ? -16.344 29.361 22.902 1.00 30.95 324 LEU A O 1
ATOM 2334 N N . VAL A 1 325 ? -17.163 29.656 20.803 1.00 33.59 325 VAL A N 1
ATOM 2335 C CA . VAL A 1 325 ? -16.153 30.410 20.032 1.00 33.59 325 VAL A CA 1
ATOM 2336 C C . VAL A 1 325 ? -15.975 29.698 18.688 1.00 33.59 325 VAL A C 1
ATOM 2338 O O . VAL A 1 325 ? -15.252 28.717 18.599 1.00 33.59 325 VAL A O 1
ATOM 2341 N N . ALA A 1 326 ? -16.671 30.187 17.656 1.00 30.55 326 ALA A N 1
ATOM 2342 C CA . ALA A 1 326 ? -16.202 30.243 16.261 1.00 30.55 326 ALA A CA 1
ATOM 2343 C C . ALA A 1 326 ? -17.345 30.709 15.338 1.00 30.55 326 ALA A C 1
ATOM 2345 O O . ALA A 1 326 ? -17.906 29.950 14.554 1.00 30.55 326 ALA A O 1
ATOM 2346 N N . ARG A 1 327 ? -17.709 31.992 15.420 1.00 32.16 327 ARG A N 1
ATOM 2347 C CA . ARG A 1 327 ? -18.395 32.685 14.321 1.00 32.16 327 ARG A CA 1
ATOM 2348 C C . ARG A 1 327 ? -17.948 34.133 14.306 1.00 32.16 327 ARG A C 1
ATOM 2350 O O . ARG A 1 327 ? -18.544 34.962 14.978 1.00 32.16 327 ARG A O 1
ATOM 2357 N N . GLN A 1 328 ? -16.896 34.398 13.543 1.00 31.70 328 GLN A N 1
ATOM 2358 C CA . GLN A 1 328 ? -16.658 35.643 12.811 1.00 31.70 328 GLN A CA 1
ATOM 2359 C C . GLN A 1 328 ? -15.291 35.513 12.146 1.00 31.70 328 GLN A C 1
ATOM 2361 O O . GLN A 1 328 ? -14.293 35.601 12.835 1.00 31.70 328 GLN A O 1
ATOM 2366 N N . TYR A 1 329 ? -15.257 35.245 10.840 1.00 28.17 329 TYR A N 1
ATOM 2367 C CA . TYR A 1 329 ? -14.316 35.856 9.889 1.00 28.17 329 TYR A CA 1
ATOM 2368 C C . TYR A 1 329 ? -14.668 35.375 8.475 1.00 28.17 329 TYR A C 1
ATOM 2370 O O . TYR A 1 329 ? -14.002 34.553 7.863 1.00 28.17 329 TYR A O 1
ATOM 2378 N N . LEU A 1 330 ? -15.766 35.913 7.947 1.00 37.34 330 LEU A N 1
ATOM 2379 C CA . LEU A 1 330 ? -15.953 36.056 6.508 1.00 37.34 330 LEU A CA 1
ATOM 2380 C C . LEU A 1 330 ? -16.382 37.495 6.271 1.00 37.34 330 LEU A C 1
ATOM 2382 O O . LEU A 1 330 ? -17.553 37.826 6.446 1.00 37.34 330 LEU A O 1
ATOM 2386 N N . ARG A 1 331 ? -15.407 38.343 5.931 1.00 34.72 331 ARG A N 1
ATOM 2387 C CA . ARG A 1 331 ? -15.550 39.515 5.055 1.00 34.72 331 ARG A CA 1
ATOM 2388 C C . ARG A 1 331 ? -14.197 40.213 4.902 1.00 34.72 331 ARG A C 1
ATOM 2390 O O . ARG A 1 331 ? -13.741 40.873 5.820 1.00 34.72 331 ARG A O 1
ATOM 2397 N N . GLY A 1 332 ? -13.621 40.035 3.712 1.00 31.20 332 GLY A N 1
ATOM 2398 C CA . GLY A 1 332 ? -13.065 41.086 2.855 1.00 31.20 332 GLY A CA 1
ATOM 2399 C C . GLY A 1 332 ? -11.905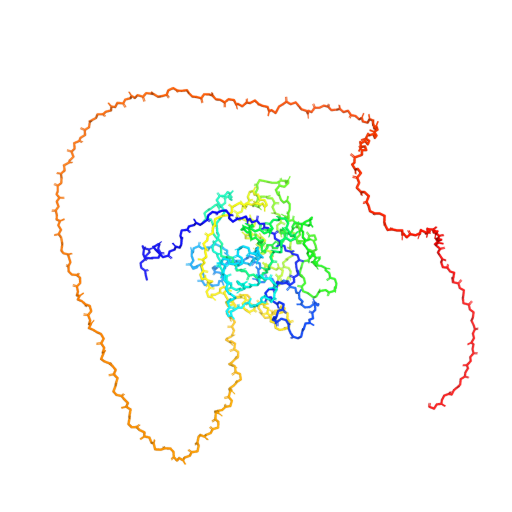 41.946 3.363 1.00 31.20 332 GLY A C 1
ATOM 2400 O O . GLY A 1 332 ? -12.030 42.663 4.345 1.00 31.20 332 GLY A O 1
ATOM 2401 N N . GLY A 1 333 ? -10.838 42.020 2.562 1.00 29.27 333 GLY A N 1
ATOM 2402 C CA . GLY A 1 333 ? -9.930 43.169 2.601 1.00 29.27 333 GLY A CA 1
ATOM 2403 C C . GLY A 1 333 ? -8.547 42.907 2.018 1.00 29.27 333 GLY A C 1
ATOM 2404 O O . GLY A 1 333 ? -7.721 42.255 2.638 1.00 29.27 333 GLY A O 1
ATOM 2405 N N . ARG A 1 334 ? -8.298 43.448 0.824 1.00 33.78 334 ARG A N 1
ATOM 2406 C CA . ARG A 1 334 ? -6.995 43.540 0.145 1.00 33.78 334 ARG A CA 1
ATOM 2407 C C . ARG A 1 334 ? -6.005 44.464 0.893 1.00 33.78 334 ARG A C 1
ATOM 2409 O O . ARG A 1 334 ? -6.382 45.604 1.123 1.00 33.78 334 ARG A O 1
ATOM 2416 N N . VAL A 1 335 ? -4.738 44.004 1.024 1.00 32.34 335 VAL A N 1
ATOM 2417 C CA . VAL A 1 335 ? -3.453 44.699 0.664 1.00 32.34 335 VAL A CA 1
ATOM 2418 C C . VAL A 1 335 ? -3.006 45.887 1.573 1.00 32.34 335 VAL A C 1
ATOM 2420 O O . VAL A 1 335 ? -3.872 46.608 2.049 1.00 32.34 335 VAL A O 1
ATOM 2423 N N . PRO A 1 336 ? -1.701 46.260 1.725 1.00 44.81 336 PRO A N 1
ATOM 2424 C CA . PRO A 1 336 ? -0.416 45.525 1.750 1.00 44.81 336 PRO A CA 1
ATOM 2425 C C . PRO A 1 336 ? 0.546 45.927 2.919 1.00 44.81 336 PRO A C 1
ATOM 2427 O O . PRO A 1 336 ? 0.286 46.850 3.680 1.00 44.81 336 PRO A O 1
ATOM 2430 N N . SER A 1 337 ? 1.740 45.310 2.933 1.00 31.02 337 SER A N 1
ATOM 2431 C CA . SER A 1 337 ? 3.051 45.882 3.327 1.00 31.02 337 SER A CA 1
ATOM 2432 C C . SER A 1 337 ? 3.264 46.439 4.745 1.00 31.02 337 SER A C 1
ATOM 2434 O O . SER A 1 337 ? 2.919 47.581 5.023 1.00 31.02 337 SER A O 1
ATOM 2436 N N . ARG A 1 338 ? 4.100 45.764 5.545 1.00 30.59 338 ARG A N 1
ATOM 2437 C CA . ARG A 1 338 ? 5.492 46.184 5.837 1.00 30.59 338 ARG A CA 1
ATOM 2438 C C . ARG A 1 338 ? 6.123 45.317 6.925 1.00 30.59 338 ARG A C 1
ATOM 2440 O O . ARG A 1 338 ? 5.481 44.905 7.881 1.00 30.59 338 ARG A O 1
ATOM 2447 N N . ALA A 1 339 ? 7.417 45.107 6.728 1.00 31.34 339 ALA A N 1
ATOM 2448 C CA . ALA A 1 339 ? 8.364 44.492 7.633 1.00 31.34 339 ALA A CA 1
ATOM 2449 C C . ALA A 1 339 ? 8.323 45.073 9.053 1.00 31.34 339 ALA A C 1
ATOM 2451 O O . ALA A 1 339 ? 8.326 46.290 9.224 1.00 31.34 339 ALA A O 1
ATOM 2452 N N . LEU A 1 340 ? 8.425 44.184 10.040 1.00 31.31 340 LEU A N 1
ATOM 2453 C CA . LEU A 1 340 ? 9.003 44.466 11.348 1.00 31.31 340 LEU A CA 1
ATOM 2454 C C . LEU A 1 340 ? 9.880 43.276 11.740 1.00 31.31 340 LEU A C 1
ATOM 2456 O O . LEU A 1 340 ? 9.406 42.192 12.066 1.00 31.31 340 LEU A O 1
ATOM 2460 N N . VAL A 1 341 ? 11.182 43.516 11.646 1.00 34.06 341 VAL A N 1
ATOM 2461 C CA . VAL A 1 341 ? 12.242 42.764 12.314 1.00 34.06 341 VAL A CA 1
ATOM 2462 C C . VAL A 1 341 ? 12.135 43.031 13.819 1.00 34.06 341 VAL A C 1
ATOM 2464 O O . VAL A 1 341 ? 11.941 44.188 14.201 1.00 34.06 341 VAL A O 1
ATOM 2467 N N . PRO A 1 342 ? 12.379 42.031 14.676 1.00 35.09 342 PRO A N 1
ATOM 2468 C CA . PRO A 1 342 ? 13.048 42.274 15.940 1.00 35.09 342 PRO A CA 1
ATOM 2469 C C . PRO A 1 342 ? 14.435 41.635 15.926 1.00 35.09 342 PRO A C 1
ATOM 2471 O O . PRO A 1 342 ? 14.611 40.436 15.722 1.00 35.09 342 PRO A O 1
ATOM 2474 N N . SER A 1 343 ? 15.419 42.501 16.137 1.00 29.80 343 SER A N 1
ATOM 2475 C CA . SER A 1 343 ? 16.806 42.165 16.400 1.00 29.80 343 SER A CA 1
ATOM 2476 C C . SER A 1 343 ? 16.983 41.530 17.777 1.00 29.80 343 SER A C 1
ATOM 2478 O O . SER A 1 343 ? 16.274 41.858 18.725 1.00 29.80 343 SER A O 1
ATOM 2480 N N . SER A 1 344 ? 18.095 40.802 17.868 1.00 28.19 344 SER A N 1
ATOM 2481 C CA . SER A 1 344 ? 18.945 40.616 19.046 1.00 28.19 344 SER A CA 1
ATOM 2482 C C . SER A 1 344 ? 18.726 39.343 19.860 1.00 28.19 344 SER A C 1
ATOM 2484 O O . SER A 1 344 ? 17.862 39.268 20.726 1.00 28.19 344 SER A O 1
ATOM 2486 N N . LEU A 1 345 ? 19.631 38.386 19.644 1.00 33.81 345 LEU A N 1
ATOM 2487 C CA . LEU A 1 345 ? 20.462 37.866 20.726 1.00 33.81 345 LEU A CA 1
ATOM 2488 C C . LEU A 1 345 ? 21.852 37.535 20.167 1.00 33.81 345 LEU A C 1
ATOM 2490 O O . LEU A 1 345 ? 22.014 36.767 19.221 1.00 33.81 345 LEU A O 1
ATOM 2494 N N . GLU A 1 346 ? 22.839 38.217 20.737 1.00 31.73 346 GLU A N 1
ATOM 2495 C CA . GLU A 1 346 ? 24.265 38.090 20.478 1.00 31.73 346 GLU A CA 1
ATOM 2496 C C . GLU A 1 346 ? 24.802 36.723 20.922 1.00 31.73 346 GLU A C 1
ATOM 2498 O O . GLU A 1 346 ? 24.543 36.259 22.028 1.00 31.73 346 GLU A O 1
ATOM 2503 N N . GLY A 1 347 ? 25.638 36.124 20.074 1.00 31.31 347 GLY A N 1
ATOM 2504 C CA . GLY A 1 347 ? 26.438 34.943 20.383 1.00 31.31 347 GLY A CA 1
ATOM 2505 C C . GLY A 1 347 ? 27.614 34.858 19.418 1.00 31.31 347 GLY A C 1
ATOM 2506 O O . GLY A 1 347 ? 27.527 34.241 18.363 1.00 31.31 347 GLY A O 1
ATOM 2507 N N . LYS A 1 348 ? 28.699 35.561 19.753 1.00 30.20 348 LYS A N 1
ATOM 2508 C CA . LYS A 1 348 ? 29.961 35.616 19.003 1.00 30.20 348 LYS A CA 1
ATOM 2509 C C . LYS A 1 348 ? 30.596 34.226 18.885 1.00 30.20 348 LYS A C 1
ATOM 2511 O O . LYS A 1 348 ? 30.955 33.669 19.908 1.00 30.20 348 LYS A O 1
ATOM 2516 N N . HIS A 1 349 ? 30.882 33.770 17.666 1.00 34.12 349 HIS A N 1
ATOM 2517 C CA . HIS A 1 349 ? 32.140 33.092 17.329 1.00 34.12 349 HIS A CA 1
ATOM 2518 C C . HIS A 1 349 ? 32.474 33.357 15.854 1.00 34.12 349 HIS A C 1
ATOM 2520 O O . HIS A 1 349 ? 31.856 32.841 14.930 1.00 34.12 349 HIS A O 1
ATOM 2526 N N . THR A 1 350 ? 33.453 34.232 15.653 1.00 30.38 350 THR A N 1
ATOM 2527 C CA . THR A 1 350 ? 34.096 34.564 14.381 1.00 30.38 350 THR A CA 1
ATOM 2528 C C . THR A 1 350 ? 34.974 33.414 13.893 1.00 30.38 350 THR A C 1
ATOM 2530 O O . THR A 1 350 ? 35.948 33.075 14.561 1.00 30.38 350 THR A O 1
ATOM 2533 N N . VAL A 1 351 ? 34.710 32.908 12.686 1.00 33.72 351 VAL A N 1
ATOM 2534 C CA . VAL A 1 351 ? 35.749 32.387 11.787 1.00 33.72 351 VAL A CA 1
ATOM 2535 C C . VAL A 1 351 ? 35.580 33.066 10.433 1.00 33.72 351 VAL A C 1
ATOM 2537 O O . VAL A 1 351 ? 34.539 33.004 9.787 1.00 33.72 351 VAL A O 1
ATOM 2540 N N . THR A 1 352 ? 36.635 33.766 10.049 1.00 31.88 352 THR A N 1
ATOM 2541 C CA . THR A 1 352 ? 36.804 34.530 8.821 1.00 31.88 352 THR A CA 1
ATOM 2542 C C . THR A 1 352 ? 36.886 33.603 7.607 1.00 31.88 352 THR A C 1
ATOM 2544 O O . THR A 1 352 ? 37.793 32.775 7.538 1.00 31.88 352 THR A O 1
ATOM 2547 N N . ARG A 1 353 ? 36.057 33.814 6.577 1.00 33.19 353 ARG A N 1
ATOM 2548 C CA . ARG A 1 353 ? 36.521 33.626 5.195 1.00 33.19 353 ARG A CA 1
ATOM 2549 C C . ARG A 1 353 ? 35.880 34.630 4.243 1.00 33.19 353 ARG A C 1
ATOM 2551 O O . ARG A 1 353 ? 34.670 34.810 4.191 1.00 33.19 353 ARG A O 1
ATOM 2558 N N . VAL A 1 354 ? 36.785 35.305 3.551 1.00 34.34 354 VAL A N 1
ATOM 2559 C CA . VAL A 1 354 ? 36.625 36.375 2.573 1.00 34.34 354 VAL A CA 1
ATOM 2560 C C . VAL A 1 354 ? 35.790 35.905 1.383 1.00 34.34 354 VAL A C 1
ATOM 2562 O O . VAL A 1 354 ? 35.996 34.805 0.875 1.00 34.34 354 VAL A O 1
ATOM 2565 N N . GLY A 1 355 ? 34.858 36.752 0.951 1.00 30.03 355 GLY A N 1
ATOM 2566 C CA . GLY A 1 355 ? 34.016 36.512 -0.213 1.00 30.03 355 GLY A CA 1
ATOM 2567 C C . GLY A 1 355 ? 34.656 36.900 -1.543 1.00 30.03 355 GLY A C 1
ATOM 2568 O O . GLY A 1 355 ? 35.664 37.598 -1.589 1.00 30.03 355 GLY A O 1
ATOM 2569 N N . ARG A 1 356 ? 33.992 36.509 -2.630 1.00 33.47 356 ARG A N 1
ATOM 2570 C CA . ARG A 1 356 ? 33.597 37.405 -3.725 1.00 33.47 356 ARG A CA 1
ATOM 2571 C C . ARG A 1 356 ? 32.679 36.647 -4.677 1.00 33.47 356 ARG A C 1
ATOM 2573 O O . ARG A 1 356 ? 33.038 35.588 -5.175 1.00 33.47 356 ARG A O 1
ATOM 2580 N N . ALA A 1 357 ? 31.514 37.230 -4.919 1.00 32.47 357 ALA A N 1
ATOM 2581 C CA . ALA A 1 357 ? 30.680 36.946 -6.072 1.00 32.47 357 ALA A CA 1
ATOM 2582 C C . ALA A 1 357 ? 31.194 37.755 -7.268 1.00 32.47 357 ALA A C 1
ATOM 2584 O O . ALA A 1 357 ? 31.589 38.912 -7.092 1.00 32.47 357 ALA A O 1
ATOM 2585 N N . THR A 1 358 ? 31.133 37.191 -8.472 1.00 34.72 358 THR A N 1
ATOM 2586 C CA . THR A 1 358 ? 30.780 37.949 -9.681 1.00 34.72 358 THR A CA 1
ATOM 2587 C C . THR A 1 358 ? 30.190 36.993 -10.723 1.00 34.72 358 THR A C 1
ATOM 2589 O O . THR A 1 358 ? 30.790 35.967 -11.032 1.00 34.72 358 THR A O 1
ATOM 2592 N N . GLU A 1 359 ? 28.990 37.338 -11.194 1.00 34.75 359 GLU A N 1
ATOM 2593 C CA . GLU A 1 359 ? 28.301 36.827 -12.388 1.00 34.75 359 GLU A CA 1
ATOM 2594 C C . GLU A 1 359 ? 29.187 36.850 -13.635 1.00 34.75 359 GLU A C 1
ATOM 2596 O O . GLU A 1 359 ? 29.927 37.817 -13.786 1.00 34.75 359 GLU A O 1
ATOM 2601 N N . ILE A 1 360 ? 28.980 35.907 -14.571 1.00 31.97 360 ILE A N 1
ATOM 2602 C CA . ILE A 1 360 ? 28.786 36.198 -16.009 1.00 31.97 360 ILE A CA 1
ATOM 2603 C C . ILE A 1 360 ? 27.805 35.167 -16.596 1.00 31.97 360 ILE A C 1
ATOM 2605 O O . ILE A 1 360 ? 27.896 33.970 -16.327 1.00 31.97 360 ILE A O 1
ATOM 2609 N N . ALA A 1 361 ? 26.860 35.676 -17.383 1.00 32.16 361 ALA A N 1
ATOM 2610 C CA . ALA A 1 361 ? 25.801 34.967 -18.077 1.00 32.16 361 ALA A CA 1
ATOM 2611 C C . ALA A 1 361 ? 26.186 34.527 -19.509 1.00 32.16 361 ALA A C 1
ATOM 2613 O O . ALA A 1 361 ? 26.993 35.174 -20.167 1.00 32.16 361 ALA A O 1
ATOM 2614 N N . LEU A 1 362 ? 25.491 33.474 -19.956 1.00 32.38 362 LEU A N 1
ATOM 2615 C CA . LEU A 1 362 ? 24.843 33.262 -21.263 1.00 32.38 362 LEU A CA 1
ATOM 2616 C C . LEU A 1 362 ? 25.635 33.244 -22.598 1.00 32.38 362 LEU A C 1
ATOM 2618 O O . LEU A 1 362 ? 26.104 34.255 -23.105 1.00 32.38 362 LEU A O 1
ATOM 2622 N N . GLU A 1 363 ? 25.502 32.059 -23.213 1.00 34.03 363 GLU A N 1
ATOM 2623 C CA . GLU A 1 363 ? 25.226 31.722 -24.626 1.00 34.03 363 GLU A CA 1
ATOM 2624 C C . GLU A 1 363 ? 26.348 31.355 -25.624 1.00 34.03 363 GLU A C 1
ATOM 2626 O O . GLU A 1 363 ? 27.465 31.868 -25.557 1.00 34.03 363 GLU A O 1
ATOM 2631 N N . PRO A 1 364 ? 26.050 30.401 -26.547 1.00 46.41 364 PRO A N 1
ATOM 2632 C CA . PRO A 1 364 ? 27.028 29.702 -27.373 1.00 46.41 364 PRO A CA 1
ATOM 2633 C C . PRO A 1 364 ? 27.154 30.318 -28.774 1.00 46.41 364 PRO A C 1
ATOM 2635 O O . PRO A 1 364 ? 26.228 30.928 -29.301 1.00 46.41 364 PRO A O 1
ATOM 2638 N N . THR A 1 365 ? 28.294 30.105 -29.434 1.00 35.91 365 THR A N 1
ATOM 2639 C CA . THR A 1 365 ? 28.473 30.464 -30.848 1.00 35.91 365 THR A CA 1
ATOM 2640 C C . THR A 1 365 ? 28.883 29.237 -31.653 1.00 35.91 365 THR A C 1
ATOM 2642 O O . THR A 1 365 ? 29.951 28.667 -31.449 1.00 35.91 365 THR A O 1
ATOM 2645 N N . LEU A 1 366 ? 28.008 28.851 -32.583 1.00 41.09 366 LEU A N 1
ATOM 2646 C CA . LEU A 1 366 ? 28.310 27.992 -33.722 1.00 41.09 366 LEU A CA 1
ATOM 2647 C C . LEU A 1 366 ? 29.192 28.755 -34.718 1.00 41.09 366 LEU A C 1
ATOM 2649 O O . LEU A 1 366 ? 28.842 29.866 -35.115 1.00 41.09 366 LEU A O 1
ATOM 2653 N N . LYS A 1 367 ? 30.267 28.123 -35.193 1.00 37.03 367 LYS A N 1
ATOM 2654 C CA . LYS A 1 367 ? 30.819 28.331 -36.538 1.00 37.03 367 LYS A CA 1
ATOM 2655 C C . LYS A 1 367 ? 31.700 27.140 -36.906 1.00 37.03 367 LYS A C 1
ATOM 2657 O O . LYS A 1 367 ? 32.642 26.828 -36.185 1.00 37.03 367 LYS A O 1
ATOM 2662 N N . GLY A 1 368 ? 31.336 26.465 -37.992 1.00 33.69 368 GLY A N 1
ATOM 2663 C CA . GLY A 1 368 ? 32.207 25.516 -38.673 1.00 33.69 368 GLY A CA 1
ATOM 2664 C C . GLY A 1 368 ? 33.172 26.235 -39.610 1.00 33.69 368 GLY A C 1
ATOM 2665 O O . GLY A 1 368 ? 32.931 27.389 -39.950 1.00 33.69 368 GLY A O 1
ATOM 2666 N N . GLU A 1 369 ? 34.231 25.526 -39.987 1.00 37.94 369 GLU A N 1
ATOM 2667 C CA . GLU A 1 369 ? 34.914 25.561 -41.287 1.00 37.94 369 GLU A CA 1
ATOM 2668 C C . GLU A 1 369 ? 35.980 24.443 -41.273 1.00 37.94 369 GLU A C 1
ATOM 2670 O O . GLU A 1 369 ? 36.867 24.412 -40.424 1.00 37.94 369 GLU A O 1
ATOM 2675 N N . ASP A 1 370 ? 35.753 23.452 -42.133 1.00 37.16 370 ASP A N 1
ATOM 2676 C CA . ASP A 1 370 ? 36.649 22.904 -43.157 1.00 37.16 370 ASP A CA 1
ATOM 2677 C C . ASP A 1 370 ? 38.098 22.515 -42.791 1.00 37.16 370 ASP A C 1
ATOM 2679 O O . ASP A 1 370 ? 38.929 23.327 -42.391 1.00 37.16 370 ASP A O 1
ATOM 2683 N N . GLY A 1 371 ? 38.439 21.247 -43.056 1.00 35.50 371 GLY A N 1
ATOM 2684 C CA . GLY A 1 371 ? 39.799 20.721 -42.933 1.00 35.50 371 GLY A CA 1
ATOM 2685 C C . GLY A 1 371 ? 39.928 19.279 -43.418 1.00 35.50 371 GLY A C 1
ATOM 2686 O O . GLY A 1 371 ? 39.998 18.347 -42.624 1.00 35.50 371 GLY A O 1
ATOM 2687 N N . GLU A 1 372 ? 39.936 19.119 -44.737 1.00 39.19 372 GLU A N 1
ATOM 2688 C CA . GLU A 1 372 ? 40.301 17.919 -45.495 1.00 39.19 372 GLU A CA 1
ATOM 2689 C C . GLU A 1 372 ? 41.729 17.445 -45.134 1.00 39.19 372 GLU A C 1
ATOM 2691 O O . GLU A 1 372 ? 42.650 18.258 -45.036 1.00 39.19 372 GLU A O 1
ATOM 2696 N N . GLY A 1 373 ? 41.935 16.137 -44.938 1.00 35.12 373 GLY A N 1
ATOM 2697 C CA . GLY A 1 373 ? 43.239 15.582 -44.556 1.00 35.12 373 GLY A CA 1
ATOM 2698 C C . GLY A 1 373 ? 43.273 14.055 -44.538 1.00 35.12 373 GLY A C 1
ATOM 2699 O O . GLY A 1 373 ? 43.106 13.419 -43.504 1.00 35.12 373 GLY A O 1
ATOM 2700 N N . GLU A 1 374 ? 43.478 13.482 -45.718 1.00 39.59 374 GLU A N 1
ATOM 2701 C CA . GLU A 1 374 ? 43.655 12.062 -46.022 1.00 39.59 374 GLU A CA 1
ATOM 2702 C C . GLU A 1 374 ? 44.894 11.428 -45.336 1.00 39.59 374 GLU A C 1
ATOM 2704 O O . GLU A 1 374 ? 45.964 12.034 -45.304 1.00 39.59 374 GLU A O 1
ATOM 2709 N N . ARG A 1 375 ? 44.763 10.139 -44.958 1.00 39.97 375 ARG A N 1
ATOM 2710 C CA . ARG A 1 375 ? 45.670 9.002 -45.289 1.00 39.97 375 ARG A CA 1
ATOM 2711 C C . ARG A 1 375 ? 46.370 8.226 -44.146 1.00 39.97 375 ARG A C 1
ATOM 2713 O O . ARG A 1 375 ? 47.173 8.775 -43.406 1.00 39.97 375 ARG A O 1
ATOM 2720 N N . ALA A 1 376 ? 46.168 6.895 -44.224 1.00 41.47 376 ALA A N 1
ATOM 2721 C CA . ALA A 1 376 ? 46.965 5.745 -43.737 1.00 41.47 376 ALA A CA 1
ATOM 2722 C C . ALA A 1 376 ? 47.143 5.594 -42.208 1.00 41.47 376 ALA A C 1
ATOM 2724 O O . ALA A 1 376 ? 47.510 6.529 -41.523 1.00 41.47 376 ALA A O 1
ATOM 2725 N N . GLY A 1 377 ? 46.906 4.445 -41.571 1.00 44.09 377 GLY A N 1
ATOM 2726 C CA . GLY A 1 377 ? 47.094 3.066 -42.014 1.00 44.09 377 GLY A CA 1
ATOM 2727 C C . GLY A 1 377 ? 48.302 2.476 -41.280 1.00 44.09 377 GLY A C 1
ATOM 2728 O O . GLY A 1 377 ? 49.421 2.816 -41.649 1.00 44.09 377 GLY A O 1
ATOM 2729 N N . VAL A 1 378 ? 48.041 1.665 -40.245 1.00 45.56 378 VAL A N 1
ATOM 2730 C CA . VAL A 1 378 ? 48.700 0.424 -39.756 1.00 45.56 378 VAL A CA 1
ATOM 2731 C C . VAL A 1 378 ? 48.022 0.042 -38.443 1.00 45.56 378 VAL A C 1
ATOM 2733 O O . VAL A 1 378 ? 47.907 0.929 -37.568 1.00 45.56 378 VAL A O 1
#